Protein AF-0000000080760001 (afdb_homodimer)

Radius of gyration: 27.18 Å; Cα contacts (8 Å, |Δi|>4): 1891; chains: 2; bounding box: 76×76×57 Å

Nearest PDB structures (foldseek):
  3eh0-assembly1_C  TM=2.344E-01  e=1.707E+00  Escherichia coli K-12
  3pmo-assembly1_A  TM=2.048E-01  e=6.801E-01  Pseudomonas aeruginosa
  4ihh-assembly2_E  TM=1.866E-01  e=3.205E+00  Escherichia coli K-12
  4mzu-assembly1_D  TM=2.008E-01  e=8.045E+00  Shewanella denitrificans OS217
  3eh0-assembly1_C  TM=2.355E-01  e=2.434E+00  Escherichia coli K-12

Organism: Bordetella avium (strain 197N) (NCBI:txid360910)

InterPro domains:
  IPR060463 YdhT, N-terminal domain [PF27195] (1-53)

Structure (mmCIF, N/CA/C/O backbone):
data_AF-0000000080760001-model_v1
#
loop_
_entity.id
_entity.type
_entity.pdbx_description
1 polymer 'DUF342 domain-containing protein'
#
loop_
_atom_site.group_PDB
_atom_site.id
_atom_site.type_symbol
_atom_site.label_atom_id
_atom_site.label_alt_id
_atom_site.label_comp_id
_atom_site.label_asym_id
_atom_site.label_entity_id
_atom_site.label_seq_id
_atom_site.pdbx_PDB_ins_code
_atom_site.Cartn_x
_atom_site.Cartn_y
_atom_site.Cartn_z
_atom_site.occupancy
_atom_site.B_iso_or_equiv
_atom_site.auth_seq_id
_atom_site.auth_comp_id
_atom_site.auth_asym_id
_atom_site.auth_atom_id
_atom_site.pdbx_PDB_model_num
ATOM 1 N N . MET A 1 1 ? 6.418 -32.094 -18.828 1 66.5 1 MET A N 1
ATOM 2 C CA . MET A 1 1 ? 5.727 -30.828 -18.891 1 66.5 1 MET A CA 1
ATOM 3 C C . MET A 1 1 ? 5.531 -30.234 -17.5 1 66.5 1 MET A C 1
ATOM 5 O O . MET A 1 1 ? 4.977 -30.891 -16.609 1 66.5 1 MET A O 1
ATOM 9 N N . ASP A 1 2 ? 6.184 -29.047 -17.359 1 79.06 2 ASP A N 1
ATOM 10 C CA . ASP A 1 2 ? 6.117 -28.453 -16.031 1 79.06 2 ASP A CA 1
ATOM 11 C C . ASP A 1 2 ? 4.691 -28.016 -15.711 1 79.06 2 ASP A C 1
ATOM 13 O O . ASP A 1 2 ? 4.285 -28.016 -14.547 1 79.06 2 ASP A O 1
ATOM 17 N N . ILE A 1 3 ? 3.949 -27.688 -16.828 1 84.94 3 ILE A N 1
ATOM 18 C CA . ILE A 1 3 ? 2.584 -27.203 -16.672 1 84.94 3 ILE A CA 1
ATOM 19 C C . ILE A 1 3 ? 1.638 -28.016 -17.547 1 84.94 3 ILE A C 1
ATOM 21 O O . ILE A 1 3 ? 1.771 -28.016 -18.781 1 84.94 3 ILE A O 1
ATOM 25 N N . THR A 1 4 ? 0.712 -28.672 -17 1 87.19 4 THR A N 1
ATOM 26 C CA . THR A 1 4 ? -0.209 -29.5 -17.766 1 87.19 4 THR A CA 1
ATOM 27 C C . THR A 1 4 ? -1.313 -28.641 -18.391 1 87.19 4 THR A C 1
ATOM 29 O O . THR A 1 4 ? -1.572 -27.531 -17.922 1 87.19 4 THR A O 1
ATOM 32 N N . LYS A 1 5 ? -1.88 -29.172 -19.375 1 86.81 5 LYS A N 1
ATOM 33 C CA . LYS A 1 5 ? -3.021 -28.516 -20.016 1 86.81 5 LYS A CA 1
ATOM 34 C C . LYS A 1 5 ? -4.141 -28.266 -19 1 86.81 5 LYS A C 1
ATOM 36 O O . LYS A 1 5 ? -4.766 -27.203 -19.031 1 86.81 5 LYS A O 1
ATOM 41 N N . ALA A 1 6 ? -4.316 -29.219 -18.188 1 87.56 6 ALA A N 1
ATOM 42 C CA . ALA A 1 6 ? -5.375 -29.109 -17.188 1 87.56 6 ALA A CA 1
ATOM 43 C C . ALA A 1 6 ? -5.094 -27.969 -16.219 1 87.56 6 ALA A C 1
ATOM 45 O O . ALA A 1 6 ? -6.004 -27.219 -15.836 1 87.56 6 ALA A O 1
ATOM 46 N N . PHE A 1 7 ? -3.879 -27.891 -15.898 1 90.44 7 PHE A N 1
ATOM 47 C CA . PHE A 1 7 ? -3.506 -26.875 -14.914 1 90.44 7 PHE A CA 1
ATOM 48 C C . PHE A 1 7 ? -3.629 -25.469 -15.5 1 90.44 7 PHE A C 1
ATOM 50 O O . PHE A 1 7 ? -4.125 -24.562 -14.836 1 90.44 7 PHE A O 1
ATOM 57 N N . ILE A 1 8 ? -3.219 -25.266 -16.719 1 91 8 ILE A N 1
ATOM 58 C CA . ILE A 1 8 ? -3.336 -23.953 -17.359 1 91 8 ILE A CA 1
ATOM 59 C C . ILE A 1 8 ? -4.809 -23.594 -17.547 1 91 8 ILE A C 1
ATOM 61 O O . ILE A 1 8 ? -5.199 -22.438 -17.375 1 91 8 ILE A O 1
ATOM 65 N N . LYS A 1 9 ? -5.594 -24.594 -17.922 1 91.56 9 LYS A N 1
ATOM 66 C CA . LYS A 1 9 ? -7.023 -24.359 -18.094 1 91.56 9 LYS A CA 1
ATOM 67 C C . LYS A 1 9 ? -7.672 -23.906 -16.781 1 91.56 9 LYS A C 1
ATOM 69 O O . LYS A 1 9 ? -8.57 -23.062 -16.797 1 91.56 9 LYS A O 1
ATOM 74 N N . ALA A 1 10 ? -7.129 -24.453 -15.727 1 92.94 10 ALA A N 1
ATOM 75 C CA . ALA A 1 10 ? -7.664 -24.125 -14.398 1 92.94 10 ALA A CA 1
ATOM 76 C C . ALA A 1 10 ? -7.391 -22.672 -14.031 1 92.94 10 ALA A C 1
ATOM 78 O O . ALA A 1 10 ? -7.996 -22.141 -13.102 1 92.94 10 ALA A O 1
ATOM 79 N N . LYS A 1 11 ? -6.449 -22.047 -14.797 1 94.5 11 LYS A N 1
ATOM 80 C CA . LYS A 1 11 ? -6.105 -20.641 -14.547 1 94.5 11 LYS A CA 1
ATOM 81 C C . LYS A 1 11 ? -7.004 -19.703 -15.352 1 94.5 11 LYS A C 1
ATOM 83 O O . LYS A 1 11 ? -6.883 -18.484 -15.25 1 94.5 11 LYS A O 1
ATOM 88 N N . GLN A 1 12 ? -7.84 -20.234 -16.188 1 92.56 12 GLN A N 1
ATOM 89 C CA . GLN A 1 12 ? -8.836 -19.531 -16.984 1 92.56 12 GLN A CA 1
ATOM 90 C C . GLN A 1 12 ? -8.172 -18.531 -17.938 1 92.56 12 GLN A C 1
ATOM 92 O O . GLN A 1 12 ? -8.484 -17.344 -17.906 1 92.56 12 GLN A O 1
ATOM 97 N N . PRO A 1 13 ? -7.359 -19.047 -18.812 1 93.94 13 PRO A N 1
ATOM 98 C CA . PRO A 1 13 ? -6.812 -18.172 -19.859 1 93.94 13 PRO A CA 1
ATOM 99 C C . PRO A 1 13 ? -7.871 -17.719 -20.859 1 93.94 13 PRO A C 1
ATOM 101 O O . PRO A 1 13 ? -8.945 -18.328 -20.953 1 93.94 13 PRO A O 1
ATOM 104 N N . CYS A 1 14 ? -7.629 -16.672 -21.562 1 94.88 14 CYS A N 1
ATOM 105 C CA . CYS A 1 14 ? -8.508 -16.328 -22.672 1 94.88 14 CYS A CA 1
ATOM 106 C C . CYS A 1 14 ? -8.477 -17.406 -23.75 1 94.88 14 CYS A C 1
ATOM 108 O O . CYS A 1 14 ? -7.527 -18.188 -23.812 1 94.88 14 CYS A O 1
ATOM 110 N N . ALA A 1 15 ? -9.469 -17.406 -24.547 1 94.81 15 ALA A N 1
ATOM 111 C CA . ALA A 1 15 ? -9.633 -18.469 -25.531 1 94.81 15 ALA A CA 1
ATOM 112 C C . ALA A 1 15 ? -8.438 -18.531 -26.484 1 94.81 15 ALA A C 1
ATOM 114 O O . ALA A 1 15 ? -7.926 -19.625 -26.766 1 94.81 15 ALA A O 1
ATOM 115 N N . ASP A 1 16 ? -7.988 -17.453 -26.922 1 96.19 16 ASP A N 1
ATOM 116 C CA . ASP A 1 16 ? -6.883 -17.391 -27.875 1 96.19 16 ASP A CA 1
ATOM 117 C C . ASP A 1 16 ? -5.574 -17.844 -27.234 1 96.19 16 ASP A C 1
ATOM 119 O O . ASP A 1 16 ? -4.789 -18.562 -27.859 1 96.19 16 ASP A O 1
ATOM 123 N N . GLY A 1 17 ? -5.379 -17.438 -26.016 1 95.12 17 GLY A N 1
ATOM 124 C CA . GLY A 1 17 ? -4.195 -17.859 -25.297 1 95.12 17 GLY A CA 1
ATOM 125 C C . GLY A 1 17 ? -4.16 -19.359 -25.047 1 95.12 17 GLY A C 1
ATOM 126 O O . GLY A 1 17 ? -3.117 -20 -25.219 1 95.12 17 GLY A O 1
ATOM 127 N N . PHE A 1 18 ? -5.297 -19.891 -24.75 1 94.75 18 PHE A N 1
ATOM 128 C CA . PHE A 1 18 ? -5.367 -21.328 -24.484 1 94.75 18 PHE A CA 1
ATOM 129 C C . PHE A 1 18 ? -5.145 -22.125 -25.766 1 94.75 18 PHE A C 1
ATOM 131 O O . PHE A 1 18 ? -4.426 -23.125 -25.75 1 94.75 18 PHE A O 1
ATOM 138 N N . ARG A 1 19 ? -5.754 -21.688 -26.781 1 95.31 19 ARG A N 1
ATOM 139 C CA . ARG A 1 19 ? -5.559 -22.344 -28.062 1 95.31 19 ARG A CA 1
ATOM 140 C C . ARG A 1 19 ? -4.086 -22.359 -28.453 1 95.31 19 ARG A C 1
ATOM 142 O O . ARG A 1 19 ? -3.576 -23.375 -28.938 1 95.31 19 ARG A O 1
ATOM 149 N N . TRP A 1 20 ? -3.426 -21.266 -28.312 1 95.88 20 TRP A N 1
ATOM 150 C CA . TRP A 1 20 ? -1.997 -21.188 -28.594 1 95.88 20 TRP A CA 1
ATOM 151 C C . TRP A 1 20 ? -1.222 -22.203 -27.766 1 95.88 20 TRP A C 1
ATOM 153 O O . TRP A 1 20 ? -0.351 -22.906 -28.297 1 95.88 20 TRP A O 1
ATOM 163 N N . TYR A 1 21 ? -1.571 -22.281 -26.531 1 92.69 21 TYR A N 1
ATOM 164 C CA . TYR A 1 21 ? -0.883 -23.188 -25.625 1 92.69 21 TYR A CA 1
ATOM 165 C C . TYR A 1 21 ? -1.03 -24.625 -26.094 1 92.69 21 TYR A C 1
ATOM 167 O O . TYR A 1 21 ? -0.047 -25.375 -26.156 1 92.69 21 TYR A O 1
ATOM 175 N N . VAL A 1 22 ? -2.201 -24.969 -26.406 1 91.31 22 VAL A N 1
ATOM 176 C CA . VAL A 1 22 ? -2.488 -26.328 -26.812 1 91.31 22 VAL A CA 1
ATOM 177 C C . VAL A 1 22 ? -1.702 -26.672 -28.078 1 91.31 22 VAL A C 1
ATOM 179 O O . VAL A 1 22 ? -1.178 -27.781 -28.219 1 91.31 22 VAL A O 1
ATOM 182 N N . ARG A 1 23 ? -1.558 -25.766 -28.828 1 92.38 23 ARG A N 1
ATOM 183 C CA . ARG A 1 23 ? -0.905 -25.969 -30.125 1 92.38 23 ARG A CA 1
ATOM 184 C C . ARG A 1 23 ? 0.613 -25.984 -29.969 1 92.38 23 ARG A C 1
ATOM 186 O O . ARG A 1 23 ? 1.309 -26.703 -30.703 1 92.38 23 ARG A O 1
ATOM 193 N N . ASN A 1 24 ? 1.119 -25.25 -29.031 1 90.19 24 ASN A N 1
ATOM 194 C CA . ASN A 1 24 ? 2.553 -24.984 -29.031 1 90.19 24 ASN A CA 1
ATOM 195 C C . ASN A 1 24 ? 3.254 -25.641 -27.859 1 90.19 24 ASN A C 1
ATOM 197 O O . ASN A 1 24 ? 4.473 -25.812 -27.875 1 90.19 24 ASN A O 1
ATOM 201 N N . ALA A 1 25 ? 2.459 -25.906 -26.844 1 80.5 25 ALA A N 1
ATOM 202 C CA . ALA A 1 25 ? 3.096 -26.5 -25.672 1 80.5 25 ALA A CA 1
ATOM 203 C C . ALA A 1 25 ? 3.312 -28 -25.859 1 80.5 25 ALA A C 1
ATOM 205 O O . ALA A 1 25 ? 2.35 -28.766 -25.938 1 80.5 25 ALA A O 1
ATOM 206 N N . ARG A 1 26 ? 4.57 -28.406 -26.078 1 78.69 26 ARG A N 1
ATOM 207 C CA . ARG A 1 26 ? 4.926 -29.812 -26.234 1 78.69 26 ARG A CA 1
ATOM 208 C C . ARG A 1 26 ? 4.957 -30.516 -24.891 1 78.69 26 ARG A C 1
ATOM 210 O O . ARG A 1 26 ? 5.156 -29.891 -23.844 1 78.69 26 ARG A O 1
ATOM 217 N N . GLN A 1 27 ? 4.742 -31.703 -24.828 1 72.19 27 GLN A N 1
ATOM 218 C CA . GLN A 1 27 ? 4.676 -32.531 -23.625 1 72.19 27 GLN A CA 1
ATOM 219 C C . GLN A 1 27 ? 5.918 -32.344 -22.766 1 72.19 27 GLN A C 1
ATOM 221 O O . GLN A 1 27 ? 5.84 -32.438 -21.531 1 72.19 27 GLN A O 1
ATOM 226 N N . GLU A 1 28 ? 6.938 -31.953 -23.422 1 77.5 28 GLU A N 1
ATOM 227 C CA . GLU A 1 28 ? 8.164 -31.906 -22.641 1 77.5 28 GLU A CA 1
ATOM 228 C C . GLU A 1 28 ? 8.594 -30.453 -22.391 1 77.5 28 GLU A C 1
ATOM 230 O O . GLU A 1 28 ? 9.672 -30.203 -21.859 1 77.5 28 GLU A O 1
ATOM 235 N N . SER A 1 29 ? 7.734 -29.625 -22.625 1 86.44 29 SER A N 1
ATOM 236 C CA . SER A 1 29 ? 8.125 -28.219 -22.5 1 86.44 29 SER A CA 1
ATOM 237 C C . SER A 1 29 ? 8.234 -27.812 -21.031 1 86.44 29 SER A C 1
ATOM 239 O O . SER A 1 29 ? 7.367 -28.141 -20.219 1 86.44 29 SER A O 1
ATOM 241 N N . SER A 1 30 ? 9.375 -27.188 -20.75 1 90.62 30 SER A N 1
ATOM 242 C CA . SER A 1 30 ? 9.523 -26.578 -19.422 1 90.62 30 SER A CA 1
ATOM 243 C C . SER A 1 30 ? 8.766 -25.25 -19.344 1 90.62 30 SER A C 1
ATOM 245 O O . SER A 1 30 ? 8.367 -24.688 -20.359 1 90.62 30 SER A O 1
ATOM 247 N N . TYR A 1 31 ? 8.594 -24.891 -18.141 1 93.62 31 TYR A N 1
ATOM 248 C CA . TYR A 1 31 ? 7.934 -23.609 -17.859 1 93.62 31 TYR A CA 1
ATOM 249 C C . TYR A 1 31 ? 8.586 -22.469 -18.625 1 93.62 31 TYR A C 1
ATOM 251 O O . TYR A 1 31 ? 7.906 -21.719 -19.312 1 93.62 31 TYR A O 1
ATOM 259 N N . GLN A 1 32 ? 9.914 -22.344 -18.609 1 95.31 32 GLN A N 1
ATOM 260 C CA . GLN A 1 32 ? 10.633 -21.266 -19.281 1 95.31 32 GLN A CA 1
ATOM 261 C C . GLN A 1 32 ? 10.539 -21.391 -20.797 1 95.31 32 GLN A C 1
ATOM 263 O O . GLN A 1 32 ? 10.484 -20.391 -21.5 1 95.31 32 GLN A O 1
ATOM 268 N N . GLU A 1 33 ? 10.5 -22.594 -21.328 1 95.06 33 GLU A N 1
ATOM 269 C CA . GLU A 1 33 ? 10.383 -22.812 -22.766 1 95.06 33 GLU A CA 1
ATOM 270 C C . GLU A 1 33 ? 9.055 -22.281 -23.297 1 95.06 33 GLU A C 1
ATOM 272 O O . GLU A 1 33 ? 8.977 -21.781 -24.422 1 95.06 33 GLU A O 1
ATOM 277 N N . ILE A 1 34 ? 8.031 -22.438 -22.469 1 94.56 34 ILE A N 1
ATOM 278 C CA . ILE A 1 34 ? 6.723 -21.922 -22.844 1 94.56 34 ILE A CA 1
ATOM 279 C C . ILE A 1 34 ? 6.762 -20.391 -22.875 1 94.56 34 ILE A C 1
ATOM 281 O O . ILE A 1 34 ? 6.27 -19.766 -23.812 1 94.56 34 ILE A O 1
ATOM 285 N N . LEU A 1 35 ? 7.367 -19.797 -21.906 1 96.5 35 LEU A N 1
ATOM 286 C CA . LEU A 1 35 ? 7.527 -18.344 -21.859 1 96.5 35 LEU A CA 1
ATOM 287 C C . LEU A 1 35 ? 8.297 -17.844 -23.078 1 96.5 35 LEU A C 1
ATOM 289 O O . LEU A 1 35 ? 7.879 -16.891 -23.719 1 96.5 35 LEU A O 1
ATOM 293 N N . ASP A 1 36 ? 9.344 -18.547 -23.359 1 96.75 36 ASP A N 1
ATOM 294 C CA . ASP A 1 36 ? 10.18 -18.156 -24.484 1 96.75 36 ASP A CA 1
ATOM 295 C C . ASP A 1 36 ? 9.406 -18.25 -25.797 1 96.75 36 ASP A C 1
ATOM 297 O O . ASP A 1 36 ? 9.555 -17.375 -26.672 1 96.75 36 ASP A O 1
ATOM 301 N N . ALA A 1 37 ? 8.656 -19.297 -25.938 1 96.25 37 ALA A N 1
ATOM 302 C CA . ALA A 1 37 ? 7.879 -19.5 -27.172 1 96.25 37 ALA A CA 1
ATOM 303 C C . ALA A 1 37 ? 6.84 -18.391 -27.344 1 96.25 37 ALA A C 1
ATOM 305 O O . ALA A 1 37 ? 6.613 -17.906 -28.453 1 96.25 37 ALA A O 1
ATOM 306 N N . LEU A 1 38 ? 6.172 -17.984 -26.234 1 97.06 38 LEU A N 1
ATOM 307 C CA . LEU A 1 38 ? 5.203 -16.906 -26.266 1 97.06 38 LEU A CA 1
ATOM 308 C C . LEU A 1 38 ? 5.867 -15.602 -26.703 1 97.06 38 LEU A C 1
ATOM 310 O O . LEU A 1 38 ? 5.332 -14.883 -27.562 1 97.06 38 LEU A O 1
ATOM 314 N N . VAL A 1 39 ? 7.023 -15.273 -26.172 1 97.69 39 VAL A N 1
ATOM 315 C CA . VAL A 1 39 ? 7.75 -14.055 -26.516 1 97.69 39 VAL A CA 1
ATOM 316 C C . VAL A 1 39 ? 8.172 -14.094 -27.984 1 97.69 39 VAL A C 1
ATOM 318 O O . VAL A 1 39 ? 8.047 -13.094 -28.688 1 97.69 39 VAL A O 1
ATOM 321 N N . ALA A 1 40 ? 8.641 -15.273 -28.422 1 97 40 ALA A N 1
ATOM 322 C CA . ALA A 1 40 ? 9.07 -15.438 -29.812 1 97 40 ALA A CA 1
ATOM 323 C C . ALA A 1 40 ? 7.914 -15.18 -30.781 1 97 40 ALA A C 1
ATOM 325 O O . ALA A 1 40 ? 8.125 -14.664 -31.875 1 97 40 ALA A O 1
ATOM 326 N N . ASP A 1 41 ? 6.754 -15.477 -30.344 1 97.25 41 ASP A N 1
ATOM 327 C CA . ASP A 1 41 ? 5.574 -15.312 -31.188 1 97.25 41 ASP A CA 1
ATOM 328 C C . ASP A 1 41 ? 4.953 -13.93 -31 1 97.25 41 ASP A C 1
ATOM 330 O O . ASP A 1 41 ? 3.863 -13.656 -31.516 1 97.25 41 ASP A O 1
ATOM 334 N N . GLY A 1 42 ? 5.578 -13.094 -30.156 1 97 42 GLY A N 1
ATOM 335 C CA . GLY A 1 42 ? 5.117 -11.734 -29.938 1 97 42 GLY A CA 1
ATOM 336 C C . GLY A 1 42 ? 3.961 -11.633 -28.969 1 97 42 GLY A C 1
ATOM 337 O O . GLY A 1 42 ? 3.271 -10.617 -28.906 1 97 42 GLY A O 1
ATOM 338 N N . ARG A 1 43 ? 3.686 -12.719 -28.312 1 97.44 43 ARG A N 1
ATOM 339 C CA . ARG A 1 43 ? 2.582 -12.742 -27.359 1 97.44 43 ARG A CA 1
ATOM 340 C C . ARG A 1 43 ? 3.053 -12.359 -25.969 1 97.44 43 ARG A C 1
ATOM 342 O O . ARG A 1 43 ? 2.953 -13.148 -25.031 1 97.44 43 ARG A O 1
ATOM 349 N N . ILE A 1 44 ? 3.422 -11.125 -25.797 1 98 44 ILE A N 1
ATOM 350 C CA . ILE A 1 44 ? 4.074 -10.609 -24.609 1 98 44 ILE A CA 1
ATOM 351 C C . ILE A 1 44 ? 3.082 -10.586 -23.438 1 98 44 ILE A C 1
ATOM 353 O O . ILE A 1 44 ? 3.412 -10.992 -22.328 1 98 44 ILE A O 1
ATOM 357 N N . ASN A 1 45 ? 1.854 -10.266 -23.703 1 97.19 45 ASN A N 1
ATOM 358 C CA . ASN A 1 45 ? 0.84 -10.195 -22.656 1 97.19 45 ASN A CA 1
ATOM 359 C C . ASN A 1 45 ? 0.51 -11.578 -22.094 1 97.19 45 ASN A C 1
ATOM 361 O O . ASN A 1 45 ? 0.306 -11.734 -20.891 1 97.19 45 ASN A O 1
ATOM 365 N N . ASP A 1 46 ? 0.518 -12.523 -22.984 1 97.56 46 ASP A N 1
ATOM 366 C CA . ASP A 1 46 ? 0.267 -13.898 -22.547 1 97.56 46 ASP A CA 1
ATOM 367 C C . ASP A 1 46 ? 1.415 -14.414 -21.688 1 97.56 46 ASP A C 1
ATOM 369 O O . ASP A 1 46 ? 1.192 -15.156 -20.719 1 97.56 46 ASP A O 1
ATOM 373 N N . ALA A 1 47 ? 2.617 -14.047 -22.094 1 98 47 ALA A N 1
ATOM 374 C CA . ALA A 1 47 ? 3.787 -14.445 -21.312 1 98 47 ALA A CA 1
ATOM 375 C C . ALA A 1 47 ? 3.738 -13.836 -19.906 1 98 47 ALA A C 1
ATOM 377 O O . ALA A 1 47 ? 4 -14.523 -18.922 1 98 47 ALA A O 1
ATOM 378 N N . CYS A 1 48 ? 3.381 -12.578 -19.906 1 98.12 48 CYS A N 1
ATOM 379 C CA . CYS A 1 48 ? 3.264 -11.906 -18.609 1 98.12 48 CYS A CA 1
ATOM 380 C C . CYS A 1 48 ? 2.152 -12.531 -17.781 1 98.12 48 CYS A C 1
ATOM 382 O O . CYS A 1 48 ? 2.309 -12.711 -16.562 1 98.12 48 CYS A O 1
ATOM 384 N N . TRP A 1 49 ? 1.077 -12.891 -18.391 1 97.62 49 TRP A N 1
ATOM 385 C CA . TRP A 1 49 ? -0.023 -13.562 -17.703 1 97.62 49 TRP A CA 1
ATOM 386 C C . TRP A 1 49 ? 0.436 -14.891 -17.109 1 97.62 49 TRP A C 1
ATOM 388 O O . TRP A 1 49 ? 0.133 -15.188 -15.953 1 97.62 49 TRP A O 1
ATOM 398 N N . LEU A 1 50 ? 1.126 -15.641 -17.922 1 96.94 50 LEU A N 1
ATOM 399 C CA . LEU A 1 50 ? 1.604 -16.938 -17.469 1 96.94 50 LEU A CA 1
ATOM 400 C C . LEU A 1 50 ? 2.5 -16.797 -16.234 1 96.94 50 LEU A C 1
ATOM 402 O O . LEU A 1 50 ? 2.365 -17.562 -15.273 1 96.94 50 LEU A O 1
ATOM 406 N N . LEU A 1 51 ? 3.359 -15.844 -16.312 1 97.69 51 LEU A N 1
ATOM 407 C CA . LEU A 1 51 ? 4.258 -15.602 -15.188 1 97.69 51 LEU A CA 1
ATOM 408 C C . LEU A 1 51 ? 3.477 -15.156 -13.953 1 97.69 51 LEU A C 1
ATOM 410 O O . LEU A 1 51 ? 3.814 -15.531 -12.828 1 97.69 51 LEU A O 1
ATOM 414 N N . ASP A 1 52 ? 2.467 -14.398 -14.141 1 97.31 52 ASP A N 1
ATOM 415 C CA . ASP A 1 52 ? 1.614 -13.984 -13.031 1 97.31 52 ASP A CA 1
ATOM 416 C C . ASP A 1 52 ? 0.917 -15.188 -12.398 1 97.31 52 ASP A C 1
ATOM 418 O O . ASP A 1 52 ? 0.727 -15.227 -11.18 1 97.31 52 ASP A O 1
ATOM 422 N N . GLN A 1 53 ? 0.617 -16.156 -13.18 1 96.25 53 GLN A N 1
ATOM 423 C CA . GLN A 1 53 ? -0.199 -17.266 -12.719 1 96.25 53 GLN A CA 1
ATOM 424 C C . GLN A 1 53 ? 0.654 -18.328 -12.016 1 96.25 53 GLN A C 1
ATOM 426 O O . GLN A 1 53 ? 0.204 -18.953 -11.062 1 96.25 53 GLN A O 1
ATOM 431 N N . PHE A 1 54 ? 1.911 -18.516 -12.508 1 95.75 54 PHE A N 1
ATOM 432 C CA . PHE A 1 54 ? 2.678 -19.656 -12.008 1 95.75 54 PHE A CA 1
ATOM 433 C C . PHE A 1 54 ? 3.877 -19.172 -11.188 1 95.75 54 PHE A C 1
ATOM 435 O O . PHE A 1 54 ? 4.531 -19.984 -10.516 1 95.75 54 PHE A O 1
ATOM 442 N N . GLY A 1 55 ? 4.152 -17.891 -11.25 1 96.19 55 GLY A N 1
ATOM 443 C CA . GLY A 1 55 ? 5.105 -17.281 -10.336 1 96.19 55 GLY A CA 1
ATOM 444 C C . GLY A 1 55 ? 6.551 -17.531 -10.719 1 96.19 55 GLY A C 1
ATOM 445 O O . GLY A 1 55 ? 6.824 -18.094 -11.789 1 96.19 55 GLY A O 1
ATOM 446 N N . PRO A 1 56 ? 7.441 -17.172 -9.93 1 98 56 PRO A N 1
ATOM 447 C CA . PRO A 1 56 ? 8.875 -17.188 -10.242 1 98 56 PRO A CA 1
ATOM 448 C C . PRO A 1 56 ? 9.516 -18.547 -9.977 1 98 56 PRO A C 1
ATOM 450 O O . PRO A 1 56 ? 8.914 -19.406 -9.312 1 98 56 PRO A O 1
ATOM 453 N N . THR A 1 57 ? 10.648 -18.734 -10.539 1 97.25 57 THR A N 1
ATOM 454 C CA . THR A 1 57 ? 11.523 -19.875 -10.258 1 97.25 57 THR A CA 1
ATOM 455 C C . THR A 1 57 ? 12.883 -19.406 -9.758 1 97.25 57 THR A C 1
ATOM 457 O O . THR A 1 57 ? 13.133 -18.203 -9.656 1 97.25 57 THR A O 1
ATOM 460 N N . ASP A 1 58 ? 13.727 -20.359 -9.461 1 95.81 58 ASP A N 1
ATOM 461 C CA . ASP A 1 58 ? 15.039 -20 -8.93 1 95.81 58 ASP A CA 1
ATOM 462 C C . ASP A 1 58 ? 16.094 -20.031 -10.031 1 95.81 58 ASP A C 1
ATOM 464 O O . ASP A 1 58 ? 17.297 -19.906 -9.75 1 95.81 58 ASP A O 1
ATOM 468 N N . ALA A 1 59 ? 15.664 -20.109 -11.297 1 96.81 59 ALA A N 1
ATOM 469 C CA . ALA A 1 59 ? 16.609 -20.156 -12.406 1 96.81 59 ALA A CA 1
ATOM 470 C C . ALA A 1 59 ? 17.344 -18.828 -12.57 1 96.81 59 ALA A C 1
ATOM 472 O O . ALA A 1 59 ? 16.812 -17.781 -12.188 1 96.81 59 ALA A O 1
ATOM 473 N N . VAL A 1 60 ? 18.609 -18.891 -13.102 1 98.25 60 VAL A N 1
ATOM 474 C CA . VAL A 1 60 ? 19.391 -17.688 -13.367 1 98.25 60 VAL A CA 1
ATOM 475 C C . VAL A 1 60 ? 19.797 -17.656 -14.844 1 98.25 60 VAL A C 1
ATOM 477 O O . VAL A 1 60 ? 20.359 -18.609 -15.359 1 98.25 60 VAL A O 1
ATOM 480 N N . LEU A 1 61 ? 19.422 -16.656 -15.5 1 98.56 61 LEU A N 1
ATOM 481 C CA . LEU A 1 61 ? 19.828 -16.406 -16.875 1 98.56 61 LEU A CA 1
ATOM 482 C C . LEU A 1 61 ? 21.016 -15.438 -16.922 1 98.56 61 LEU A C 1
ATOM 484 O O . LEU A 1 61 ? 20.891 -14.281 -16.5 1 98.56 61 LEU A O 1
ATOM 488 N N . THR A 1 62 ? 22.125 -15.867 -17.297 1 98.69 62 THR A N 1
ATOM 489 C CA . THR A 1 62 ? 23.328 -15.031 -17.391 1 98.69 62 THR A CA 1
ATOM 490 C C . THR A 1 62 ? 23.656 -14.719 -18.844 1 98.69 62 THR A C 1
ATOM 492 O O . THR A 1 62 ? 23.781 -15.625 -19.672 1 98.69 62 THR A O 1
ATOM 495 N N . LEU A 1 63 ? 23.734 -13.445 -19.188 1 98.62 63 LEU A N 1
ATOM 496 C CA . LEU A 1 63 ? 24.031 -12.992 -20.531 1 98.62 63 LEU A CA 1
ATOM 497 C C . LEU A 1 63 ? 25.094 -11.914 -20.531 1 98.62 63 LEU A C 1
ATOM 499 O O . LEU A 1 63 ? 25.344 -11.281 -19.5 1 98.62 63 LEU A O 1
ATOM 503 N N . ASP A 1 64 ? 25.734 -11.727 -21.672 1 98.44 64 ASP A N 1
ATOM 504 C CA . ASP A 1 64 ? 26.719 -10.656 -21.781 1 98.44 64 ASP A CA 1
ATOM 505 C C . ASP A 1 64 ? 26.031 -9.32 -22.078 1 98.44 64 ASP A C 1
ATOM 507 O O . ASP A 1 64 ? 26.391 -8.297 -21.5 1 98.44 64 ASP A O 1
ATOM 511 N N . HIS A 1 65 ? 25.125 -9.328 -23.016 1 98.19 65 HIS A N 1
ATOM 512 C CA . HIS A 1 65 ? 24.312 -8.172 -23.406 1 98.19 65 HIS A CA 1
ATOM 513 C C . HIS A 1 65 ? 22.922 -8.602 -23.875 1 98.19 65 HIS A C 1
ATOM 515 O O . HIS A 1 65 ? 22.719 -9.758 -24.25 1 98.19 65 HIS A O 1
ATOM 521 N N . VAL A 1 66 ? 21.969 -7.727 -23.781 1 98.69 66 VAL A N 1
ATOM 522 C CA . VAL A 1 66 ? 20.625 -7.996 -24.266 1 98.69 66 VAL A CA 1
ATOM 523 C C . VAL A 1 66 ? 20.203 -6.91 -25.25 1 98.69 66 VAL A C 1
ATOM 525 O O . VAL A 1 66 ? 20.328 -5.715 -24.953 1 98.69 66 VAL A O 1
ATOM 528 N N . ASP A 1 67 ? 19.922 -7.215 -26.359 1 98.31 67 ASP A N 1
ATOM 529 C CA . ASP A 1 67 ? 19.234 -6.418 -27.375 1 98.31 67 ASP A CA 1
ATOM 530 C C . ASP A 1 67 ? 18.078 -7.199 -28 1 98.31 67 ASP A C 1
ATOM 532 O O . ASP A 1 67 ? 18.297 -8.086 -28.828 1 98.31 67 ASP A O 1
ATOM 536 N N . ALA A 1 68 ? 16.859 -6.977 -27.547 1 98.19 68 ALA A N 1
ATOM 537 C CA . ALA A 1 68 ? 15.727 -7.793 -27.953 1 98.19 68 ALA A CA 1
ATOM 538 C C . ALA A 1 68 ? 14.438 -6.98 -27.953 1 98.19 68 ALA A C 1
ATOM 540 O O . ALA A 1 68 ? 14.422 -5.832 -27.484 1 98.19 68 ALA A O 1
ATOM 541 N N . ASP A 1 69 ? 13.43 -7.457 -28.562 1 97.81 69 ASP A N 1
ATOM 542 C CA . ASP A 1 69 ? 12.117 -6.82 -28.484 1 97.81 69 ASP A CA 1
ATOM 543 C C . ASP A 1 69 ? 11.555 -6.895 -27.062 1 97.81 69 ASP A C 1
ATOM 545 O O . ASP A 1 69 ? 11.109 -5.887 -26.516 1 97.81 69 ASP A O 1
ATOM 549 N N . ALA A 1 70 ? 11.617 -8.078 -26.5 1 98.62 70 ALA A N 1
ATOM 550 C CA . ALA A 1 70 ? 11.18 -8.32 -25.125 1 98.62 70 ALA A CA 1
ATOM 551 C C . ALA A 1 70 ? 12.008 -9.422 -24.469 1 98.62 70 ALA A C 1
ATOM 553 O O . ALA A 1 70 ? 12.602 -10.258 -25.156 1 98.62 70 ALA A O 1
ATOM 554 N N . LEU A 1 71 ? 12.109 -9.406 -23.188 1 98.75 71 LEU A N 1
ATOM 555 C CA . LEU A 1 71 ? 12.75 -10.461 -22.406 1 98.75 71 LEU A CA 1
ATOM 556 C C . LEU A 1 71 ? 11.953 -10.758 -21.141 1 98.75 71 LEU A C 1
ATOM 558 O O . LEU A 1 71 ? 11.797 -9.891 -20.281 1 98.75 71 LEU A O 1
ATOM 562 N N . ILE A 1 72 ? 11.305 -11.922 -21.047 1 98.81 72 ILE A N 1
ATOM 563 C CA . ILE A 1 72 ? 10.539 -12.391 -19.906 1 98.81 72 ILE A CA 1
ATOM 564 C C . ILE A 1 72 ? 11.164 -13.672 -19.359 1 98.81 72 ILE A C 1
ATOM 566 O O . ILE A 1 72 ? 11.258 -14.68 -20.062 1 98.81 72 ILE A O 1
ATOM 570 N N . PHE A 1 73 ? 11.742 -13.641 -18.203 1 98.75 73 PHE A N 1
ATOM 571 C CA . PHE A 1 73 ? 12.414 -14.773 -17.562 1 98.75 73 PHE A CA 1
ATOM 572 C C . PHE A 1 73 ? 11.852 -15.039 -16.188 1 98.75 73 PHE A C 1
ATOM 574 O O . PHE A 1 73 ? 11.727 -14.117 -15.367 1 98.75 73 PHE A O 1
ATOM 581 N N . ALA A 1 74 ? 11.477 -16.234 -15.844 1 98.19 74 ALA A N 1
ATOM 582 C CA . ALA A 1 74 ? 10.758 -16.594 -14.625 1 98.19 74 ALA A CA 1
ATOM 583 C C . ALA A 1 74 ? 11.648 -16.438 -13.391 1 98.19 74 ALA A C 1
ATOM 585 O O . ALA A 1 74 ? 11.148 -16.328 -12.266 1 98.19 74 ALA A O 1
ATOM 586 N N . GLY A 1 75 ? 12.961 -16.406 -13.594 1 98.44 75 GLY A N 1
ATOM 587 C CA . GLY A 1 75 ? 13.898 -16.312 -12.492 1 98.44 75 GLY A CA 1
ATOM 588 C C . GLY A 1 75 ? 14.609 -14.977 -12.43 1 98.44 75 GLY A C 1
ATOM 589 O O . GLY A 1 75 ? 13.984 -13.922 -12.531 1 98.44 75 GLY A O 1
ATOM 590 N N . THR A 1 76 ? 16 -15.062 -12.25 1 98.81 76 THR A N 1
ATOM 591 C CA . THR A 1 76 ? 16.859 -13.891 -12.141 1 98.81 76 THR A CA 1
ATOM 592 C C . THR A 1 76 ? 17.625 -13.664 -13.445 1 98.81 76 THR A C 1
ATOM 594 O O . THR A 1 76 ? 18.141 -14.602 -14.039 1 98.81 76 THR A O 1
ATOM 597 N N . ILE A 1 77 ? 17.625 -12.469 -13.883 1 98.94 77 ILE A N 1
ATOM 598 C CA . ILE A 1 77 ? 18.375 -12.086 -15.062 1 98.94 77 ILE A CA 1
ATOM 599 C C . ILE A 1 77 ? 19.672 -11.383 -14.641 1 98.94 77 ILE A C 1
ATOM 601 O O . ILE A 1 77 ? 19.625 -10.375 -13.93 1 98.94 77 ILE A O 1
ATOM 605 N N . HIS A 1 78 ? 20.781 -11.906 -15.016 1 98.88 78 HIS A N 1
ATOM 606 C CA . HIS A 1 78 ? 22.094 -11.32 -14.773 1 98.88 78 HIS A CA 1
ATOM 607 C C . HIS A 1 78 ? 22.812 -11.016 -16.094 1 98.88 78 HIS A C 1
ATOM 609 O O . HIS A 1 78 ? 23.188 -11.938 -16.812 1 98.88 78 HIS A O 1
ATOM 615 N N . VAL A 1 79 ? 22.984 -9.75 -16.359 1 98.94 79 VAL A N 1
ATOM 616 C CA . VAL A 1 79 ? 23.625 -9.336 -17.594 1 98.94 79 VAL A CA 1
ATOM 617 C C . VAL A 1 79 ? 24.922 -8.602 -17.281 1 98.94 79 VAL A C 1
ATOM 619 O O . VAL A 1 79 ? 24.938 -7.652 -16.5 1 98.94 79 VAL A O 1
ATOM 622 N N . ARG A 1 80 ? 26.031 -8.969 -17.844 1 98.5 80 ARG A N 1
ATOM 623 C CA . ARG A 1 80 ? 27.328 -8.359 -17.594 1 98.5 80 ARG A CA 1
ATOM 624 C C . ARG A 1 80 ? 27.375 -6.93 -18.125 1 98.5 80 ARG A C 1
ATOM 626 O O . ARG A 1 80 ? 27.922 -6.035 -17.484 1 98.5 80 ARG A O 1
ATOM 633 N N . GLY A 1 81 ? 26.781 -6.73 -19.281 1 98.5 81 GLY A N 1
ATOM 634 C CA . GLY A 1 81 ? 26.766 -5.422 -19.922 1 98.5 81 GLY A CA 1
ATOM 635 C C . GLY A 1 81 ? 25.406 -4.727 -19.812 1 98.5 81 GLY A C 1
ATOM 636 O O . GLY A 1 81 ? 24.844 -4.617 -18.719 1 98.5 81 GLY A O 1
ATOM 637 N N . THR A 1 82 ? 24.938 -4.273 -21.016 1 98.75 82 THR A N 1
ATOM 638 C CA . THR A 1 82 ? 23.734 -3.459 -21.031 1 98.75 82 THR A CA 1
ATOM 639 C C . THR A 1 82 ? 22.516 -4.305 -21.406 1 98.75 82 THR A C 1
ATOM 641 O O . THR A 1 82 ? 22.656 -5.363 -22.016 1 98.75 82 THR A O 1
ATOM 644 N N . ILE A 1 83 ? 21.328 -3.928 -20.969 1 98.94 83 ILE A N 1
ATOM 645 C CA . ILE A 1 83 ? 20.047 -4.488 -21.375 1 98.94 83 ILE A CA 1
ATOM 646 C C . ILE A 1 83 ? 19.266 -3.443 -22.172 1 98.94 83 ILE A C 1
ATOM 648 O O . ILE A 1 83 ? 18.953 -2.365 -21.641 1 98.94 83 ILE A O 1
ATOM 652 N N . GLU A 1 84 ? 18.984 -3.672 -23.328 1 98.88 84 GLU A N 1
ATOM 653 C CA . GLU A 1 84 ? 18.109 -2.846 -24.156 1 98.88 84 GLU A CA 1
ATOM 654 C C . GLU A 1 84 ? 16.969 -3.668 -24.734 1 98.88 84 GLU A C 1
ATOM 656 O O . GLU A 1 84 ? 17.188 -4.598 -25.516 1 98.88 84 GLU A O 1
ATOM 661 N N . VAL A 1 85 ? 15.719 -3.359 -24.375 1 98.81 85 VAL A N 1
ATOM 662 C CA . VAL A 1 85 ? 14.555 -4.051 -24.922 1 98.81 85 VAL A CA 1
ATOM 663 C C . VAL A 1 85 ? 13.578 -3.037 -25.516 1 98.81 85 VAL A C 1
ATOM 665 O O . VAL A 1 85 ? 13.453 -1.921 -25 1 98.81 85 VAL A O 1
ATOM 668 N N . ALA A 1 86 ? 12.828 -3.422 -26.5 1 98.31 86 ALA A N 1
ATOM 669 C CA . ALA A 1 86 ? 11.938 -2.5 -27.203 1 98.31 86 ALA A CA 1
ATOM 670 C C . ALA A 1 86 ? 10.625 -2.328 -26.438 1 98.31 86 ALA A C 1
ATOM 672 O O . ALA A 1 86 ? 10.031 -1.244 -26.453 1 98.31 86 ALA A O 1
ATOM 673 N N . THR A 1 87 ? 10.141 -3.404 -25.766 1 97.94 87 THR A N 1
ATOM 674 C CA . THR A 1 87 ? 8.773 -3.311 -25.266 1 97.94 87 THR A CA 1
ATOM 675 C C . THR A 1 87 ? 8.711 -3.709 -23.797 1 97.94 87 THR A C 1
ATOM 677 O O . THR A 1 87 ? 8.094 -3.012 -22.984 1 97.94 87 THR A O 1
ATOM 680 N N . MET A 1 88 ? 9.352 -4.938 -23.422 1 98.62 88 MET A N 1
ATOM 681 C CA . MET A 1 88 ? 9.109 -5.445 -22.078 1 98.62 88 MET A CA 1
ATOM 682 C C . MET A 1 88 ? 10.352 -6.152 -21.531 1 98.62 88 MET A C 1
ATOM 684 O O . MET A 1 88 ? 10.93 -7.004 -22.219 1 98.62 88 MET A O 1
ATOM 688 N N . LEU A 1 89 ? 10.742 -5.793 -20.359 1 98.94 89 LEU A N 1
ATOM 689 C CA . LEU A 1 89 ? 11.711 -6.523 -19.531 1 98.94 89 LEU A CA 1
ATOM 690 C C . LEU A 1 89 ? 11.07 -6.996 -18.234 1 98.94 89 LEU A C 1
ATOM 692 O O . LEU A 1 89 ? 10.695 -6.18 -17.391 1 98.94 89 LEU A O 1
ATOM 696 N N . ARG A 1 90 ? 10.922 -8.375 -18.047 1 98.88 90 ARG A N 1
ATOM 697 C CA . ARG A 1 90 ? 10.242 -8.883 -16.859 1 98.88 90 ARG A CA 1
ATOM 698 C C . ARG A 1 90 ? 10.969 -10.094 -16.297 1 98.88 90 ARG A C 1
ATOM 700 O O . ARG A 1 90 ? 11.32 -11.023 -17.031 1 98.88 90 ARG A O 1
ATOM 707 N N . ALA A 1 91 ? 11.242 -10 -15.047 1 98.88 91 ALA A N 1
ATOM 708 C CA . ALA A 1 91 ? 11.836 -11.125 -14.336 1 98.88 91 ALA A CA 1
ATOM 709 C C . ALA A 1 91 ? 10.969 -11.562 -13.156 1 98.88 91 ALA A C 1
ATOM 711 O O . ALA A 1 91 ? 10.391 -10.719 -12.461 1 98.88 91 ALA A O 1
ATOM 712 N N . GLY A 1 92 ? 10.875 -12.812 -12.953 1 98.62 92 GLY A N 1
ATOM 713 C CA . GLY A 1 92 ? 10.172 -13.312 -11.781 1 98.62 92 GLY A CA 1
ATOM 714 C C . GLY A 1 92 ? 10.859 -12.961 -10.477 1 98.62 92 GLY A C 1
ATOM 715 O O . GLY A 1 92 ? 10.211 -12.836 -9.438 1 98.62 92 GLY A O 1
ATOM 716 N N . ARG A 1 93 ? 12.156 -12.828 -10.531 1 98.56 93 ARG A N 1
ATOM 717 C CA . ARG A 1 93 ? 12.945 -12.445 -9.367 1 98.56 93 ARG A CA 1
ATOM 718 C C . ARG A 1 93 ? 13.727 -11.156 -9.633 1 98.56 93 ARG A C 1
ATOM 720 O O . ARG A 1 93 ? 13.133 -10.109 -9.875 1 98.56 93 ARG A O 1
ATOM 727 N N . ASP A 1 94 ? 15.094 -11.219 -9.688 1 98.88 94 ASP A N 1
ATOM 728 C CA . ASP A 1 94 ? 15.891 -10 -9.758 1 98.88 94 ASP A CA 1
ATOM 729 C C . ASP A 1 94 ? 16.344 -9.727 -11.188 1 98.88 94 ASP A C 1
ATOM 731 O O . ASP A 1 94 ? 16.406 -10.641 -12.016 1 98.88 94 ASP A O 1
ATOM 735 N N . ILE A 1 95 ? 16.578 -8.508 -11.477 1 98.94 95 ILE A N 1
ATOM 736 C CA . ILE A 1 95 ? 17.266 -8.062 -12.688 1 98.94 95 ILE A CA 1
ATOM 737 C C . ILE A 1 95 ? 18.547 -7.324 -12.32 1 98.94 95 ILE A C 1
ATOM 739 O O . ILE A 1 95 ? 18.516 -6.332 -11.586 1 98.94 95 ILE A O 1
ATOM 743 N N . ARG A 1 96 ? 19.656 -7.805 -12.852 1 98.94 96 ARG A N 1
ATOM 744 C CA . ARG A 1 96 ? 20.953 -7.184 -12.586 1 98.94 96 ARG A CA 1
ATOM 745 C C . ARG A 1 96 ? 21.719 -6.953 -13.883 1 98.94 96 ARG A C 1
ATOM 747 O O . ARG A 1 96 ? 21.906 -7.883 -14.672 1 98.94 96 ARG A O 1
ATOM 754 N N . ALA A 1 97 ? 22.156 -5.793 -14.07 1 98.94 97 ALA A N 1
ATOM 755 C CA . ALA A 1 97 ? 22.969 -5.465 -15.234 1 98.94 97 ALA A CA 1
ATOM 756 C C . ALA A 1 97 ? 24.219 -4.676 -14.828 1 98.94 97 ALA A C 1
ATOM 758 O O . ALA A 1 97 ? 24.125 -3.752 -14.016 1 98.94 97 ALA A O 1
ATOM 759 N N . GLY A 1 98 ? 25.359 -5.035 -15.352 1 98.69 98 GLY A N 1
ATOM 760 C CA . GLY A 1 98 ? 26.578 -4.273 -15.117 1 98.69 98 GLY A CA 1
ATOM 761 C C . GLY A 1 98 ? 26.562 -2.906 -15.773 1 98.69 98 GLY A C 1
ATOM 762 O O . GLY A 1 98 ? 27.266 -1.992 -15.336 1 98.69 98 GLY A O 1
ATOM 763 N N . GLY A 1 99 ? 25.828 -2.779 -16.859 1 98.69 99 GLY A N 1
ATOM 764 C CA . GLY A 1 99 ? 25.625 -1.517 -17.547 1 98.69 99 GLY A CA 1
ATOM 765 C C . GLY A 1 99 ? 24.234 -0.954 -17.375 1 98.69 99 GLY A C 1
ATOM 766 O O . GLY A 1 99 ? 23.594 -1.176 -16.344 1 98.69 99 GLY A O 1
ATOM 767 N N . GLY A 1 100 ? 23.812 -0.163 -18.344 1 98.81 100 GLY A N 1
ATOM 768 C CA . GLY A 1 100 ? 22.5 0.461 -18.266 1 98.81 100 GLY A CA 1
ATOM 769 C C . GLY A 1 100 ? 21.375 -0.479 -18.641 1 98.81 100 GLY A C 1
ATOM 770 O O . GLY A 1 100 ? 21.594 -1.476 -19.328 1 98.81 100 GLY A O 1
ATOM 771 N N . ILE A 1 101 ? 20.188 -0.222 -18.156 1 98.94 101 ILE A N 1
ATOM 772 C CA . ILE A 1 101 ? 18.953 -0.922 -18.5 1 98.94 101 ILE A CA 1
ATOM 773 C C . ILE A 1 101 ? 17.984 0.048 -19.156 1 98.94 101 ILE A C 1
ATOM 775 O O . ILE A 1 101 ? 17.672 1.109 -18.609 1 98.94 101 ILE A O 1
ATOM 779 N N . ALA A 1 102 ? 17.562 -0.26 -20.328 1 98.88 102 ALA A N 1
ATOM 780 C CA . ALA A 1 102 ? 16.609 0.588 -21.031 1 98.88 102 ALA A CA 1
ATOM 781 C C . ALA A 1 102 ? 15.5 -0.246 -21.656 1 98.88 102 ALA A C 1
ATOM 783 O O . ALA A 1 102 ? 15.766 -1.26 -22.312 1 98.88 102 ALA A O 1
ATOM 784 N N . SER A 1 103 ? 14.273 0.141 -21.469 1 98.88 103 SER A N 1
ATOM 785 C CA . SER A 1 103 ? 13.109 -0.488 -22.094 1 98.88 103 SER A CA 1
ATOM 786 C C . SER A 1 103 ? 12.219 0.545 -22.766 1 98.88 103 SER A C 1
ATOM 788 O O . SER A 1 103 ? 11.906 1.584 -22.188 1 98.88 103 SER A O 1
ATOM 790 N N . GLY A 1 104 ? 11.906 0.219 -24.031 1 98.69 104 GLY A N 1
ATOM 791 C CA . GLY A 1 104 ? 10.922 1.056 -24.688 1 98.69 104 GLY A CA 1
ATOM 792 C C . GLY A 1 104 ? 9.531 0.915 -24.109 1 98.69 104 GLY A C 1
ATOM 793 O O . GLY A 1 104 ? 8.609 1.64 -24.5 1 98.69 104 GLY A O 1
ATOM 794 N N . GLY A 1 105 ? 9.328 0.021 -23.203 1 98.62 105 GLY A N 1
ATOM 795 C CA . GLY A 1 105 ? 8.102 -0.192 -22.453 1 98.62 105 GLY A CA 1
ATOM 796 C C . GLY A 1 105 ? 8.336 -0.275 -20.953 1 98.62 105 GLY A C 1
ATOM 797 O O . GLY A 1 105 ? 8.938 0.625 -20.359 1 98.62 105 GLY A O 1
ATOM 798 N N . SER A 1 106 ? 7.898 -1.417 -20.344 1 98.88 106 SER A N 1
ATOM 799 C CA . SER A 1 106 ? 7.945 -1.537 -18.891 1 98.88 106 SER A CA 1
ATOM 800 C C . SER A 1 106 ? 9.141 -2.369 -18.453 1 98.88 106 SER A C 1
ATOM 802 O O . SER A 1 106 ? 9.648 -3.195 -19.203 1 98.88 106 SER A O 1
ATOM 804 N N . VAL A 1 107 ? 9.617 -2.158 -17.25 1 98.94 107 VAL A N 1
ATOM 805 C CA . VAL A 1 107 ? 10.578 -2.977 -16.516 1 98.94 107 VAL A CA 1
ATOM 806 C C . VAL A 1 107 ? 9.961 -3.434 -15.195 1 98.94 107 VAL A C 1
ATOM 808 O O . VAL A 1 107 ? 9.609 -2.607 -14.352 1 98.94 107 VAL A O 1
ATOM 811 N N . ILE A 1 108 ? 9.789 -4.758 -15.031 1 98.94 108 ILE A N 1
ATOM 812 C CA . ILE A 1 108 ? 9.102 -5.289 -13.859 1 98.94 108 ILE A CA 1
ATOM 813 C C . ILE A 1 108 ? 9.906 -6.441 -13.273 1 98.94 108 ILE A C 1
ATOM 815 O O . ILE A 1 108 ? 10.266 -7.383 -13.977 1 98.94 108 ILE A O 1
ATOM 819 N N . ALA A 1 109 ? 10.203 -6.375 -12.023 1 98.94 109 ALA A N 1
ATOM 820 C CA . ALA A 1 109 ? 10.922 -7.449 -11.352 1 98.94 109 ALA A CA 1
ATOM 821 C C . ALA A 1 109 ? 10.188 -7.898 -10.086 1 98.94 109 ALA A C 1
ATOM 823 O O . ALA A 1 109 ? 9.656 -7.07 -9.344 1 98.94 109 ALA A O 1
ATOM 824 N N . GLY A 1 110 ? 10.156 -9.164 -9.883 1 98.69 110 GLY A N 1
ATOM 825 C CA . GLY A 1 110 ? 9.594 -9.688 -8.648 1 98.69 110 GLY A CA 1
ATOM 826 C C . GLY A 1 110 ? 10.5 -9.508 -7.453 1 98.69 110 GLY A C 1
ATOM 827 O O . GLY A 1 110 ? 10.109 -9.789 -6.316 1 98.69 110 GLY A O 1
ATOM 828 N N . GLY A 1 111 ? 11.727 -9.094 -7.648 1 98.62 111 GLY A N 1
ATOM 829 C CA . GLY A 1 111 ? 12.711 -8.766 -6.637 1 98.62 111 GLY A CA 1
ATOM 830 C C . GLY A 1 111 ? 13.344 -7.398 -6.84 1 98.62 111 GLY A C 1
ATOM 831 O O . GLY A 1 111 ? 12.641 -6.398 -6.98 1 98.62 111 GLY A O 1
ATOM 832 N N . ASP A 1 112 ? 14.664 -7.395 -6.875 1 98.88 112 ASP A N 1
ATOM 833 C CA . ASP A 1 112 ? 15.398 -6.141 -7.004 1 98.88 112 ASP A CA 1
ATOM 834 C C . ASP A 1 1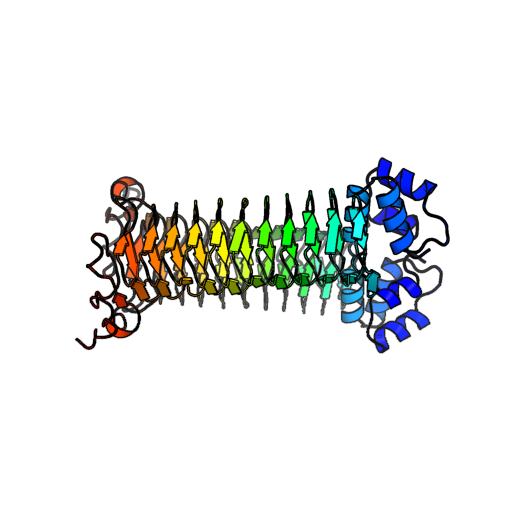12 ? 15.734 -5.852 -8.469 1 98.88 112 ASP A C 1
ATOM 836 O O . ASP A 1 112 ? 15.812 -6.77 -9.281 1 98.88 112 ASP A O 1
ATOM 840 N N . ILE A 1 113 ? 15.898 -4.645 -8.773 1 99 113 ILE A N 1
ATOM 841 C CA . ILE A 1 113 ? 16.469 -4.191 -10.039 1 99 113 ILE A CA 1
ATOM 842 C C . ILE A 1 113 ? 17.75 -3.395 -9.766 1 99 113 ILE A C 1
ATOM 844 O O . ILE A 1 113 ? 17.703 -2.377 -9.07 1 99 113 ILE A O 1
ATOM 848 N N . LYS A 1 114 ? 18.844 -3.826 -10.305 1 98.94 114 LYS A N 1
ATOM 849 C CA . LYS A 1 114 ? 20.109 -3.145 -10.109 1 98.94 114 LYS A CA 1
ATOM 850 C C . LYS A 1 114 ? 20.797 -2.857 -11.445 1 98.94 114 LYS A C 1
ATOM 852 O O . LYS A 1 114 ? 21.047 -3.775 -12.227 1 98.94 114 LYS A O 1
ATOM 857 N N . SER A 1 115 ? 21.078 -1.654 -11.688 1 98.94 115 SER A N 1
ATOM 858 C CA . SER A 1 115 ? 21.75 -1.213 -12.914 1 98.94 115 SER A CA 1
ATOM 859 C C . SER A 1 115 ? 23.094 -0.565 -12.602 1 98.94 115 SER A C 1
ATOM 861 O O . SER A 1 115 ? 23.172 0.324 -11.75 1 98.94 115 SER A O 1
ATOM 863 N N . GLY A 1 116 ? 24.125 -0.938 -13.297 1 98.81 116 GLY A N 1
ATOM 864 C CA . GLY A 1 116 ? 25.438 -0.345 -13.125 1 98.81 116 GLY A CA 1
ATOM 865 C C . GLY A 1 116 ? 25.578 1.018 -13.773 1 98.81 116 GLY A C 1
ATOM 866 O O . GLY A 1 116 ? 26.641 1.625 -13.75 1 98.81 116 GLY A O 1
ATOM 867 N N . ALA A 1 117 ? 24.547 1.478 -14.391 1 98.75 117 ALA A N 1
ATOM 868 C CA . ALA A 1 117 ? 24.469 2.799 -15.008 1 98.75 117 ALA A CA 1
ATOM 869 C C . ALA A 1 117 ? 23.062 3.389 -14.875 1 98.75 117 ALA A C 1
ATOM 871 O O . ALA A 1 117 ? 22.516 3.465 -13.773 1 98.75 117 ALA A O 1
ATOM 872 N N . ALA A 1 118 ? 22.516 3.852 -15.992 1 98.88 118 ALA A N 1
ATOM 873 C CA . ALA A 1 118 ? 21.172 4.438 -15.945 1 98.88 118 ALA A CA 1
ATOM 874 C C . ALA A 1 118 ? 20.109 3.361 -16.094 1 98.88 118 ALA A C 1
ATOM 876 O O . ALA A 1 118 ? 20.344 2.303 -16.672 1 98.88 118 ALA A O 1
ATOM 877 N N . LEU A 1 119 ? 19 3.559 -15.508 1 98.94 119 LEU A N 1
ATOM 878 C CA . LEU A 1 119 ? 17.812 2.725 -15.641 1 98.94 119 LEU A CA 1
ATOM 879 C C . LEU A 1 119 ? 16.641 3.523 -16.219 1 98.94 119 LEU A C 1
ATOM 881 O O . LEU A 1 119 ? 16.203 4.508 -15.625 1 98.94 119 LEU A O 1
ATOM 885 N N . ARG A 1 120 ? 16.203 3.125 -17.391 1 98.88 120 ARG A N 1
ATOM 886 C CA . ARG A 1 120 ? 15.141 3.867 -18.062 1 98.88 120 ARG A CA 1
ATOM 887 C C . ARG A 1 120 ? 14.023 2.936 -18.516 1 98.88 120 ARG A C 1
ATOM 889 O O . ARG A 1 120 ? 14.258 1.981 -19.25 1 98.88 120 ARG A O 1
ATOM 896 N N . ALA A 1 121 ? 12.797 3.176 -18.094 1 98.94 121 ALA A N 1
ATOM 897 C CA . ALA A 1 121 ? 11.578 2.533 -18.578 1 98.94 121 ALA A CA 1
ATOM 898 C C . ALA A 1 121 ? 10.633 3.553 -19.203 1 98.94 121 ALA A C 1
ATOM 900 O O . ALA A 1 121 ? 10.188 4.492 -18.547 1 98.94 121 ALA A O 1
ATOM 901 N N . ALA A 1 122 ? 10.312 3.363 -20.438 1 98.81 122 ALA A N 1
ATOM 902 C CA . ALA A 1 122 ? 9.438 4.32 -21.109 1 98.81 122 ALA A CA 1
ATOM 903 C C . ALA A 1 122 ? 8.023 4.258 -20.547 1 98.81 122 ALA A C 1
ATOM 905 O O . ALA A 1 122 ? 7.25 5.211 -20.688 1 98.81 122 ALA A O 1
ATOM 906 N N . GLU A 1 123 ? 7.648 3.197 -19.953 1 98.56 123 GLU A N 1
ATOM 907 C CA . GLU A 1 123 ? 6.352 3.033 -19.312 1 98.56 123 GLU A CA 1
ATOM 908 C C . GLU A 1 123 ? 6.508 2.754 -17.812 1 98.56 123 GLU A C 1
ATOM 910 O O . GLU A 1 123 ? 7.07 3.57 -17.078 1 98.56 123 GLU A O 1
ATOM 915 N N . LYS A 1 124 ? 6.004 1.596 -17.297 1 98.75 124 LYS A N 1
ATOM 916 C CA . LYS A 1 124 ? 6.008 1.298 -15.867 1 98.75 124 LYS A CA 1
ATOM 917 C C . LYS A 1 124 ? 7.383 0.819 -15.414 1 98.75 124 LYS A C 1
ATOM 919 O O . LYS A 1 124 ? 8.055 0.073 -16.125 1 98.75 124 LYS A O 1
ATOM 924 N N . LEU A 1 125 ? 7.781 1.223 -14.297 1 98.94 125 LEU A N 1
ATOM 925 C CA . LEU A 1 125 ? 8.938 0.708 -13.57 1 98.94 125 LEU A CA 1
ATOM 926 C C . LEU A 1 125 ? 8.523 0.169 -12.211 1 98.94 125 LEU A C 1
ATOM 928 O O . LEU A 1 125 ? 8.125 0.935 -11.328 1 98.94 125 LEU A O 1
ATOM 932 N N . ARG A 1 126 ? 8.594 -1.16 -12.047 1 98.94 126 ARG A N 1
ATOM 933 C CA . ARG A 1 126 ? 8.078 -1.77 -10.828 1 98.94 126 ARG A CA 1
ATOM 934 C C . ARG A 1 126 ? 9.031 -2.838 -10.305 1 98.94 126 ARG A C 1
ATOM 936 O O . ARG A 1 126 ? 9.492 -3.691 -11.062 1 98.94 126 ARG A O 1
ATOM 943 N N . ALA A 1 127 ? 9.352 -2.801 -9.062 1 98.94 127 ALA A N 1
ATOM 944 C CA . ALA A 1 127 ? 10.117 -3.834 -8.367 1 98.94 127 ALA A CA 1
ATOM 945 C C . ALA A 1 127 ? 9.492 -4.16 -7.016 1 98.94 127 ALA A C 1
ATOM 947 O O . ALA A 1 127 ? 9.055 -3.26 -6.293 1 98.94 127 ALA A O 1
ATOM 948 N N . ALA A 1 128 ? 9.414 -5.434 -6.688 1 98.56 128 ALA A N 1
ATOM 949 C CA . ALA A 1 128 ? 8.922 -5.793 -5.363 1 98.56 128 ALA A CA 1
ATOM 950 C C . ALA A 1 128 ? 9.93 -5.418 -4.281 1 98.56 128 ALA A C 1
ATOM 952 O O . ALA A 1 128 ? 9.57 -5.273 -3.109 1 98.56 128 ALA A O 1
ATOM 953 N N . GLY A 1 129 ? 11.172 -5.281 -4.699 1 98.75 129 GLY A N 1
ATOM 954 C CA . GLY A 1 129 ? 12.234 -4.93 -3.773 1 98.75 129 GLY A CA 1
ATOM 955 C C . GLY A 1 129 ? 12.875 -3.588 -4.082 1 98.75 129 GLY A C 1
ATOM 956 O O . GLY A 1 129 ? 12.172 -2.602 -4.32 1 98.75 129 GLY A O 1
ATOM 957 N N . LEU A 1 130 ? 14.172 -3.57 -4.086 1 98.88 130 LEU A N 1
ATOM 958 C CA . LEU A 1 130 ? 15.008 -2.389 -4.281 1 98.88 130 LEU A CA 1
ATOM 959 C C . LEU A 1 130 ? 15.172 -2.08 -5.766 1 98.88 130 LEU A C 1
ATOM 961 O O . LEU A 1 130 ? 15.383 -2.988 -6.574 1 98.88 130 LEU A O 1
ATOM 965 N N . ILE A 1 131 ? 15.016 -0.826 -6.109 1 98.94 131 ILE A N 1
ATOM 966 C CA . ILE A 1 131 ? 15.523 -0.309 -7.375 1 98.94 131 ILE A CA 1
ATOM 967 C C . ILE A 1 131 ? 16.797 0.498 -7.133 1 98.94 131 ILE A C 1
ATOM 969 O O . ILE A 1 131 ? 16.781 1.478 -6.383 1 98.94 131 ILE A O 1
ATOM 973 N N . GLN A 1 132 ? 17.859 0.098 -7.746 1 98.94 132 GLN A N 1
ATOM 974 C CA . GLN A 1 132 ? 19.141 0.769 -7.578 1 98.94 132 GLN A CA 1
ATOM 975 C C . GLN A 1 132 ? 19.812 1.039 -8.922 1 98.94 132 GLN A C 1
ATOM 977 O O . GLN A 1 132 ? 19.922 0.136 -9.758 1 98.94 132 GLN A O 1
ATOM 982 N N . ALA A 1 133 ? 20.203 2.199 -9.18 1 98.94 133 ALA A N 1
ATOM 983 C CA . ALA A 1 133 ? 20.969 2.572 -10.367 1 98.94 133 ALA A CA 1
ATOM 984 C C . ALA A 1 133 ? 22.172 3.434 -10 1 98.94 133 ALA A C 1
ATOM 986 O O . ALA A 1 133 ? 22.078 4.301 -9.125 1 98.94 133 ALA A O 1
ATOM 987 N N . GLU A 1 134 ? 23.312 3.275 -10.609 1 98.75 134 GLU A N 1
ATOM 988 C CA . GLU A 1 134 ? 24.5 4.078 -10.32 1 98.75 134 GLU A CA 1
ATOM 989 C C . GLU A 1 134 ? 24.344 5.492 -10.883 1 98.75 134 GLU A C 1
ATOM 991 O O . GLU A 1 134 ? 25 6.422 -10.406 1 98.75 134 GLU A O 1
ATOM 996 N N . TRP A 1 135 ? 23.484 5.617 -11.875 1 98.62 135 TRP A N 1
ATOM 997 C CA . TRP A 1 135 ? 23.25 6.922 -12.492 1 98.62 135 TRP A CA 1
ATOM 998 C C . TRP A 1 135 ? 21.797 7.355 -12.328 1 98.62 135 TRP A C 1
ATOM 1000 O O . TRP A 1 135 ? 21.297 7.457 -11.203 1 98.62 135 TRP A O 1
ATOM 1010 N N . ASN A 1 136 ? 21.188 7.719 -13.453 1 98.81 136 ASN A N 1
ATOM 1011 C CA . ASN A 1 136 ? 19.812 8.242 -13.414 1 98.81 136 ASN A CA 1
ATOM 1012 C C . ASN A 1 136 ? 18.781 7.121 -13.492 1 98.81 136 ASN A C 1
ATOM 1014 O O . ASN A 1 136 ? 19.047 6.062 -14.062 1 98.81 136 ASN A O 1
ATOM 1018 N N . VAL A 1 137 ? 17.625 7.363 -12.898 1 98.94 137 VAL A N 1
ATOM 1019 C CA . VAL A 1 137 ? 16.453 6.512 -13.047 1 98.94 137 VAL A CA 1
ATOM 1020 C C . VAL A 1 137 ? 15.312 7.297 -13.703 1 98.94 137 VAL A C 1
ATOM 1022 O O . VAL A 1 137 ? 15.039 8.438 -13.32 1 98.94 137 VAL A O 1
ATOM 1025 N N . HIS A 1 138 ? 14.727 6.734 -14.711 1 98.88 138 HIS A N 1
ATOM 1026 C CA . HIS A 1 138 ? 13.625 7.371 -15.43 1 98.88 138 HIS A CA 1
ATOM 1027 C C . HIS A 1 138 ? 12.445 6.418 -15.586 1 98.88 138 HIS A C 1
ATOM 1029 O O . HIS A 1 138 ? 12.594 5.324 -16.125 1 98.88 138 HIS A O 1
ATOM 1035 N N . SER A 1 139 ? 11.273 6.824 -15.125 1 98.88 139 SER A N 1
ATOM 1036 C CA . SER A 1 139 ? 10.031 6.094 -15.367 1 98.88 139 SER A CA 1
ATOM 1037 C C . SER A 1 139 ? 9.047 6.93 -16.172 1 98.88 139 SER A C 1
ATOM 1039 O O . SER A 1 139 ? 8.719 8.055 -15.797 1 98.88 139 SER A O 1
ATOM 1041 N N . GLY A 1 140 ? 8.57 6.309 -17.234 1 98.81 140 GLY A N 1
ATOM 1042 C CA . GLY A 1 140 ? 7.68 7.031 -18.125 1 98.81 140 GLY A CA 1
ATOM 1043 C C . GLY A 1 140 ? 6.234 7.035 -17.656 1 98.81 140 GLY A C 1
ATOM 1044 O O . GLY A 1 140 ? 5.422 7.82 -18.156 1 98.81 140 GLY A O 1
ATOM 1045 N N . SER A 1 141 ? 5.883 6.215 -16.812 1 98.31 141 SER A N 1
ATOM 1046 C CA . SER A 1 141 ? 4.559 6.188 -16.188 1 98.31 141 SER A CA 1
ATOM 1047 C C . SER A 1 141 ? 4.641 5.844 -14.711 1 98.31 141 SER A C 1
ATOM 1049 O O . SER A 1 141 ? 5.348 6.516 -13.953 1 98.31 141 SER A O 1
ATOM 1051 N N . GLU A 1 142 ? 4.012 4.812 -14.227 1 98.62 142 GLU A N 1
ATOM 1052 C CA . GLU A 1 142 ? 3.957 4.512 -12.797 1 98.62 142 GLU A CA 1
ATOM 1053 C C . GLU A 1 142 ? 5.293 3.969 -12.297 1 98.62 142 GLU A C 1
ATOM 1055 O O . GLU A 1 142 ? 5.934 3.16 -12.977 1 98.62 142 GLU A O 1
ATOM 1060 N N . LEU A 1 143 ? 5.695 4.383 -11.133 1 98.94 143 LEU A N 1
ATOM 1061 C CA . LEU A 1 143 ? 6.871 3.893 -10.422 1 98.94 143 LEU A CA 1
ATOM 1062 C C . LEU A 1 143 ? 6.48 3.293 -9.078 1 98.94 143 LEU A C 1
ATOM 1064 O O . LEU A 1 143 ? 5.848 3.961 -8.258 1 98.94 143 LEU A O 1
ATOM 1068 N N . GLU A 1 144 ? 6.75 2.062 -8.859 1 98.94 144 GLU A N 1
ATOM 1069 C CA . GLU A 1 144 ? 6.426 1.399 -7.598 1 98.94 144 GLU A CA 1
ATOM 1070 C C . GLU A 1 144 ? 7.559 0.484 -7.145 1 98.94 144 GLU A C 1
ATOM 1072 O O . GLU A 1 144 ? 8.016 -0.372 -7.906 1 98.94 144 GLU A O 1
ATOM 1077 N N . CYS A 1 145 ? 8.047 0.603 -5.941 1 98.88 145 CYS A N 1
ATOM 1078 C CA . CYS A 1 145 ? 9.086 -0.28 -5.422 1 98.88 145 CYS A CA 1
ATOM 1079 C C . CYS A 1 145 ? 9.141 -0.222 -3.9 1 98.88 145 CYS A C 1
ATOM 1081 O O . CYS A 1 145 ? 8.383 0.527 -3.277 1 98.88 145 CYS A O 1
ATOM 1083 N N . GLU A 1 146 ? 9.891 -1.05 -3.293 1 98.69 146 GLU A N 1
ATOM 1084 C CA . GLU A 1 146 ? 10.07 -1.049 -1.845 1 98.69 146 GLU A CA 1
ATOM 1085 C C . GLU A 1 146 ? 10.977 0.094 -1.402 1 98.69 146 GLU A C 1
ATOM 1087 O O . GLU A 1 146 ? 10.672 0.802 -0.441 1 98.69 146 GLU A O 1
ATOM 1092 N N . SER A 1 147 ? 12.062 0.207 -2.066 1 98.88 147 SER A N 1
ATOM 1093 C CA . SER A 1 147 ? 13.016 1.289 -1.826 1 98.88 147 SER A CA 1
ATOM 1094 C C . SER A 1 147 ? 13.734 1.687 -3.109 1 98.88 147 SER A C 1
ATOM 1096 O O . SER A 1 147 ? 13.758 0.923 -4.078 1 98.88 147 SER A O 1
ATOM 1098 N N . LEU A 1 148 ? 14.289 2.871 -3.182 1 98.94 148 LEU A N 1
ATOM 1099 C CA . LEU A 1 148 ? 14.93 3.35 -4.402 1 98.94 148 LEU A CA 1
ATOM 1100 C C . LEU A 1 148 ? 16.219 4.105 -4.09 1 98.94 148 LEU A C 1
ATOM 1102 O O . LEU A 1 148 ? 16.234 4.941 -3.182 1 98.94 148 LEU A O 1
ATOM 1106 N N . ARG A 1 149 ? 17.25 3.773 -4.738 1 98.94 149 ARG A N 1
ATOM 1107 C CA . ARG A 1 149 ? 18.547 4.445 -4.637 1 98.94 149 ARG A CA 1
ATOM 1108 C C . ARG A 1 149 ? 19.109 4.762 -6.016 1 98.94 149 ARG A C 1
ATOM 1110 O O . ARG A 1 149 ? 19.344 3.855 -6.82 1 98.94 149 ARG A O 1
ATOM 1117 N N . ALA A 1 150 ? 19.328 5.945 -6.293 1 98.88 150 ALA A N 1
ATOM 1118 C CA . ALA A 1 150 ? 19.938 6.359 -7.555 1 98.88 150 ALA A CA 1
ATOM 1119 C C . ALA A 1 150 ? 21.188 7.215 -7.312 1 98.88 150 ALA A C 1
ATOM 1121 O O . ALA A 1 150 ? 21.203 8.055 -6.406 1 98.88 150 ALA A O 1
ATOM 1122 N N . GLY A 1 151 ? 22.219 7.043 -8.07 1 98.81 151 GLY A N 1
ATOM 1123 C CA . GLY A 1 151 ? 23.438 7.832 -7.941 1 98.81 151 GLY A CA 1
ATOM 1124 C C . GLY A 1 151 ? 23.25 9.281 -8.359 1 98.81 151 GLY A C 1
ATOM 1125 O O . GLY A 1 151 ? 23.969 10.164 -7.898 1 98.81 151 GLY A O 1
ATOM 1126 N N . TRP A 1 152 ? 22.297 9.516 -9.234 1 98.5 152 TRP A N 1
ATOM 1127 C CA . TRP A 1 152 ? 22.047 10.859 -9.742 1 98.5 152 TRP A CA 1
ATOM 1128 C C . TRP A 1 152 ? 20.578 11.227 -9.617 1 98.5 152 TRP A C 1
ATOM 1130 O O . TRP A 1 152 ? 20.031 11.25 -8.508 1 98.5 152 TRP A O 1
ATOM 1140 N N . ASP A 1 153 ? 19.891 11.461 -10.812 1 98.75 153 ASP A N 1
ATOM 1141 C CA . ASP A 1 153 ? 18.547 12.016 -10.773 1 98.75 153 ASP A CA 1
ATOM 1142 C C . ASP A 1 153 ? 17.484 10.922 -10.922 1 98.75 153 ASP A C 1
ATOM 1144 O O . ASP A 1 153 ? 17.766 9.867 -11.5 1 98.75 153 ASP A O 1
ATOM 1148 N N . LEU A 1 154 ? 16.359 11.172 -10.352 1 98.94 154 LEU A N 1
ATOM 1149 C CA . LEU A 1 154 ? 15.141 10.414 -10.625 1 98.94 154 LEU A CA 1
ATOM 1150 C C . LEU A 1 154 ? 14.125 11.273 -11.367 1 98.94 154 LEU A C 1
ATOM 1152 O O . LEU A 1 154 ? 13.789 12.375 -10.922 1 98.94 154 LEU A O 1
ATOM 1156 N N . LEU A 1 155 ? 13.75 10.82 -12.508 1 98.94 155 LEU A N 1
ATOM 1157 C CA . LEU A 1 155 ? 12.641 11.414 -13.242 1 98.94 155 LEU A CA 1
ATOM 1158 C C . LEU A 1 155 ? 11.438 10.477 -13.266 1 98.94 155 LEU A C 1
ATOM 1160 O O . LEU A 1 155 ? 11.5 9.406 -13.867 1 98.94 155 LEU A O 1
ATOM 1164 N N . SER A 1 156 ? 10.375 10.852 -12.625 1 98.81 156 SER A N 1
ATOM 1165 C CA . SER A 1 156 ? 9.133 10.086 -12.625 1 98.81 156 SER A CA 1
ATOM 1166 C C . SER A 1 156 ? 8.016 10.836 -13.344 1 98.81 156 SER A C 1
ATOM 1168 O O . SER A 1 156 ? 7.555 11.875 -12.859 1 98.81 156 SER A O 1
ATOM 1170 N N . GLN A 1 157 ? 7.535 10.297 -14.438 1 98.75 157 GLN A N 1
ATOM 1171 C CA . GLN A 1 157 ? 6.527 11 -15.219 1 98.75 157 GLN A CA 1
ATOM 1172 C C . GLN A 1 157 ? 5.121 10.68 -14.727 1 98.75 157 GLN A C 1
ATOM 1174 O O . GLN A 1 157 ? 4.191 11.469 -14.922 1 98.75 157 GLN A O 1
ATOM 1179 N N . GLY A 1 158 ? 4.965 9.477 -14.188 1 98.62 158 GLY A N 1
ATOM 1180 C CA . GLY A 1 158 ? 3.701 9.102 -13.578 1 98.62 158 GLY A CA 1
ATOM 1181 C C . GLY A 1 158 ? 3.744 9.109 -12.062 1 98.62 158 GLY A C 1
ATOM 1182 O O . GLY A 1 158 ? 4.73 9.547 -11.461 1 98.62 158 GLY A O 1
ATOM 1183 N N . PRO A 1 159 ? 2.629 8.68 -11.406 1 98.75 159 PRO A N 1
ATOM 1184 C CA . PRO A 1 159 ? 2.639 8.594 -9.945 1 98.75 159 PRO A CA 1
ATOM 1185 C C . PRO A 1 159 ? 3.719 7.648 -9.414 1 98.75 159 PRO A C 1
ATOM 1187 O O . PRO A 1 159 ? 4.004 6.621 -10.039 1 98.75 159 PRO A O 1
ATOM 1190 N N . ALA A 1 160 ? 4.324 7.996 -8.336 1 98.88 160 ALA A N 1
ATOM 1191 C CA . ALA A 1 160 ? 5.375 7.184 -7.727 1 98.88 160 ALA A CA 1
ATOM 1192 C C . ALA A 1 160 ? 5.008 6.785 -6.301 1 98.88 160 ALA A C 1
ATOM 1194 O O . ALA A 1 160 ? 4.539 7.617 -5.52 1 98.88 160 ALA A O 1
ATOM 1195 N N . ARG A 1 161 ? 5.102 5.602 -6 1 98.62 161 ARG A N 1
ATOM 1196 C CA . ARG A 1 161 ? 4.879 5.078 -4.656 1 98.62 161 ARG A CA 1
ATOM 1197 C C . ARG A 1 161 ? 6.059 4.223 -4.199 1 98.62 161 ARG A C 1
ATOM 1199 O O . ARG A 1 161 ? 6.289 3.139 -4.734 1 98.62 161 ARG A O 1
ATOM 1206 N N . ILE A 1 162 ? 6.762 4.652 -3.223 1 98.88 162 ILE A N 1
ATOM 1207 C CA . ILE A 1 162 ? 7.898 3.943 -2.646 1 98.88 162 ILE A CA 1
ATOM 1208 C C . ILE A 1 162 ? 7.574 3.531 -1.211 1 98.88 162 ILE A C 1
ATOM 1210 O O . ILE A 1 162 ? 7.332 4.383 -0.354 1 98.88 162 ILE A O 1
ATOM 1214 N N . ALA A 1 163 ? 7.586 2.258 -0.883 1 98.06 163 ALA A N 1
ATOM 1215 C CA . ALA A 1 163 ? 7.117 1.726 0.393 1 98.06 163 ALA A CA 1
ATOM 1216 C C . ALA A 1 163 ? 8.148 1.953 1.496 1 98.06 163 ALA A C 1
ATOM 1218 O O . ALA A 1 163 ? 7.824 1.854 2.684 1 98.06 163 ALA A O 1
ATOM 1219 N N . GLY A 1 164 ? 9.336 2.191 1.127 1 98.19 164 GLY A N 1
ATOM 1220 C CA . GLY A 1 164 ? 10.414 2.455 2.062 1 98.19 164 GLY A CA 1
ATOM 1221 C C . GLY A 1 164 ? 11.078 3.803 1.846 1 98.19 164 GLY A C 1
ATOM 1222 O O . GLY A 1 164 ? 10.398 4.82 1.71 1 98.19 164 GLY A O 1
ATOM 1223 N N . ASP A 1 165 ? 12.453 3.82 1.829 1 98.75 165 ASP A N 1
ATOM 1224 C CA . ASP A 1 165 ? 13.242 5.043 1.688 1 98.75 165 ASP A CA 1
ATOM 1225 C C . ASP A 1 165 ? 13.586 5.309 0.224 1 98.75 165 ASP A C 1
ATOM 1227 O O . ASP A 1 165 ? 13.664 4.375 -0.579 1 98.75 165 ASP A O 1
ATOM 1231 N N . CYS A 1 166 ? 13.781 6.492 -0.108 1 98.88 166 CYS A N 1
ATOM 1232 C CA . CYS A 1 166 ? 14.281 6.934 -1.404 1 98.88 166 CYS A CA 1
ATOM 1233 C C . CYS A 1 166 ? 15.5 7.84 -1.239 1 98.88 166 CYS A C 1
ATOM 1235 O O . CYS A 1 166 ? 15.43 8.859 -0.55 1 98.88 166 CYS A O 1
ATOM 1237 N N . SER A 1 167 ? 16.594 7.465 -1.831 1 98.94 167 SER A N 1
ATOM 1238 C CA . SER A 1 167 ? 17.844 8.211 -1.731 1 98.94 167 SER A CA 1
ATOM 1239 C C . SER A 1 167 ? 18.406 8.516 -3.111 1 98.94 167 SER A C 1
ATOM 1241 O O . SER A 1 167 ? 18.703 7.602 -3.887 1 98.94 167 SER A O 1
ATOM 1243 N N . LEU A 1 168 ? 18.625 9.758 -3.4 1 98.88 168 LEU A N 1
ATOM 1244 C CA . LEU A 1 168 ? 19.109 10.211 -4.703 1 98.88 168 LEU A CA 1
ATOM 1245 C C . LEU A 1 168 ? 20.375 11.055 -4.555 1 98.88 168 LEU A C 1
ATOM 1247 O O . LEU A 1 168 ? 20.422 11.961 -3.725 1 98.88 168 LEU A O 1
ATOM 1251 N N . GLY A 1 169 ? 21.375 10.789 -5.332 1 98.81 169 GLY A N 1
ATOM 1252 C CA . GLY A 1 169 ? 22.609 11.555 -5.281 1 98.81 169 GLY A CA 1
ATOM 1253 C C . GLY A 1 169 ? 22.453 12.984 -5.758 1 98.81 169 GLY A C 1
ATOM 1254 O O . GLY A 1 169 ? 23.172 13.883 -5.312 1 98.81 169 GLY A O 1
ATOM 1255 N N . GLU A 1 170 ? 21.516 13.227 -6.648 1 98.12 170 GLU A N 1
ATOM 1256 C CA . GLU A 1 170 ? 21.234 14.562 -7.164 1 98.12 170 GLU A CA 1
ATOM 1257 C C . GLU A 1 170 ? 19.766 14.93 -6.941 1 98.12 170 GLU A C 1
ATOM 1259 O O . GLU A 1 170 ? 19.297 14.984 -5.801 1 98.12 170 GLU A O 1
ATOM 1264 N N . GLY A 1 171 ? 19.016 15.102 -8 1 98.44 171 GLY A N 1
ATOM 1265 C CA . GLY A 1 171 ? 17.703 15.695 -7.754 1 98.44 171 GLY A CA 1
ATOM 1266 C C . GLY A 1 171 ? 16.547 14.789 -8.141 1 98.44 171 GLY A C 1
ATOM 1267 O O . GLY A 1 171 ? 16.766 13.703 -8.68 1 98.44 171 GLY A O 1
ATOM 1268 N N . LEU A 1 172 ? 15.32 15.148 -7.773 1 98.88 172 LEU A N 1
ATOM 1269 C CA . LEU A 1 172 ? 14.062 14.484 -8.078 1 98.88 172 LEU A CA 1
ATOM 1270 C C . LEU A 1 172 ? 13.164 15.375 -8.93 1 98.88 172 LEU A C 1
ATOM 1272 O O . LEU A 1 172 ? 12.938 16.531 -8.586 1 98.88 172 LEU A O 1
ATOM 1276 N N . THR A 1 173 ? 12.789 14.891 -10.016 1 98.94 173 THR A N 1
ATOM 1277 C CA . THR A 1 173 ? 11.719 15.5 -10.797 1 98.94 173 THR A CA 1
ATOM 1278 C C . THR A 1 173 ? 10.516 14.562 -10.891 1 98.94 173 THR A C 1
ATOM 1280 O O . THR A 1 173 ? 10.602 13.492 -11.5 1 98.94 173 THR A O 1
ATOM 1283 N N . ALA A 1 174 ? 9.422 14.898 -10.266 1 98.88 174 ALA A N 1
ATOM 1284 C CA . ALA A 1 174 ? 8.18 14.125 -10.305 1 98.88 174 ALA A CA 1
ATOM 1285 C C . ALA A 1 174 ? 7.059 14.914 -10.969 1 98.88 174 ALA A C 1
ATOM 1287 O O . ALA A 1 174 ? 6.703 16 -10.516 1 98.88 174 ALA A O 1
ATOM 1288 N N . LEU A 1 175 ? 6.488 14.383 -11.984 1 98.81 175 LEU A N 1
ATOM 1289 C CA . LEU A 1 175 ? 5.48 15.117 -12.742 1 98.81 175 LEU A CA 1
ATOM 1290 C C . LEU A 1 175 ? 4.082 14.852 -12.195 1 98.81 175 LEU A C 1
ATOM 1292 O O . LEU A 1 175 ? 3.135 15.562 -12.531 1 98.81 175 LEU A O 1
ATOM 1296 N N . GLN A 1 176 ? 3.92 13.836 -11.43 1 98.62 176 GLN A N 1
ATOM 1297 C CA . GLN A 1 176 ? 2.682 13.5 -10.734 1 98.62 176 GLN A CA 1
ATOM 1298 C C . GLN A 1 176 ? 2.922 13.32 -9.234 1 98.62 176 GLN A C 1
ATOM 1300 O O . GLN A 1 176 ? 3.99 13.664 -8.727 1 98.62 176 GLN A O 1
ATOM 1305 N N . ASP A 1 177 ? 1.912 12.867 -8.516 1 98.62 177 ASP A N 1
ATOM 1306 C CA . ASP A 1 177 ? 2.033 12.68 -7.074 1 98.62 177 ASP A CA 1
ATOM 1307 C C . ASP A 1 177 ? 3.195 11.75 -6.734 1 98.62 177 ASP A C 1
ATOM 1309 O O . ASP A 1 177 ? 3.418 10.75 -7.422 1 98.62 177 ASP A O 1
ATOM 1313 N N . PHE A 1 178 ? 3.924 12.07 -5.789 1 98.88 178 PHE A N 1
ATOM 1314 C CA . PHE A 1 178 ? 5.07 11.312 -5.32 1 98.88 178 PHE A CA 1
ATOM 1315 C C . PHE A 1 178 ? 4.93 10.977 -3.838 1 98.88 178 PHE A C 1
ATOM 1317 O O . PHE A 1 178 ? 4.867 11.875 -2.996 1 98.88 178 PHE A O 1
ATOM 1324 N N . TYR A 1 179 ? 4.848 9.695 -3.545 1 98.31 179 TYR A N 1
ATOM 1325 C CA . TYR A 1 179 ? 4.676 9.234 -2.172 1 98.31 179 TYR A CA 1
ATOM 1326 C C . TYR A 1 179 ? 5.82 8.32 -1.754 1 98.31 179 TYR A C 1
ATOM 1328 O O . TYR A 1 179 ? 6.133 7.344 -2.445 1 98.31 179 TYR A O 1
ATOM 1336 N N . CYS A 1 180 ? 6.41 8.609 -0.681 1 98.12 180 CYS A N 1
ATOM 1337 C CA . CYS A 1 180 ? 7.434 7.797 -0.03 1 98.12 180 CYS A CA 1
ATOM 1338 C C . CYS A 1 180 ? 7.043 7.48 1.409 1 98.12 180 CYS A C 1
ATOM 1340 O O . CYS A 1 180 ? 6.863 8.391 2.221 1 98.12 180 CYS A O 1
ATOM 1342 N N . ALA A 1 181 ? 6.938 6.203 1.827 1 97.12 181 ALA A N 1
ATOM 1343 C CA . ALA A 1 181 ? 6.398 5.824 3.131 1 97.12 181 ALA A CA 1
ATOM 1344 C C . ALA A 1 181 ? 7.387 6.145 4.25 1 97.12 181 ALA A C 1
ATOM 1346 O O . ALA A 1 181 ? 6.988 6.324 5.402 1 97.12 181 ALA A O 1
ATOM 1347 N N . LYS A 1 182 ? 8.609 6.176 3.895 1 98.19 182 LYS A N 1
ATOM 1348 C CA . LYS A 1 182 ? 9.625 6.527 4.887 1 98.19 182 LYS A CA 1
ATOM 1349 C C . LYS A 1 182 ? 10.312 7.84 4.527 1 98.19 182 LYS A C 1
ATOM 1351 O O . LYS A 1 182 ? 9.648 8.859 4.309 1 98.19 182 LYS A O 1
ATOM 1356 N N . GLY A 1 183 ? 11.625 7.883 4.422 1 98.62 183 GLY A N 1
ATOM 1357 C CA . GLY A 1 183 ? 12.312 9.148 4.227 1 98.62 183 GLY A CA 1
ATOM 1358 C C . GLY A 1 183 ? 12.742 9.375 2.791 1 98.62 183 GLY A C 1
ATOM 1359 O O . GLY A 1 183 ? 12.953 8.422 2.039 1 98.62 183 GLY A O 1
ATOM 1360 N N . LEU A 1 184 ? 12.82 10.594 2.35 1 98.88 184 LEU A N 1
ATOM 1361 C CA . LEU A 1 184 ? 13.32 11.031 1.048 1 98.88 184 LEU A CA 1
ATOM 1362 C C . LEU A 1 184 ? 14.547 11.914 1.205 1 98.88 184 LEU A C 1
ATOM 1364 O O . LEU A 1 184 ? 14.5 12.945 1.881 1 98.88 184 LEU A O 1
ATOM 1368 N N . ARG A 1 185 ? 15.664 11.492 0.632 1 98.88 185 ARG A N 1
ATOM 1369 C CA . ARG A 1 185 ? 16.906 12.25 0.703 1 98.88 185 ARG A CA 1
ATOM 1370 C C . ARG A 1 185 ? 17.469 12.508 -0.691 1 98.88 185 ARG A C 1
ATOM 1372 O O . ARG A 1 185 ? 17.672 11.578 -1.467 1 98.88 185 ARG A O 1
ATOM 1379 N N . THR A 1 186 ? 17.703 13.719 -0.998 1 98.81 186 THR A N 1
ATOM 1380 C CA . THR A 1 186 ? 18.281 14.094 -2.285 1 98.81 186 THR A CA 1
ATOM 1381 C C . THR A 1 186 ? 19.484 15.008 -2.092 1 98.81 186 THR A C 1
ATOM 1383 O O . THR A 1 186 ? 19.484 15.867 -1.205 1 98.81 186 THR A O 1
ATOM 1386 N N . GLY A 1 187 ? 20.531 14.828 -2.881 1 98.69 187 GLY A N 1
ATOM 1387 C CA . GLY A 1 187 ? 21.688 15.719 -2.852 1 98.69 187 GLY A CA 1
ATOM 1388 C C . GLY A 1 187 ? 21.438 17.047 -3.547 1 98.69 187 GLY A C 1
ATOM 1389 O O . GLY A 1 187 ? 22.125 18.031 -3.275 1 98.69 187 GLY A O 1
ATOM 1390 N N . GLY A 1 188 ? 20.5 17.047 -4.469 1 98.44 188 GLY A N 1
ATOM 1391 C CA . GLY A 1 188 ? 20.141 18.234 -5.23 1 98.44 188 GLY A CA 1
ATOM 1392 C C . GLY A 1 188 ? 18.719 18.688 -5.012 1 98.44 188 GLY A C 1
ATOM 1393 O O . GLY A 1 188 ? 18.172 18.531 -3.914 1 98.44 188 GLY A O 1
ATOM 1394 N N . ALA A 1 189 ? 18.125 19.328 -5.996 1 98.88 189 ALA A N 1
ATOM 1395 C CA . ALA A 1 189 ? 16.812 19.953 -5.875 1 98.88 189 ALA A CA 1
ATOM 1396 C C . ALA A 1 189 ? 15.695 18.922 -6.023 1 98.88 189 ALA A C 1
ATOM 1398 O O . ALA A 1 189 ? 15.898 17.859 -6.625 1 98.88 189 ALA A O 1
ATOM 1399 N N . ILE A 1 190 ? 14.594 19.141 -5.41 1 98.94 190 ILE A N 1
ATOM 1400 C CA . ILE A 1 190 ? 13.359 18.391 -5.605 1 98.94 190 ILE A CA 1
ATOM 1401 C C . ILE A 1 190 ? 12.328 19.25 -6.32 1 98.94 190 ILE A C 1
ATOM 1403 O O . ILE A 1 190 ? 12.008 20.359 -5.859 1 98.94 190 ILE A O 1
ATOM 1407 N N . ASP A 1 191 ? 11.906 18.797 -7.391 1 98.94 191 ASP A N 1
ATOM 1408 C CA . ASP A 1 191 ? 10.844 19.453 -8.141 1 98.94 191 ASP A CA 1
ATOM 1409 C C . ASP A 1 191 ? 9.664 18.516 -8.359 1 98.94 191 ASP A C 1
ATOM 1411 O O . ASP A 1 191 ? 9.664 17.719 -9.297 1 98.94 191 ASP A O 1
ATOM 1415 N N . ALA A 1 192 ? 8.633 18.609 -7.543 1 98.88 192 ALA A N 1
ATOM 1416 C CA . ALA A 1 192 ? 7.41 17.828 -7.664 1 98.88 192 ALA A CA 1
ATOM 1417 C C . ALA A 1 192 ? 6.27 18.672 -8.219 1 98.88 192 ALA A C 1
ATOM 1419 O O . ALA A 1 192 ? 5.906 19.703 -7.637 1 98.88 192 ALA A O 1
ATOM 1420 N N . ALA A 1 193 ? 5.723 18.266 -9.312 1 98.75 193 ALA A N 1
ATOM 1421 C CA . ALA A 1 193 ? 4.715 19.078 -9.992 1 98.75 193 ALA A CA 1
ATOM 1422 C C . ALA A 1 193 ? 3.391 19.047 -9.234 1 98.75 193 ALA A C 1
ATOM 1424 O O . ALA A 1 193 ? 2.557 19.938 -9.398 1 98.75 193 ALA A O 1
ATOM 1425 N N . GLN A 1 194 ? 3.227 18.047 -8.461 1 98.38 194 GLN A N 1
ATOM 1426 C CA . GLN A 1 194 ? 1.983 17.875 -7.715 1 98.38 194 GLN A CA 1
ATOM 1427 C C . GLN A 1 194 ? 2.258 17.672 -6.227 1 98.38 194 GLN A C 1
ATOM 1429 O O . GLN A 1 194 ? 2.951 18.484 -5.602 1 98.38 194 GLN A O 1
ATOM 1434 N N . ARG A 1 195 ? 1.598 16.734 -5.602 1 98.31 195 ARG A N 1
ATOM 1435 C CA . ARG A 1 195 ? 1.75 16.469 -4.172 1 98.31 195 ARG A CA 1
ATOM 1436 C C . ARG A 1 195 ? 3.025 15.688 -3.895 1 98.31 195 ARG A C 1
ATOM 1438 O O . ARG A 1 195 ? 3.354 14.75 -4.625 1 98.31 195 ARG A O 1
ATOM 1445 N N . LEU A 1 196 ? 3.756 16.094 -2.926 1 98.81 196 LEU A N 1
ATOM 1446 C CA . LEU A 1 196 ? 4.891 15.359 -2.381 1 98.81 196 LEU A CA 1
ATOM 1447 C C . LEU A 1 196 ? 4.652 14.984 -0.922 1 98.81 196 LEU A C 1
ATOM 1449 O O . LEU A 1 196 ? 4.477 15.859 -0.074 1 98.81 196 LEU A O 1
ATOM 1453 N N . GLN A 1 197 ? 4.594 13.75 -0.635 1 98.5 197 GLN A N 1
ATOM 1454 C CA . GLN A 1 197 ? 4.277 13.289 0.714 1 98.5 197 GLN A CA 1
ATOM 1455 C C . GLN A 1 197 ? 5.254 12.211 1.171 1 98.5 197 GLN A C 1
ATOM 1457 O O . GLN A 1 197 ? 5.523 11.258 0.436 1 98.5 197 GLN A O 1
ATOM 1462 N N . THR A 1 198 ? 5.777 12.336 2.377 1 98.62 198 THR A N 1
ATOM 1463 C CA . THR A 1 198 ? 6.633 11.312 2.973 1 98.62 198 THR A CA 1
ATOM 1464 C C . THR A 1 198 ? 6.133 10.93 4.363 1 98.62 198 THR A C 1
ATOM 1466 O O . THR A 1 198 ? 5.578 11.766 5.082 1 98.62 198 THR A O 1
ATOM 1469 N N . GLY A 1 199 ? 6.301 9.695 4.781 1 97.44 199 GLY A N 1
ATOM 1470 C CA . GLY A 1 199 ? 5.926 9.242 6.113 1 97.44 199 GLY A CA 1
ATOM 1471 C C . GLY A 1 199 ? 6.898 9.695 7.188 1 97.44 199 GLY A C 1
ATOM 1472 O O . GLY A 1 199 ? 6.508 9.883 8.344 1 97.44 199 GLY A O 1
ATOM 1473 N N . HIS A 1 200 ? 8.109 9.781 6.809 1 98 200 HIS A N 1
ATOM 1474 C CA . HIS A 1 200 ? 9.141 10.281 7.711 1 98 200 HIS A CA 1
ATOM 1475 C C . HIS A 1 200 ? 9.602 11.68 7.297 1 98 200 HIS A C 1
ATOM 1477 O O . HIS A 1 200 ? 8.781 12.586 7.156 1 98 200 HIS A O 1
ATOM 1483 N N . GLY A 1 201 ? 10.859 11.906 7.086 1 98.44 201 GLY A N 1
ATOM 1484 C CA . GLY A 1 201 ? 11.367 13.242 6.809 1 98.44 201 GLY A CA 1
ATOM 1485 C C . GLY A 1 201 ? 11.82 13.422 5.371 1 98.44 201 GLY A C 1
ATOM 1486 O O . GLY A 1 201 ? 11.914 12.445 4.621 1 98.44 201 GLY A O 1
ATOM 1487 N N . ILE A 1 202 ? 12.039 14.625 4.949 1 98.88 202 ILE A N 1
ATOM 1488 C CA . ILE A 1 202 ? 12.602 15 3.66 1 98.88 202 ILE A CA 1
ATOM 1489 C C . ILE A 1 202 ? 13.891 15.797 3.875 1 98.88 202 ILE A C 1
ATOM 1491 O O . ILE A 1 202 ? 13.906 16.766 4.645 1 98.88 202 ILE A O 1
ATOM 1495 N N . GLU A 1 203 ? 14.961 15.391 3.291 1 98.69 203 GLU A N 1
ATOM 1496 C CA . GLU A 1 203 ? 16.219 16.125 3.256 1 98.69 203 GLU A CA 1
ATOM 1497 C C . GLU A 1 203 ? 16.625 16.453 1.822 1 98.69 203 GLU A C 1
ATOM 1499 O O . GLU A 1 203 ? 16.828 15.547 1.014 1 98.69 203 GLU A O 1
ATOM 1504 N N . CYS A 1 204 ? 16.734 17.703 1.562 1 97.81 204 CYS A N 1
ATOM 1505 C CA . CYS A 1 204 ? 17.016 18.203 0.219 1 97.81 204 CYS A CA 1
ATOM 1506 C C . CYS A 1 204 ? 18.25 19.094 0.211 1 97.81 204 CYS A C 1
ATOM 1508 O O . CYS A 1 204 ? 18.344 20.047 0.994 1 97.81 204 CYS A O 1
ATOM 1510 N N . GLY A 1 205 ? 19.203 18.828 -0.717 1 98.19 205 GLY A N 1
ATOM 1511 C CA . GLY A 1 205 ? 20.469 19.531 -0.743 1 98.19 205 GLY A CA 1
ATOM 1512 C C . GLY A 1 205 ? 20.391 20.859 -1.471 1 98.19 205 GLY A C 1
ATOM 1513 O O . GLY A 1 205 ? 21.406 21.531 -1.648 1 98.19 205 GLY A O 1
ATOM 1514 N N . ALA A 1 206 ? 19.25 21.25 -1.921 1 98.38 206 ALA A N 1
ATOM 1515 C CA . ALA A 1 206 ? 19.016 22.5 -2.641 1 98.38 206 ALA A CA 1
ATOM 1516 C C . ALA A 1 206 ? 17.609 23.016 -2.406 1 98.38 206 ALA A C 1
ATOM 1518 O O . ALA A 1 206 ? 17.141 23.094 -1.262 1 98.38 206 ALA A O 1
ATOM 1519 N N . ASP A 1 207 ? 16.969 23.5 -3.461 1 98.75 207 ASP A N 1
ATOM 1520 C CA . ASP A 1 207 ? 15.602 23.969 -3.33 1 98.75 207 ASP A CA 1
ATOM 1521 C C . ASP A 1 207 ? 14.609 22.812 -3.398 1 98.75 207 ASP A C 1
ATOM 1523 O O . ASP A 1 207 ? 14.852 21.828 -4.094 1 98.75 207 ASP A O 1
ATOM 1527 N N . LEU A 1 208 ? 13.602 22.906 -2.645 1 98.88 208 LEU A N 1
ATOM 1528 C CA . LEU A 1 208 ? 12.469 21.984 -2.676 1 98.88 208 LEU A CA 1
ATOM 1529 C C . LEU A 1 208 ? 11.203 22.703 -3.145 1 98.88 208 LEU A C 1
ATOM 1531 O O . LEU A 1 208 ? 10.75 23.656 -2.512 1 98.88 208 LEU A O 1
ATOM 1535 N N . ARG A 1 209 ? 10.711 22.234 -4.258 1 98.88 209 ARG A N 1
ATOM 1536 C CA . ARG A 1 209 ? 9.5 22.828 -4.816 1 98.88 209 ARG A CA 1
ATOM 1537 C C . ARG A 1 209 ? 8.422 21.766 -5.02 1 98.88 209 ARG A C 1
ATOM 1539 O O . ARG A 1 209 ? 8.68 20.703 -5.594 1 98.88 209 ARG A O 1
ATOM 1546 N N . ALA A 1 210 ? 7.203 22.047 -4.508 1 98.75 210 ALA A N 1
ATOM 1547 C CA . ALA A 1 210 ? 6.031 21.203 -4.738 1 98.75 210 ALA A CA 1
ATOM 1548 C C . ALA A 1 210 ? 4.898 22 -5.375 1 98.75 210 ALA A C 1
ATOM 1550 O O . ALA A 1 210 ? 4.5 23.047 -4.855 1 98.75 210 ALA A O 1
ATOM 1551 N N . GLY A 1 211 ? 4.41 21.469 -6.512 1 98.56 211 GLY A N 1
ATOM 1552 C CA . GLY A 1 211 ? 3.309 22.125 -7.188 1 98.56 211 GLY A CA 1
ATOM 1553 C C . GLY A 1 211 ? 1.979 21.953 -6.48 1 98.56 211 GLY A C 1
ATOM 1554 O O . GLY A 1 211 ? 0.992 22.609 -6.832 1 98.56 211 GLY A O 1
ATOM 1555 N N . GLY A 1 212 ? 1.849 21.094 -5.605 1 98.06 212 GLY A N 1
ATOM 1556 C CA . GLY A 1 212 ? 0.714 20.859 -4.723 1 98.06 212 GLY A CA 1
ATOM 1557 C C . GLY A 1 212 ? 1.066 20.984 -3.254 1 98.06 212 GLY A C 1
ATOM 1558 O O . GLY A 1 212 ? 1.813 21.891 -2.863 1 98.06 212 GLY A O 1
ATOM 1559 N N . HIS A 1 213 ? 0.455 20.188 -2.42 1 98.5 213 HIS A N 1
ATOM 1560 C CA . HIS A 1 213 ? 0.758 20.172 -0.993 1 98.5 213 HIS A CA 1
ATOM 1561 C C . HIS A 1 213 ? 2.066 19.438 -0.716 1 98.5 213 HIS A C 1
ATOM 1563 O O . HIS A 1 213 ? 2.424 18.5 -1.438 1 98.5 213 HIS A O 1
ATOM 1569 N N . LEU A 1 214 ? 2.766 19.875 0.226 1 98.81 214 LEU A N 1
ATOM 1570 C CA . LEU A 1 214 ? 4.004 19.266 0.712 1 98.81 214 LEU A CA 1
ATOM 1571 C C . LEU A 1 214 ? 3.844 18.781 2.145 1 98.81 214 LEU A C 1
ATOM 1573 O O . LEU A 1 214 ? 3.508 19.547 3.041 1 98.81 214 LEU A O 1
ATOM 1577 N N . GLU A 1 215 ? 4.047 17.484 2.33 1 98.44 215 GLU A N 1
ATOM 1578 C CA . GLU A 1 215 ? 3.801 16.922 3.654 1 98.44 215 GLU A CA 1
ATOM 1579 C C . GLU A 1 215 ? 4.895 15.93 4.043 1 98.44 215 GLU A C 1
ATOM 1581 O O . GLU A 1 215 ? 5.293 15.086 3.232 1 98.44 215 GLU A O 1
ATOM 1586 N N . ALA A 1 216 ? 5.379 16.016 5.254 1 98.62 216 ALA A N 1
ATOM 1587 C CA . ALA A 1 216 ? 6.297 15.047 5.84 1 98.62 216 ALA A CA 1
ATOM 1588 C C . ALA A 1 216 ? 5.867 14.672 7.258 1 98.62 216 ALA A C 1
ATOM 1590 O O . ALA A 1 216 ? 5.441 15.531 8.031 1 98.62 216 ALA A O 1
ATOM 1591 N N . GLY A 1 217 ? 5.949 13.422 7.645 1 97.56 217 GLY A N 1
ATOM 1592 C CA . GLY A 1 217 ? 5.578 12.969 8.977 1 97.56 217 GLY A CA 1
ATOM 1593 C C . GLY A 1 217 ? 6.508 13.469 10.062 1 97.56 217 GLY A C 1
ATOM 1594 O O . GLY A 1 217 ? 6.098 13.641 11.211 1 97.56 217 GLY A O 1
ATOM 1595 N N . TRP A 1 218 ? 7.707 13.656 9.727 1 97.31 218 TRP A N 1
ATOM 1596 C CA . TRP A 1 218 ? 8.703 14.195 10.641 1 97.31 218 TRP A CA 1
ATOM 1597 C C . TRP A 1 218 ? 9.117 15.602 10.227 1 97.31 218 TRP A C 1
ATOM 1599 O O . TRP A 1 218 ? 8.289 16.516 10.188 1 97.31 218 TRP A O 1
ATOM 1609 N N . GLY A 1 219 ? 10.305 15.836 9.859 1 98.19 219 GLY A N 1
ATOM 1610 C CA . GLY A 1 219 ? 10.773 17.172 9.508 1 98.19 219 GLY A CA 1
ATOM 1611 C C . GLY A 1 219 ? 11.133 17.297 8.039 1 98.19 219 GLY A C 1
ATOM 1612 O O . GLY A 1 219 ? 11.289 16.297 7.34 1 98.19 219 GLY A O 1
ATOM 1613 N N . ILE A 1 220 ? 11.156 18.5 7.512 1 98.81 220 ILE A N 1
ATOM 1614 C CA . ILE A 1 220 ? 11.617 18.859 6.172 1 98.81 220 ILE A CA 1
ATOM 1615 C C . ILE A 1 220 ? 12.805 19.812 6.266 1 98.81 220 ILE A C 1
ATOM 1617 O O . ILE A 1 220 ? 12.719 20.859 6.91 1 98.81 220 ILE A O 1
ATOM 1621 N N . LYS A 1 221 ? 13.875 19.391 5.656 1 98.62 221 LYS A N 1
ATOM 1622 C CA . LYS A 1 221 ? 15.094 20.203 5.648 1 98.62 221 LYS A CA 1
ATOM 1623 C C . LYS A 1 221 ? 15.586 20.438 4.223 1 98.62 221 LYS A C 1
ATOM 1625 O O . LYS A 1 221 ? 15.711 19.5 3.438 1 98.62 221 LYS A O 1
ATOM 1630 N N . ALA A 1 222 ? 15.844 21.703 3.904 1 98.5 222 ALA A N 1
ATOM 1631 C CA . ALA A 1 222 ? 16.375 22.062 2.588 1 98.5 222 ALA A CA 1
ATOM 1632 C C . ALA A 1 222 ? 17.516 23.062 2.705 1 98.5 222 ALA A C 1
ATOM 1634 O O . ALA A 1 222 ? 17.469 23.984 3.516 1 98.5 222 ALA A O 1
ATOM 1635 N N . ARG A 1 223 ? 18.547 22.875 1.955 1 97.69 223 ARG A N 1
ATOM 1636 C CA . ARG A 1 223 ? 19.656 23.828 1.931 1 97.69 223 ARG A CA 1
ATOM 1637 C C . ARG A 1 223 ? 19.297 25.062 1.106 1 97.69 223 ARG A C 1
ATOM 1639 O O . ARG A 1 223 ? 20.062 26.031 1.082 1 97.69 223 ARG A O 1
ATOM 1646 N N . GLY A 1 224 ? 18.234 25.078 0.41 1 97.94 224 GLY A N 1
ATOM 1647 C CA . GLY A 1 224 ? 17.672 26.203 -0.322 1 97.94 224 GLY A CA 1
ATOM 1648 C C . GLY A 1 224 ? 16.312 26.625 0.198 1 97.94 224 GLY A C 1
ATOM 1649 O O . GLY A 1 224 ? 16.109 26.719 1.41 1 97.94 224 GLY A O 1
ATOM 1650 N N . ASP A 1 225 ? 15.453 26.938 -0.72 1 98.56 225 ASP A N 1
ATOM 1651 C CA . ASP A 1 225 ? 14.094 27.328 -0.369 1 98.56 225 ASP A CA 1
ATOM 1652 C C . ASP A 1 225 ? 13.188 26.109 -0.252 1 98.56 225 ASP A C 1
ATOM 1654 O O . ASP A 1 225 ? 13.477 25.062 -0.821 1 98.56 225 ASP A O 1
ATOM 1658 N N . ILE A 1 226 ? 12.172 26.188 0.511 1 98.69 226 ILE A N 1
ATOM 1659 C CA . ILE A 1 226 ? 11.039 25.266 0.523 1 98.69 226 ILE A CA 1
ATOM 1660 C C . ILE A 1 226 ? 9.781 25.984 0.034 1 98.69 226 ILE A C 1
ATOM 1662 O O . ILE A 1 226 ? 9.273 26.875 0.707 1 98.69 226 ILE A O 1
ATOM 1666 N N . HIS A 1 227 ? 9.398 25.625 -1.122 1 98.69 227 HIS A N 1
ATOM 1667 C CA . HIS A 1 227 ? 8.25 26.266 -1.732 1 98.69 227 HIS A CA 1
ATOM 1668 C C . HIS A 1 227 ? 7.176 25.25 -2.111 1 98.69 227 HIS A C 1
ATOM 1670 O O . HIS A 1 227 ? 7.477 24.219 -2.717 1 98.69 227 HIS A O 1
ATOM 1676 N N . ALA A 1 228 ? 5.906 25.516 -1.75 1 98.56 228 ALA A N 1
ATOM 1677 C CA . ALA A 1 228 ? 4.758 24.719 -2.189 1 98.56 228 ALA A CA 1
ATOM 1678 C C . ALA A 1 228 ? 3.646 25.625 -2.725 1 98.56 228 ALA A C 1
ATOM 1680 O O . ALA A 1 228 ? 3.492 26.766 -2.279 1 98.56 228 ALA A O 1
ATOM 1681 N N . GLU A 1 229 ? 2.906 25.125 -3.695 1 98.25 229 GLU A N 1
ATOM 1682 C CA . GLU A 1 229 ? 1.751 25.875 -4.18 1 98.25 229 GLU A CA 1
ATOM 1683 C C . GLU A 1 229 ? 0.517 25.594 -3.324 1 98.25 229 GLU A C 1
ATOM 1685 O O . GLU A 1 229 ? -0.5 26.281 -3.455 1 98.25 229 GLU A O 1
ATOM 1690 N N . GLY A 1 230 ? 0.579 24.594 -2.535 1 97.94 230 GLY A N 1
ATOM 1691 C CA . GLY A 1 230 ? -0.4 24.297 -1.5 1 97.94 230 GLY A CA 1
ATOM 1692 C C . GLY A 1 230 ? 0.118 24.547 -0.098 1 97.94 230 GLY A C 1
ATOM 1693 O O . GLY A 1 230 ? 0.869 25.5 0.126 1 97.94 230 GLY A O 1
ATOM 1694 N N . SER A 1 231 ? -0.327 23.812 0.879 1 98.19 231 SER A N 1
ATOM 1695 C CA . SER A 1 231 ? 0.149 23.938 2.252 1 98.19 231 SER A CA 1
ATOM 1696 C C . SER A 1 231 ? 1.461 23.188 2.455 1 98.19 231 SER A C 1
ATOM 1698 O O . SER A 1 231 ? 1.811 22.312 1.66 1 98.19 231 SER A O 1
ATOM 1700 N N . ILE A 1 232 ? 2.217 23.547 3.389 1 98.62 232 ILE A N 1
ATOM 1701 C CA . ILE A 1 232 ? 3.41 22.859 3.854 1 98.62 232 ILE A CA 1
ATOM 1702 C C . ILE A 1 232 ? 3.182 22.328 5.27 1 98.62 232 ILE A C 1
ATOM 1704 O O . ILE A 1 232 ? 2.871 23.094 6.18 1 98.62 232 ILE A O 1
ATOM 1708 N N . ARG A 1 233 ? 3.311 21.078 5.379 1 98.31 233 ARG A N 1
ATOM 1709 C CA . ARG A 1 233 ? 3.01 20.469 6.672 1 98.31 233 ARG A CA 1
ATOM 1710 C C . ARG A 1 233 ? 4.117 19.516 7.098 1 98.31 233 ARG A C 1
ATOM 1712 O O . ARG A 1 233 ? 4.523 18.641 6.328 1 98.31 233 ARG A O 1
ATOM 1719 N N . ALA A 1 234 ? 4.598 19.641 8.312 1 98.38 234 ALA A N 1
ATOM 1720 C CA . ALA A 1 234 ? 5.574 18.75 8.914 1 98.38 234 ALA A CA 1
ATOM 1721 C C . ALA A 1 234 ? 5.117 18.297 10.305 1 98.38 234 ALA A C 1
ATOM 1723 O O . ALA A 1 234 ? 4.621 19.094 11.094 1 98.38 234 ALA A O 1
ATOM 1724 N N . GLY A 1 235 ? 5.238 17.062 10.625 1 97.75 235 GLY A N 1
ATOM 1725 C CA . GLY A 1 235 ? 4.914 16.562 11.953 1 97.75 235 GLY A CA 1
ATOM 1726 C C . GLY A 1 235 ? 5.777 17.172 13.047 1 97.75 235 GLY A C 1
ATOM 1727 O O . GLY A 1 235 ? 5.336 17.297 14.188 1 97.75 235 GLY A O 1
ATOM 1728 N N . GLU A 1 236 ? 7.023 17.562 12.602 1 97.38 236 GLU A N 1
ATOM 1729 C CA . GLU A 1 236 ? 7.969 18.125 13.562 1 97.38 236 GLU A C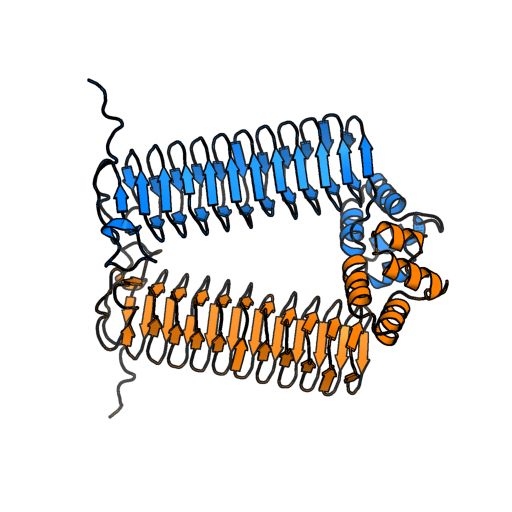A 1
ATOM 1730 C C . GLU A 1 236 ? 8.5 19.469 13.094 1 97.38 236 GLU A C 1
ATOM 1732 O O . GLU A 1 236 ? 7.781 20.469 13.133 1 97.38 236 GLU A O 1
ATOM 1737 N N . SER A 1 237 ? 9.727 19.516 12.516 1 97.88 237 SER A N 1
ATOM 1738 C CA . SER A 1 237 ? 10.375 20.797 12.266 1 97.88 237 SER A CA 1
ATOM 1739 C C . SER A 1 237 ? 10.461 21.109 10.773 1 97.88 237 SER A C 1
ATOM 1741 O O . SER A 1 237 ? 10.32 20.203 9.945 1 97.88 237 SER A O 1
ATOM 1743 N N . LEU A 1 238 ? 10.547 22.375 10.438 1 98.38 238 LEU A N 1
ATOM 1744 C CA . LEU A 1 238 ? 10.812 22.875 9.102 1 98.38 238 LEU A CA 1
ATOM 1745 C C . LEU A 1 238 ? 12.078 23.734 9.078 1 98.38 238 LEU A C 1
ATOM 1747 O O . LEU A 1 238 ? 12.188 24.688 9.844 1 98.38 238 LEU A O 1
ATOM 1751 N N . SER A 1 239 ? 13.047 23.297 8.188 1 98.25 239 SER A N 1
ATOM 1752 C CA . SER A 1 239 ? 14.297 24.047 8.148 1 98.25 239 SER A CA 1
ATOM 1753 C C . SER A 1 239 ? 14.734 24.328 6.711 1 98.25 239 SER A C 1
ATOM 1755 O O . SER A 1 239 ? 14.961 23.406 5.934 1 98.25 239 SER A O 1
ATOM 1757 N N . ALA A 1 240 ? 14.844 25.594 6.391 1 98.19 240 ALA A N 1
ATOM 1758 C CA . ALA A 1 240 ? 15.367 26.047 5.102 1 98.19 240 ALA A CA 1
ATOM 1759 C C . ALA A 1 240 ? 16.453 27.109 5.289 1 98.19 240 ALA A C 1
ATOM 1761 O O . ALA A 1 240 ? 16.344 27.969 6.164 1 98.19 240 ALA A O 1
ATOM 1762 N N . GLU A 1 241 ? 17.516 27 4.586 1 97.25 241 GLU A N 1
ATOM 1763 C CA . GLU A 1 241 ? 18.484 28.094 4.598 1 97.25 241 GLU A CA 1
ATOM 1764 C C . GLU A 1 241 ? 17.922 29.344 3.91 1 97.25 241 GLU A C 1
ATOM 1766 O O . GLU A 1 241 ? 18.297 30.469 4.25 1 97.25 241 GLU A O 1
ATOM 1771 N N . GLY A 1 242 ? 17.031 29.078 2.939 1 97.5 242 GLY A N 1
ATOM 1772 C CA . GLY A 1 242 ? 16.344 30.156 2.254 1 97.5 242 GLY A CA 1
ATOM 1773 C C . GLY A 1 242 ? 14.969 30.453 2.838 1 97.5 242 GLY A C 1
ATOM 1774 O O . GLY A 1 242 ? 14.82 30.609 4.051 1 97.5 242 GLY A O 1
ATOM 1775 N N . GLN A 1 243 ? 13.984 30.594 1.955 1 97.94 243 GLN A N 1
ATOM 1776 C CA . GLN A 1 243 ? 12.625 30.938 2.363 1 97.94 243 GLN A CA 1
ATOM 1777 C C . GLN A 1 243 ? 11.758 29.688 2.484 1 97.94 243 GLN A C 1
ATOM 1779 O O . GLN A 1 243 ? 12.047 28.656 1.861 1 97.94 243 GLN A O 1
ATOM 1784 N N . ILE A 1 244 ? 10.828 29.75 3.32 1 98.44 244 ILE A N 1
ATOM 1785 C CA . ILE A 1 244 ? 9.711 28.812 3.355 1 98.44 244 ILE A CA 1
ATOM 1786 C C . ILE A 1 244 ? 8.422 29.531 2.953 1 98.44 244 ILE A C 1
ATOM 1788 O O . ILE A 1 244 ? 8 30.484 3.613 1 98.44 244 ILE A O 1
ATOM 1792 N N . LYS A 1 245 ? 7.898 29.094 1.871 1 98.19 245 LYS A N 1
ATOM 1793 C CA . LYS A 1 245 ? 6.73 29.797 1.336 1 98.19 245 LYS A CA 1
ATOM 1794 C C . LYS A 1 245 ? 5.664 28.797 0.882 1 98.19 245 LYS A C 1
ATOM 1796 O O . LYS A 1 245 ? 5.898 27.984 -0.018 1 98.19 245 LYS A O 1
ATOM 1801 N N . ALA A 1 246 ? 4.445 28.859 1.479 1 98.12 246 ALA A N 1
ATOM 1802 C CA . ALA A 1 246 ? 3.295 28.078 1.027 1 98.12 246 ALA A CA 1
ATOM 1803 C C . ALA A 1 246 ? 2.539 28.812 -0.079 1 98.12 246 ALA A C 1
ATOM 1805 O O . ALA A 1 246 ? 2.857 29.953 -0.408 1 98.12 246 ALA A O 1
ATOM 1806 N N . GLY A 1 247 ? 1.604 28.141 -0.675 1 97.06 247 GLY A N 1
ATOM 1807 C CA . GLY A 1 247 ? 0.774 28.75 -1.696 1 97.06 247 GLY A CA 1
ATOM 1808 C C . GLY A 1 247 ? -0.082 29.891 -1.165 1 97.06 247 GLY A C 1
ATOM 1809 O O . GLY A 1 247 ? -0.327 29.969 0.04 1 97.06 247 GLY A O 1
ATOM 1810 N N . ASP A 1 248 ? -0.457 30.719 -2.039 1 95.5 248 ASP A N 1
ATOM 1811 C CA . ASP A 1 248 ? -1.302 31.844 -1.632 1 95.5 248 ASP A CA 1
ATOM 1812 C C . ASP A 1 248 ? -2.539 31.344 -0.882 1 95.5 248 ASP A C 1
ATOM 1814 O O . ASP A 1 248 ? -3.299 30.531 -1.399 1 95.5 248 ASP A O 1
ATOM 1818 N N . GLY A 1 249 ? -2.66 31.828 0.34 1 94.44 249 GLY A N 1
ATOM 1819 C CA . GLY A 1 249 ? -3.811 31.469 1.16 1 94.44 249 GLY A CA 1
ATOM 1820 C C . GLY A 1 249 ? -3.621 30.188 1.941 1 94.44 249 GLY A C 1
ATOM 1821 O O . GLY A 1 249 ? -4.461 29.828 2.771 1 94.44 249 GLY A O 1
ATOM 1822 N N . TYR A 1 250 ? -2.555 29.5 1.66 1 96.62 250 TYR A N 1
ATOM 1823 C CA . TYR A 1 250 ? -2.312 28.25 2.371 1 96.62 250 TYR A CA 1
ATOM 1824 C C . TYR A 1 250 ? -1.347 28.453 3.531 1 96.62 250 TYR A C 1
ATOM 1826 O O . TYR A 1 250 ? -0.606 29.438 3.559 1 96.62 250 TYR A O 1
ATOM 1834 N N . GLY A 1 251 ? -1.37 27.594 4.484 1 95.38 251 GLY A N 1
ATOM 1835 C CA . GLY A 1 251 ? -0.584 27.766 5.695 1 95.38 251 GLY A CA 1
ATOM 1836 C C . GLY A 1 251 ? 0.676 26.922 5.715 1 95.38 251 GLY A C 1
ATOM 1837 O O . GLY A 1 251 ? 0.843 26.031 4.887 1 95.38 251 GLY A O 1
ATOM 1838 N N . VAL A 1 252 ? 1.573 27.281 6.551 1 98 252 VAL A N 1
ATOM 1839 C CA . VAL A 1 252 ? 2.752 26.516 6.934 1 98 252 VAL A CA 1
ATOM 1840 C C . VAL A 1 252 ? 2.564 25.953 8.336 1 98 252 VAL A C 1
ATOM 1842 O O . VAL A 1 252 ? 2.354 26.688 9.297 1 98 252 VAL A O 1
ATOM 1845 N N . TYR A 1 253 ? 2.541 24.656 8.414 1 97.88 253 TYR A N 1
ATOM 1846 C CA . TYR A 1 253 ? 2.268 23.969 9.672 1 97.88 253 TYR A CA 1
ATOM 1847 C C . TYR A 1 253 ? 3.461 23.125 10.102 1 97.88 253 TYR A C 1
ATOM 1849 O O . TYR A 1 253 ? 3.836 22.172 9.422 1 97.88 253 TYR A O 1
ATOM 1857 N N . ALA A 1 254 ? 4.082 23.406 11.203 1 97.88 254 ALA A N 1
ATOM 1858 C CA . ALA A 1 254 ? 5.121 22.609 11.836 1 97.88 254 ALA A CA 1
ATOM 1859 C C . ALA A 1 254 ? 4.664 22.094 13.203 1 97.88 254 ALA A C 1
ATOM 1861 O O . ALA A 1 254 ? 3.854 22.734 13.875 1 97.88 254 ALA A O 1
ATOM 1862 N N . GLY A 1 255 ? 5.086 20.938 13.562 1 97.5 255 GLY A N 1
ATOM 1863 C CA . GLY A 1 255 ? 4.797 20.391 14.875 1 97.5 255 GLY A CA 1
ATOM 1864 C C . GLY A 1 255 ? 3.371 19.891 15.023 1 97.5 255 GLY A C 1
ATOM 1865 O O . GLY A 1 255 ? 2.807 19.922 16.109 1 97.5 255 GLY A O 1
ATOM 1866 N N . VAL A 1 256 ? 2.779 19.5 13.898 1 95.62 256 VAL A N 1
ATOM 1867 C CA . VAL A 1 256 ? 1.375 19.109 13.961 1 95.62 256 VAL A CA 1
ATOM 1868 C C . VAL A 1 256 ? 1.228 17.828 14.781 1 95.62 256 VAL A C 1
ATOM 1870 O O . VAL A 1 256 ? 0.134 17.5 15.25 1 95.62 256 VAL A O 1
ATOM 1873 N N . GLU A 1 257 ? 2.334 17.094 15.008 1 95.5 257 GLU A N 1
ATOM 1874 C CA . GLU A 1 257 ? 2.285 15.859 15.781 1 95.5 257 GLU A CA 1
ATOM 1875 C C . GLU A 1 257 ? 3.117 15.969 17.047 1 95.5 257 GLU A C 1
ATOM 1877 O O . GLU A 1 257 ? 3.52 14.961 17.625 1 95.5 257 GLU A O 1
ATOM 1882 N N . VAL A 1 258 ? 3.408 17.156 17.422 1 95.62 258 VAL A N 1
ATOM 1883 C CA . VAL A 1 258 ? 4.211 17.422 18.609 1 95.62 258 VAL A CA 1
ATOM 1884 C C . VAL A 1 258 ? 3.41 18.281 19.594 1 95.62 258 VAL A C 1
ATOM 1886 O O . VAL A 1 258 ? 2.725 19.219 19.188 1 95.62 258 VAL A O 1
ATOM 1889 N N . SER A 1 259 ? 3.498 17.922 20.875 1 95.25 259 SER A N 1
ATOM 1890 C CA . SER A 1 259 ? 2.871 18.75 21.891 1 95.25 259 SER A CA 1
ATOM 1891 C C . SER A 1 259 ? 3.48 20.156 21.922 1 95.25 259 SER A C 1
ATOM 1893 O O . SER A 1 259 ? 4.699 20.297 21.812 1 95.25 259 SER A O 1
ATOM 1895 N N . GLU A 1 260 ? 2.672 21.156 22.062 1 93.69 260 GLU A N 1
ATOM 1896 C CA . GLU A 1 260 ? 3.113 22.547 22.047 1 93.69 260 GLU A CA 1
ATOM 1897 C C . GLU A 1 260 ? 4.18 22.797 23.109 1 93.69 260 GLU A C 1
ATOM 1899 O O . GLU A 1 260 ? 5.051 23.641 22.922 1 93.69 260 GLU A O 1
ATOM 1904 N N . HIS A 1 261 ? 4.094 22.047 24.141 1 93.75 261 HIS A N 1
ATOM 1905 C CA . HIS A 1 261 ? 5.07 22.188 25.219 1 93.75 261 HIS A CA 1
ATOM 1906 C C . HIS A 1 261 ? 6.477 21.844 24.734 1 93.75 261 HIS A C 1
ATOM 1908 O O . HIS A 1 261 ? 7.465 22.281 25.328 1 93.75 261 HIS A O 1
ATOM 1914 N N . ALA A 1 262 ? 6.492 21.109 23.609 1 95.62 262 ALA A N 1
ATOM 1915 C CA . ALA A 1 262 ? 7.785 20.656 23.109 1 95.62 262 ALA A CA 1
ATOM 1916 C C . ALA A 1 262 ? 8.133 21.359 21.797 1 95.62 262 ALA A C 1
ATOM 1918 O O . ALA A 1 262 ? 9.07 20.953 21.094 1 95.62 262 ALA A O 1
ATOM 1919 N N . TRP A 1 263 ? 7.441 22.359 21.375 1 94.06 263 TRP A N 1
ATOM 1920 C CA . TRP A 1 263 ? 7.625 23 20.094 1 94.06 263 TRP A CA 1
ATOM 1921 C C . TRP A 1 263 ? 9.016 23.625 19.984 1 94.06 263 TRP A C 1
ATOM 1923 O O . TRP A 1 263 ? 9.656 23.531 18.922 1 94.06 263 TRP A O 1
ATOM 1933 N N . GLU A 1 264 ? 9.523 24.172 21.078 1 94.81 264 GLU A N 1
ATOM 1934 C CA . GLU A 1 264 ? 10.812 24.859 21.047 1 94.81 264 GLU A CA 1
ATOM 1935 C C . GLU A 1 264 ? 11.945 23.891 20.719 1 94.81 264 GLU A C 1
ATOM 1937 O O . GLU A 1 264 ? 12.969 24.281 20.141 1 94.81 264 GLU A O 1
ATOM 1942 N N . SER A 1 265 ? 11.664 22.625 20.984 1 94.88 265 SER A N 1
ATOM 1943 C CA . SER A 1 265 ? 12.719 21.641 20.75 1 94.88 265 SER A CA 1
ATOM 1944 C C . SER A 1 265 ? 12.414 20.781 19.531 1 94.88 265 SER A C 1
ATOM 1946 O O . SER A 1 265 ? 13.336 20.359 18.812 1 94.88 265 SER A O 1
ATOM 1948 N N . SER A 1 266 ? 11.148 20.609 19.312 1 95.81 266 SER A N 1
ATOM 1949 C CA . SER A 1 266 ? 10.836 19.516 18.391 1 95.81 266 SER A CA 1
ATOM 1950 C C . SER A 1 266 ? 10.008 20.016 17.203 1 95.81 266 SER A C 1
ATOM 1952 O O . SER A 1 266 ? 9.75 19.266 16.266 1 95.81 266 SER A O 1
ATOM 1954 N N . ALA A 1 267 ? 9.586 21.266 17.172 1 97.69 267 ALA A N 1
ATOM 1955 C CA . ALA A 1 267 ? 8.773 21.828 16.094 1 97.69 267 ALA A CA 1
ATOM 1956 C C . ALA A 1 267 ? 9.32 23.172 15.641 1 97.69 267 ALA A C 1
ATOM 1958 O O . ALA A 1 267 ? 8.562 24.141 15.477 1 97.69 267 ALA A O 1
ATOM 1959 N N . ARG A 1 268 ? 10.656 23.203 15.492 1 97.62 268 ARG A N 1
ATOM 1960 C CA . ARG A 1 268 ? 11.32 24.469 15.141 1 97.62 268 ARG A CA 1
ATOM 1961 C C . ARG A 1 268 ? 11.164 24.766 13.656 1 97.62 268 ARG A C 1
ATOM 1963 O O . ARG A 1 268 ? 11.234 23.859 12.82 1 97.62 268 ARG A O 1
ATOM 1970 N N . VAL A 1 269 ? 10.945 26.109 13.383 1 98.31 269 VAL A N 1
ATOM 1971 C CA . VAL A 1 269 ? 10.898 26.594 12.008 1 98.31 269 VAL A CA 1
ATOM 1972 C C . VAL A 1 269 ? 12.047 27.562 11.75 1 98.31 269 VAL A C 1
ATOM 1974 O O . VAL A 1 269 ? 12.125 28.609 12.375 1 98.31 269 VAL A O 1
ATOM 1977 N N . HIS A 1 270 ? 12.977 27.094 10.922 1 98 270 HIS A N 1
ATOM 1978 C CA . HIS A 1 270 ? 14.109 27.922 10.523 1 98 270 HIS A CA 1
ATOM 1979 C C . HIS A 1 270 ? 13.992 28.375 9.07 1 98 270 HIS A C 1
ATOM 1981 O O . HIS A 1 270 ? 13.727 27.547 8.188 1 98 270 HIS A O 1
ATOM 1987 N N . ALA A 1 271 ? 14.086 29.641 8.797 1 97.69 271 ALA A N 1
ATOM 1988 C CA . ALA A 1 271 ? 14.156 30.234 7.469 1 97.69 271 ALA A CA 1
ATOM 1989 C C . ALA A 1 271 ? 14.867 31.578 7.516 1 97.69 271 ALA A C 1
ATOM 1991 O O . ALA A 1 271 ? 15.211 32.062 8.594 1 97.69 271 ALA A O 1
ATOM 1992 N N . ASN A 1 272 ? 15.188 32.156 6.379 1 96.62 272 ASN A N 1
ATOM 1993 C CA . ASN A 1 272 ? 15.875 33.438 6.379 1 96.62 272 ASN A CA 1
ATOM 1994 C C . ASN A 1 272 ? 14.961 34.562 6.887 1 96.62 272 ASN A C 1
ATOM 1996 O O . ASN A 1 272 ? 15.445 35.562 7.41 1 96.62 272 ASN A O 1
ATOM 2000 N N . ARG A 1 273 ? 13.641 34.344 6.727 1 96.31 273 ARG A N 1
ATOM 2001 C CA . ARG A 1 273 ? 12.602 35.188 7.309 1 96.31 273 ARG A CA 1
ATOM 2002 C C . ARG A 1 273 ? 11.414 34.375 7.766 1 96.31 273 ARG A C 1
ATOM 2004 O O . ARG A 1 273 ? 11.18 33.25 7.266 1 96.31 273 ARG A O 1
ATOM 2011 N N . PRO A 1 274 ? 10.703 34.875 8.719 1 95.75 274 PRO A N 1
ATOM 2012 C CA . PRO A 1 274 ? 9.516 34.125 9.164 1 95.75 274 PRO A CA 1
ATOM 2013 C C . PRO A 1 274 ? 8.492 33.938 8.047 1 95.75 274 PRO A C 1
ATOM 2015 O O . PRO A 1 274 ? 8.117 34.875 7.367 1 95.75 274 PRO A O 1
ATOM 2018 N N . PRO A 1 275 ? 8.086 32.719 7.848 1 95.44 275 PRO A N 1
ATOM 2019 C CA . PRO A 1 275 ? 7.027 32.5 6.852 1 95.44 275 PRO A CA 1
ATOM 2020 C C . PRO A 1 275 ? 5.754 33.281 7.176 1 95.44 275 PRO A C 1
ATOM 2022 O O . PRO A 1 275 ? 5.281 33.25 8.32 1 95.44 275 PRO A O 1
ATOM 2025 N N . ARG A 1 276 ? 5.203 33.969 6.281 1 90.69 276 ARG A N 1
ATOM 2026 C CA . ARG A 1 276 ? 4.027 34.812 6.488 1 90.69 276 ARG A CA 1
ATOM 2027 C C . ARG A 1 276 ? 2.824 33.969 6.914 1 90.69 276 ARG A C 1
ATOM 2029 O O . ARG A 1 276 ? 1.987 34.438 7.695 1 90.69 276 ARG A O 1
ATOM 2036 N N . GLU A 1 277 ? 2.791 32.812 6.438 1 91.5 277 GLU A N 1
ATOM 2037 C CA . GLU A 1 277 ? 1.608 31.984 6.645 1 91.5 277 GLU A CA 1
ATOM 2038 C C . GLU A 1 277 ? 1.875 30.906 7.684 1 91.5 277 GLU A C 1
ATOM 2040 O O . GLU A 1 277 ? 1.315 29.812 7.598 1 91.5 277 GLU A O 1
ATOM 2045 N N . LEU A 1 278 ? 2.801 31.141 8.617 1 95.31 278 LEU A N 1
ATOM 2046 C CA . LEU A 1 278 ? 3.096 30.156 9.656 1 95.31 278 LEU A CA 1
ATOM 2047 C C . LEU A 1 278 ? 1.933 30.031 10.633 1 95.31 278 LEU A C 1
ATOM 2049 O O . LEU A 1 278 ? 1.566 31.016 11.297 1 95.31 278 LEU A O 1
ATOM 2053 N N . ARG A 1 279 ? 1.352 28.922 10.742 1 93.44 279 ARG A N 1
ATOM 2054 C CA . ARG A 1 279 ? 0.168 28.719 11.57 1 93.44 279 ARG A CA 1
ATOM 2055 C C . ARG A 1 279 ? 0.507 27.922 12.828 1 93.44 279 ARG A C 1
ATOM 2057 O O . ARG A 1 279 ? -0.19 28.016 13.836 1 93.44 279 ARG A O 1
ATOM 2064 N N . SER A 1 280 ? 1.486 27.125 12.734 1 94.75 280 SER A N 1
ATOM 2065 C CA . SER A 1 280 ? 1.922 26.344 13.883 1 94.75 280 SER A CA 1
ATOM 2066 C C . SER A 1 280 ? 3.426 26.094 13.852 1 94.75 280 SER A C 1
ATOM 2068 O O . SER A 1 280 ? 4.039 26.125 12.781 1 94.75 280 SER A O 1
ATOM 2070 N N . GLY A 1 281 ? 4 25.844 15.047 1 95.75 281 GLY A N 1
ATOM 2071 C CA . GLY A 1 281 ? 5.434 25.656 15.195 1 95.75 281 GLY A CA 1
ATOM 2072 C C . GLY A 1 281 ? 6.125 26.812 15.898 1 95.75 281 GLY A C 1
ATOM 2073 O O . GLY A 1 281 ? 5.508 27.844 16.156 1 95.75 281 GLY A O 1
ATOM 2074 N N . TRP A 1 282 ? 7.352 26.609 16.25 1 96.94 282 TRP A N 1
ATOM 2075 C CA . TRP A 1 282 ? 8.141 27.594 16.969 1 96.94 282 TRP A CA 1
ATOM 2076 C C . TRP A 1 282 ? 9.125 28.281 16.031 1 96.94 282 TRP A C 1
ATOM 2078 O O . TRP A 1 282 ? 10.07 27.656 15.539 1 96.94 282 TRP A O 1
ATOM 2088 N N . TRP A 1 283 ? 8.867 29.609 15.75 1 97.38 283 TRP A N 1
ATOM 2089 C CA . TRP A 1 283 ? 9.828 30.359 14.945 1 97.38 283 TRP A CA 1
ATOM 2090 C C . TRP A 1 283 ? 11.164 30.484 15.672 1 97.38 283 TRP A C 1
ATOM 2092 O O . TRP A 1 283 ? 11.242 31.109 16.734 1 97.38 283 TRP A O 1
ATOM 2102 N N . ALA A 1 284 ? 12.172 29.859 15.047 1 96.5 284 ALA A N 1
ATOM 2103 C CA . ALA A 1 284 ? 13.461 29.781 15.734 1 96.5 284 ALA A CA 1
ATOM 2104 C C . ALA A 1 284 ? 14.5 30.656 15.039 1 96.5 284 ALA A C 1
ATOM 2106 O O . ALA A 1 284 ? 15.672 30.656 15.422 1 96.5 284 ALA A O 1
ATOM 2107 N N . GLY A 1 285 ? 14.117 31.375 14.078 1 95.69 285 GLY A N 1
ATOM 2108 C CA . GLY A 1 285 ? 15.031 32.25 13.375 1 95.69 285 GLY A CA 1
ATOM 2109 C C . GLY A 1 285 ? 15.852 31.531 12.32 1 95.69 285 GLY A C 1
ATOM 2110 O O . GLY A 1 285 ? 15.625 30.359 12.047 1 95.69 285 GLY A O 1
ATOM 2111 N N . PRO A 1 286 ? 16.719 32.281 11.617 1 94.19 286 PRO A N 1
ATOM 2112 C CA . PRO A 1 286 ? 17.562 31.688 10.586 1 94.19 286 PRO A CA 1
ATOM 2113 C C . PRO A 1 286 ? 18.531 30.641 11.148 1 94.19 286 PRO A C 1
ATOM 2115 O O . PRO A 1 286 ? 18.906 30.719 12.32 1 94.19 286 PRO A O 1
ATOM 2118 N N . LEU A 1 287 ? 18.75 29.641 10.367 1 90.19 287 LEU A N 1
ATOM 2119 C CA . LEU A 1 287 ? 19.734 28.641 10.773 1 90.19 287 LEU A CA 1
ATOM 2120 C C . LEU A 1 287 ? 21.094 29.297 11.07 1 90.19 287 LEU A C 1
ATOM 2122 O O . LEU A 1 287 ? 21.516 30.203 10.352 1 90.19 287 LEU A O 1
ATOM 2126 N N . PRO A 1 288 ? 21.641 29.109 12.242 1 74.25 288 PRO A N 1
ATOM 2127 C CA . PRO A 1 288 ? 22.938 29.734 12.531 1 74.25 288 PRO A CA 1
ATOM 2128 C C . PRO A 1 288 ? 23.953 29.531 11.406 1 74.25 288 PRO A C 1
ATOM 2130 O O . PRO A 1 288 ? 24.016 28.453 10.812 1 74.25 288 PRO A O 1
ATOM 2133 N N . GLY A 1 289 ? 23.984 30.516 10.445 1 53.41 289 GLY A N 1
ATOM 2134 C CA . GLY A 1 289 ? 24.969 30.5 9.383 1 53.41 289 GLY A CA 1
ATOM 2135 C C . GLY A 1 289 ? 26.234 29.734 9.75 1 53.41 289 GLY A C 1
ATOM 2136 O O . GLY A 1 289 ? 26.516 29.531 10.93 1 53.41 289 GLY A O 1
ATOM 2137 N N . LEU A 1 290 ? 26.734 28.812 8.906 1 41.47 290 LEU A N 1
ATOM 2138 C CA . LEU A 1 290 ? 28.188 28.703 9.031 1 41.47 290 LEU A CA 1
ATOM 2139 C C . LEU A 1 290 ? 28.812 30.094 9.211 1 41.47 290 LEU A C 1
ATOM 2141 O O . LEU A 1 290 ? 28.562 31 8.422 1 41.47 290 LEU A O 1
ATOM 2145 N N . GLY A 1 291 ? 28.906 30.781 10.344 1 34.09 291 GLY A N 1
ATOM 2146 C CA . GLY A 1 291 ? 29.781 31.922 10.508 1 34.09 291 GLY A CA 1
ATOM 2147 C C . GLY A 1 291 ? 30.797 32.062 9.383 1 34.09 291 GLY A C 1
ATOM 2148 O O . GLY A 1 291 ? 31.484 31.125 9.031 1 34.09 291 GLY A O 1
ATOM 2149 N N . LEU A 1 292 ? 30.516 32.844 8.328 1 27.64 292 LEU A N 1
ATOM 2150 C CA . LEU A 1 292 ? 31.641 33.469 7.629 1 27.64 292 LEU A CA 1
ATOM 2151 C C . LEU A 1 292 ? 32.688 33.969 8.617 1 27.64 292 LEU A C 1
ATOM 2153 O O . LEU A 1 292 ? 32.344 34.812 9.484 1 27.64 292 LEU A O 1
ATOM 2157 N N . ALA A 1 293 ? 33.625 33.156 9.062 1 26.83 293 ALA A N 1
ATOM 2158 C CA . ALA A 1 293 ? 34.969 33.688 9.297 1 26.83 293 ALA A CA 1
ATOM 2159 C C . ALA A 1 293 ? 35.25 34.875 8.367 1 26.83 293 ALA A C 1
ATOM 2161 O O . ALA A 1 293 ? 35.5 34.656 7.172 1 26.83 293 ALA A O 1
ATOM 2162 N N . PHE A 1 294 ? 34.219 35.844 8.531 1 21.33 294 PHE A N 1
ATOM 2163 C CA . PHE A 1 294 ? 35 37.062 8.328 1 21.33 294 PHE A CA 1
ATOM 2164 C C . PHE A 1 294 ? 35.906 37.344 9.531 1 21.33 294 PHE A C 1
ATOM 2166 O O . PHE A 1 294 ? 35.531 37.062 10.672 1 21.33 294 PHE A O 1
ATOM 2173 N N . MET B 1 1 ? 0.07 -35.25 -13.617 1 66.69 1 MET B N 1
ATOM 2174 C CA . MET B 1 1 ? 0.567 -34.438 -12.523 1 66.69 1 MET B CA 1
ATOM 2175 C C . MET B 1 1 ? 0.568 -32.938 -12.914 1 66.69 1 MET B C 1
ATOM 2177 O O . MET B 1 1 ? 1.146 -32.594 -13.938 1 66.69 1 MET B O 1
ATOM 2181 N N . ASP B 1 2 ? -0.249 -32.219 -12.117 1 79 2 ASP B N 1
ATOM 2182 C CA . ASP B 1 2 ? -0.368 -30.797 -12.461 1 79 2 ASP B CA 1
ATOM 2183 C C . ASP B 1 2 ? 0.946 -30.062 -12.227 1 79 2 ASP B C 1
ATOM 2185 O O . ASP B 1 2 ? 1.257 -29.094 -12.922 1 79 2 ASP B O 1
ATOM 2189 N N . ILE B 1 3 ? 1.711 -30.641 -11.219 1 85 3 ILE B N 1
ATOM 2190 C CA . ILE B 1 3 ? 2.973 -30.016 -10.852 1 85 3 ILE B CA 1
ATOM 2191 C C . ILE B 1 3 ? 4.094 -31.047 -10.875 1 85 3 ILE B C 1
ATOM 2193 O O . ILE B 1 3 ? 4.051 -32.031 -10.133 1 85 3 ILE B O 1
ATOM 2197 N N . THR B 1 4 ? 5.066 -30.875 -11.648 1 87.19 4 THR B N 1
ATOM 2198 C CA . THR B 1 4 ? 6.156 -31.828 -11.75 1 87.19 4 THR B CA 1
ATOM 2199 C C . THR B 1 4 ? 7.164 -31.641 -10.625 1 87.19 4 THR B C 1
ATOM 2201 O O . THR B 1 4 ? 7.219 -30.562 -10.008 1 87.19 4 THR B O 1
ATOM 2204 N N . LYS B 1 5 ? 7.879 -32.656 -10.375 1 86.94 5 LYS B N 1
ATOM 2205 C CA . LYS B 1 5 ? 8.953 -32.562 -9.391 1 86.94 5 LYS B CA 1
ATOM 2206 C C . LYS B 1 5 ? 9.945 -31.469 -9.734 1 86.94 5 LYS B C 1
ATOM 2208 O O . LYS B 1 5 ? 10.406 -30.75 -8.844 1 86.94 5 LYS B O 1
ATOM 2213 N N . ALA B 1 6 ? 10.195 -31.375 -10.977 1 87.69 6 ALA B N 1
ATOM 2214 C CA . ALA B 1 6 ? 11.148 -30.375 -11.438 1 87.69 6 ALA B CA 1
ATOM 2215 C C . ALA B 1 6 ? 10.633 -28.969 -11.164 1 87.69 6 ALA B C 1
ATOM 2217 O O . ALA B 1 6 ? 11.391 -28.078 -10.758 1 87.69 6 ALA B O 1
ATOM 2218 N N . PHE B 1 7 ? 9.398 -28.844 -11.391 1 90.56 7 PHE B N 1
ATOM 2219 C CA . PHE B 1 7 ? 8.812 -27.516 -11.234 1 90.56 7 PHE B CA 1
ATOM 2220 C C . PHE B 1 7 ? 8.766 -27.109 -9.773 1 90.56 7 PHE B C 1
ATOM 2222 O O . PHE B 1 7 ? 9.062 -25.969 -9.43 1 90.56 7 PHE B O 1
ATOM 2229 N N . ILE B 1 8 ? 8.422 -28.016 -8.875 1 91.25 8 ILE B N 1
ATOM 2230 C CA . ILE B 1 8 ? 8.391 -27.703 -7.453 1 91.25 8 ILE B CA 1
ATOM 2231 C C . ILE B 1 8 ? 9.805 -27.406 -6.957 1 91.25 8 ILE B C 1
ATOM 2233 O O . ILE B 1 8 ? 10.008 -26.516 -6.129 1 91.25 8 ILE B O 1
ATOM 2237 N N . LYS B 1 9 ? 10.758 -28.188 -7.43 1 91.69 9 LYS B N 1
ATOM 2238 C CA . LYS B 1 9 ? 12.148 -27.969 -7.051 1 91.69 9 LYS B CA 1
ATOM 2239 C C . LYS B 1 9 ? 12.625 -26.578 -7.457 1 91.69 9 LYS B C 1
ATOM 2241 O O . LYS B 1 9 ? 13.391 -25.938 -6.734 1 91.69 9 LYS B O 1
ATOM 2246 N N . ALA B 1 10 ? 12.078 -26.156 -8.586 1 93.06 10 ALA B N 1
ATOM 2247 C CA . ALA B 1 10 ? 12.461 -24.844 -9.117 1 93.06 10 ALA B CA 1
ATOM 2248 C C . ALA B 1 10 ? 11.953 -23.719 -8.227 1 93.06 10 ALA B C 1
ATOM 2250 O O . ALA B 1 10 ? 12.406 -22.578 -8.336 1 93.06 10 ALA B O 1
ATOM 2251 N N . LYS B 1 11 ? 10.984 -24.078 -7.328 1 94.56 11 LYS B N 1
ATOM 2252 C CA . LYS B 1 11 ? 10.422 -23.094 -6.41 1 94.56 11 LYS B CA 1
ATOM 2253 C C . LYS B 1 11 ? 11.234 -23.016 -5.117 1 94.56 11 LYS B C 1
ATOM 2255 O O . LYS B 1 11 ? 10.922 -22.219 -4.23 1 94.56 11 LYS B O 1
ATOM 2260 N N . GLN B 1 12 ? 12.195 -23.859 -4.957 1 92.69 12 GLN B N 1
ATOM 2261 C CA . GLN B 1 12 ? 13.133 -23.906 -3.84 1 92.69 12 GLN B CA 1
ATOM 2262 C C . GLN B 1 12 ? 12.406 -24.141 -2.52 1 92.69 12 GLN B C 1
ATOM 2264 O O . GLN B 1 12 ? 12.539 -23.344 -1.582 1 92.69 12 GLN B O 1
ATOM 2269 N N . PRO B 1 13 ? 11.742 -25.25 -2.428 1 94 13 PRO B N 1
ATOM 2270 C CA . PRO B 1 13 ? 11.148 -25.625 -1.141 1 94 13 PRO B CA 1
ATOM 2271 C C . PRO B 1 13 ? 12.195 -25.984 -0.088 1 94 13 PRO B C 1
ATOM 2273 O O . PRO B 1 13 ? 13.352 -26.25 -0.427 1 94 13 PRO B O 1
ATOM 2276 N N . CYS B 1 14 ? 11.844 -25.922 1.143 1 94.94 14 CYS B N 1
ATOM 2277 C CA . CYS B 1 14 ? 12.742 -26.453 2.166 1 94.94 14 CYS B CA 1
ATOM 2278 C C . CYS B 1 14 ? 12.945 -27.953 1.989 1 94.94 14 CYS B C 1
ATOM 2280 O O . CYS B 1 14 ? 12.133 -28.625 1.352 1 94.94 14 CYS B O 1
ATOM 2282 N N . ALA B 1 15 ? 13.984 -28.438 2.564 1 94.81 15 ALA B N 1
ATOM 2283 C CA . ALA B 1 15 ? 14.375 -29.828 2.365 1 94.81 15 ALA B CA 1
ATOM 2284 C C . ALA B 1 15 ? 13.266 -30.781 2.814 1 94.81 15 ALA B C 1
ATOM 2286 O O . ALA B 1 15 ? 12.945 -31.734 2.113 1 94.81 15 ALA B O 1
ATOM 2287 N N . ASP B 1 16 ? 12.688 -30.531 3.895 1 96.12 16 ASP B N 1
ATOM 2288 C CA . ASP B 1 16 ? 11.664 -31.391 4.461 1 96.12 16 ASP B CA 1
ATOM 2289 C C . ASP B 1 16 ? 10.391 -31.375 3.609 1 96.12 16 ASP B C 1
ATOM 2291 O O . ASP B 1 16 ? 9.773 -32.406 3.379 1 96.12 16 ASP B O 1
ATOM 2295 N N . GLY B 1 17 ? 10.055 -30.188 3.168 1 95.19 17 GLY B N 1
ATOM 2296 C CA . GLY B 1 17 ? 8.898 -30.062 2.295 1 95.19 17 GLY B CA 1
ATOM 2297 C C . GLY B 1 17 ? 9.07 -30.797 0.975 1 95.19 17 GLY B C 1
ATOM 2298 O O . GLY B 1 17 ? 8.148 -31.469 0.505 1 95.19 17 GLY B O 1
ATOM 2299 N N . PHE B 1 18 ? 10.242 -30.703 0.461 1 94.75 18 PHE B N 1
ATOM 2300 C CA . PHE B 1 18 ? 10.5 -31.359 -0.819 1 94.75 18 PHE B CA 1
ATOM 2301 C C . PHE B 1 18 ? 10.492 -32.875 -0.669 1 94.75 18 PHE B C 1
ATOM 2303 O O . PHE B 1 18 ? 9.93 -33.594 -1.507 1 94.75 18 PHE B O 1
ATOM 2310 N N . ARG B 1 19 ? 11.109 -33.312 0.349 1 95.38 19 ARG B N 1
ATOM 2311 C CA . ARG B 1 19 ? 11.109 -34.75 0.611 1 95.38 19 ARG B CA 1
ATOM 2312 C C . ARG B 1 19 ? 9.688 -35.281 0.737 1 95.38 19 ARG B C 1
ATOM 2314 O O . ARG B 1 19 ? 9.375 -36.344 0.206 1 95.38 19 ARG B O 1
ATOM 2321 N N . TRP B 1 20 ? 8.859 -34.594 1.445 1 95.88 20 TRP B N 1
ATOM 2322 C CA . TRP B 1 20 ? 7.461 -35 1.58 1 95.88 20 TRP B CA 1
ATOM 2323 C C . TRP B 1 20 ? 6.789 -35.094 0.215 1 95.88 20 TRP B C 1
ATOM 2325 O O . TRP B 1 20 ? 6.074 -36.062 -0.068 1 95.88 20 TRP B O 1
ATOM 2335 N N . TYR B 1 21 ? 7.062 -34.125 -0.558 1 92.81 21 TYR B N 1
ATOM 2336 C CA . TYR B 1 21 ? 6.453 -34.094 -1.882 1 92.81 21 TYR B CA 1
ATOM 2337 C C . TYR B 1 21 ? 6.852 -35.281 -2.717 1 92.81 21 TYR B C 1
ATOM 2339 O O . TYR B 1 21 ? 5.996 -35.938 -3.33 1 92.81 21 TYR B O 1
ATOM 2347 N N . VAL B 1 22 ? 8.086 -35.531 -2.699 1 91.31 22 VAL B N 1
ATOM 2348 C CA . VAL B 1 22 ? 8.609 -36.625 -3.496 1 91.31 22 VAL B CA 1
ATOM 2349 C C . VAL B 1 22 ? 7.973 -37.938 -3.035 1 91.31 22 VAL B C 1
ATOM 2351 O O . VAL B 1 22 ? 7.633 -38.812 -3.855 1 91.31 22 VAL B O 1
ATOM 2354 N N . ARG B 1 23 ? 7.73 -38 -1.878 1 92.38 23 ARG B N 1
ATOM 2355 C CA . ARG B 1 23 ? 7.215 -39.25 -1.292 1 92.38 23 ARG B CA 1
ATOM 2356 C C . ARG B 1 23 ? 5.707 -39.344 -1.501 1 92.38 23 ARG B C 1
ATOM 2358 O O . ARG B 1 23 ? 5.184 -40.469 -1.666 1 92.38 23 ARG B O 1
ATOM 2365 N N . ASN B 1 24 ? 5.031 -38.25 -1.554 1 90.12 24 ASN B N 1
ATOM 2366 C CA . ASN B 1 24 ? 3.58 -38.312 -1.434 1 90.12 24 ASN B CA 1
ATOM 2367 C C . ASN B 1 24 ? 2.893 -37.906 -2.73 1 90.12 24 ASN B C 1
ATOM 2369 O O . ASN B 1 24 ? 1.717 -38.188 -2.941 1 90.12 24 ASN B O 1
ATOM 2373 N N . ALA B 1 25 ? 3.631 -37.156 -3.5 1 80.5 25 ALA B N 1
ATOM 2374 C CA . ALA B 1 25 ? 3 -36.688 -4.734 1 80.5 25 ALA B CA 1
ATOM 2375 C C . ALA B 1 25 ? 3.031 -37.781 -5.805 1 80.5 25 ALA B C 1
ATOM 2377 O O . ALA B 1 25 ? 4.102 -38.156 -6.289 1 80.5 25 ALA B O 1
ATOM 2378 N N . ARG B 1 26 ? 1.868 -38.375 -6.082 1 78.75 26 ARG B N 1
ATOM 2379 C CA . ARG B 1 26 ? 1.747 -39.406 -7.109 1 78.75 26 ARG B CA 1
ATOM 2380 C C . ARG B 1 26 ? 1.729 -38.781 -8.508 1 78.75 26 ARG B C 1
ATOM 2382 O O . ARG B 1 26 ? 1.369 -37.625 -8.664 1 78.75 26 ARG B O 1
ATOM 2389 N N . GLN B 1 27 ? 2.109 -39.438 -9.453 1 72.94 27 GLN B N 1
ATOM 2390 C CA . GLN B 1 27 ? 2.219 -39 -10.836 1 72.94 27 GLN B CA 1
ATOM 2391 C C . GLN B 1 27 ? 0.905 -38.375 -11.328 1 72.94 27 GLN B C 1
ATOM 2393 O O . GLN B 1 27 ? 0.906 -37.469 -12.133 1 72.94 27 GLN B O 1
ATOM 2398 N N . GLU B 1 28 ? -0.115 -38.812 -10.688 1 78.19 28 GLU B N 1
ATOM 2399 C CA . GLU B 1 28 ? -1.393 -38.344 -11.211 1 78.19 28 GLU B CA 1
ATOM 2400 C C . GLU B 1 28 ? -2.045 -37.344 -10.273 1 78.19 28 GLU B C 1
ATOM 2402 O O . GLU B 1 28 ? -3.188 -36.938 -10.484 1 78.19 28 GLU B O 1
ATOM 2407 N N . SER B 1 29 ? -1.301 -36.906 -9.406 1 86.69 29 SER B N 1
ATOM 2408 C CA . SER B 1 29 ? -1.902 -36 -8.422 1 86.69 29 SER B CA 1
ATOM 2409 C C . SER B 1 29 ? -2.178 -34.625 -9.016 1 86.69 29 SER B C 1
ATOM 2411 O O . SER B 1 29 ? -1.336 -34.062 -9.727 1 86.69 29 SER B O 1
ATOM 2413 N N . SER B 1 30 ? -3.416 -34.188 -8.781 1 90.81 30 SER B N 1
ATOM 2414 C CA . SER B 1 30 ? -3.75 -32.812 -9.141 1 90.81 30 SER B CA 1
ATOM 2415 C C . SER B 1 30 ? -3.209 -31.828 -8.109 1 90.81 30 SER B C 1
ATOM 2417 O O . SER B 1 30 ? -2.824 -32.219 -7.004 1 90.81 30 SER B O 1
ATOM 2419 N N . TYR B 1 31 ? -3.178 -30.641 -8.539 1 93.69 31 TYR B N 1
ATOM 2420 C CA . TYR B 1 31 ? -2.742 -29.547 -7.684 1 93.69 31 TYR B CA 1
ATOM 2421 C C . TYR B 1 31 ? -3.502 -29.547 -6.363 1 93.69 31 TYR B C 1
ATOM 2423 O O . TYR B 1 31 ? -2.895 -29.531 -5.289 1 93.69 31 TYR B O 1
ATOM 2431 N N . GLN B 1 32 ? -4.824 -29.656 -6.371 1 95.38 32 GLN B N 1
ATOM 2432 C CA . GLN B 1 32 ? -5.648 -29.641 -5.164 1 95.38 32 GLN B CA 1
ATOM 2433 C C . GLN B 1 32 ? -5.422 -30.891 -4.32 1 95.38 32 GLN B C 1
ATOM 2435 O O . GLN B 1 32 ? -5.465 -30.828 -3.092 1 95.38 32 GLN B O 1
ATOM 2440 N N . GLU B 1 33 ? -5.176 -32.031 -4.926 1 95.12 33 GLU B N 1
ATOM 2441 C CA . GLU B 1 33 ? -4.922 -33.281 -4.188 1 95.12 33 GLU B CA 1
ATOM 2442 C C . GLU B 1 33 ? -3.648 -33.156 -3.355 1 95.12 33 GLU B C 1
ATOM 2444 O O . GLU B 1 33 ? -3.57 -33.719 -2.258 1 95.12 33 GLU B O 1
ATOM 2449 N N . ILE B 1 34 ? -2.68 -32.438 -3.924 1 94.62 34 ILE B N 1
ATOM 2450 C CA . ILE B 1 34 ? -1.44 -32.25 -3.184 1 94.62 34 ILE B CA 1
ATOM 2451 C C . ILE B 1 34 ? -1.704 -31.344 -1.979 1 94.62 34 ILE B C 1
ATOM 2453 O O . ILE B 1 34 ? -1.24 -31.625 -0.871 1 94.62 34 ILE B O 1
ATOM 2457 N N . LEU B 1 35 ? -2.463 -30.312 -2.162 1 96.56 35 LEU B N 1
ATOM 2458 C CA . LEU B 1 35 ? -2.84 -29.422 -1.069 1 96.56 35 LEU B CA 1
ATOM 2459 C C . LEU B 1 35 ? -3.582 -30.188 0.023 1 96.56 35 LEU B C 1
ATOM 2461 O O . LEU B 1 35 ? -3.262 -30.047 1.206 1 96.56 35 LEU B O 1
ATOM 2465 N N . ASP B 1 36 ? -4.484 -31 -0.426 1 96.81 36 ASP B N 1
ATOM 2466 C CA . ASP B 1 36 ? -5.285 -31.766 0.517 1 96.81 36 ASP B CA 1
ATOM 2467 C C . ASP B 1 36 ? -4.41 -32.719 1.32 1 96.81 36 ASP B C 1
ATOM 2469 O O . ASP B 1 36 ? -4.617 -32.906 2.523 1 96.81 36 ASP B O 1
ATOM 2473 N N . ALA B 1 37 ? -3.506 -33.375 0.637 1 96.25 37 ALA B N 1
ATOM 2474 C CA . ALA B 1 37 ? -2.621 -34.312 1.298 1 96.25 37 ALA B CA 1
ATOM 2475 C C . ALA B 1 37 ? -1.751 -33.625 2.344 1 96.25 37 ALA B C 1
ATOM 2477 O O . ALA B 1 37 ? -1.517 -34.188 3.424 1 96.25 37 ALA B O 1
ATOM 2478 N N . LEU B 1 38 ? -1.237 -32.438 2.029 1 97.06 38 LEU B N 1
ATOM 2479 C CA . LEU B 1 38 ? -0.444 -31.656 2.973 1 97.06 38 LEU B CA 1
ATOM 2480 C C . LEU B 1 38 ? -1.259 -31.312 4.215 1 97.06 38 LEU B C 1
ATOM 2482 O O . LEU B 1 38 ? -0.777 -31.469 5.34 1 97.06 38 LEU B O 1
ATOM 2486 N N . VAL B 1 39 ? -2.488 -30.875 4.055 1 97.75 39 VAL B N 1
ATOM 2487 C CA . VAL B 1 39 ? -3.361 -30.5 5.164 1 97.75 39 VAL B CA 1
ATOM 2488 C C . VAL B 1 39 ? -3.664 -31.734 6.016 1 97.75 39 VAL B C 1
ATOM 2490 O O . VAL B 1 39 ? -3.637 -31.672 7.246 1 97.75 39 VAL B O 1
ATOM 2493 N N . ALA B 1 40 ? -3.908 -32.875 5.336 1 97.06 40 ALA B N 1
ATOM 2494 C CA . ALA B 1 40 ? -4.207 -34.125 6.035 1 97.06 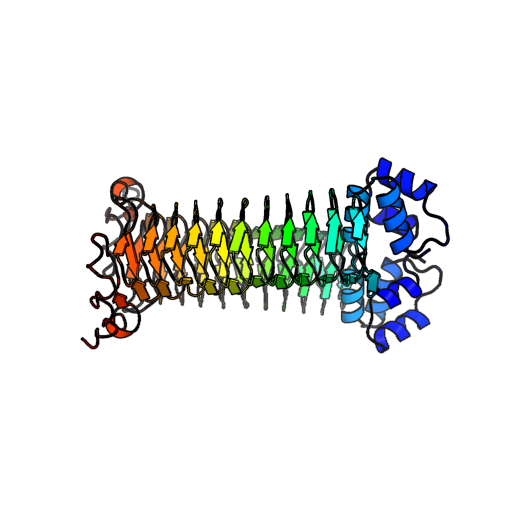40 ALA B CA 1
ATOM 2495 C C . ALA B 1 40 ? -3.039 -34.531 6.918 1 97.06 40 ALA B C 1
ATOM 2497 O O . ALA B 1 40 ? -3.24 -35.125 7.988 1 97.06 40 ALA B O 1
ATOM 2498 N N . ASP B 1 41 ? -1.883 -34.219 6.496 1 97.31 41 ASP B N 1
ATOM 2499 C CA . ASP B 1 41 ? -0.684 -34.594 7.234 1 97.31 41 ASP B CA 1
ATOM 2500 C C . ASP B 1 41 ? -0.291 -33.5 8.242 1 97.31 41 ASP B C 1
ATOM 2502 O O . ASP B 1 41 ? 0.779 -33.562 8.844 1 97.31 41 ASP B O 1
ATOM 2506 N N . GLY B 1 42 ? -1.101 -32.438 8.32 1 97 42 GLY B N 1
ATOM 2507 C CA . GLY B 1 42 ? -0.864 -31.375 9.289 1 97 42 GLY B CA 1
ATOM 2508 C C . GLY B 1 42 ? 0.188 -30.375 8.844 1 97 42 GLY B C 1
ATOM 2509 O O . GLY B 1 42 ? 0.71 -29.609 9.656 1 97 42 GLY B O 1
ATOM 2510 N N . ARG B 1 43 ? 0.574 -30.484 7.613 1 97.44 43 ARG B N 1
ATOM 2511 C CA . ARG B 1 43 ? 1.599 -29.578 7.078 1 97.44 43 ARG B CA 1
ATOM 2512 C C . ARG B 1 43 ? 0.973 -28.328 6.48 1 97.44 43 ARG B C 1
ATOM 2514 O O . ARG B 1 43 ? 1.119 -28.062 5.285 1 97.44 43 ARG B O 1
ATOM 2521 N N . ILE B 1 44 ? 0.425 -27.516 7.316 1 98 44 ILE B N 1
ATOM 2522 C CA . ILE B 1 44 ? -0.382 -26.359 6.93 1 98 44 ILE B CA 1
ATOM 2523 C C . ILE B 1 44 ? 0.51 -25.297 6.301 1 98 44 ILE B C 1
ATOM 2525 O O . ILE B 1 44 ? 0.164 -24.719 5.27 1 98 44 ILE B O 1
ATOM 2529 N N . ASN B 1 45 ? 1.684 -25.125 6.801 1 97.19 45 ASN B N 1
ATOM 2530 C CA . ASN B 1 45 ? 2.598 -24.109 6.285 1 97.19 45 ASN B CA 1
ATOM 2531 C C . ASN B 1 45 ? 3.09 -24.453 4.883 1 97.19 45 ASN B C 1
ATOM 2533 O O . ASN B 1 45 ? 3.229 -23.578 4.031 1 97.19 45 ASN B O 1
ATOM 2537 N N . ASP B 1 46 ? 3.293 -25.734 4.684 1 97.56 46 ASP B N 1
ATOM 2538 C CA . ASP B 1 46 ? 3.711 -26.188 3.359 1 97.56 46 ASP B CA 1
ATOM 2539 C C . ASP B 1 46 ? 2.594 -26 2.338 1 97.56 46 ASP B C 1
ATOM 2541 O O . ASP B 1 46 ? 2.854 -25.672 1.18 1 97.56 46 ASP B O 1
ATOM 2545 N N . ALA B 1 47 ? 1.383 -26.266 2.795 1 98.06 47 ALA B N 1
ATOM 2546 C CA . ALA B 1 47 ? 0.232 -26.078 1.918 1 98.06 47 ALA B CA 1
ATOM 2547 C C . ALA B 1 47 ? 0.089 -24.609 1.527 1 98.06 47 ALA B C 1
ATOM 2549 O O . ALA B 1 47 ? -0.14 -24.281 0.358 1 98.06 47 ALA B O 1
ATOM 2550 N N . CYS B 1 48 ? 0.255 -23.781 2.529 1 98.19 48 CYS B N 1
ATOM 2551 C CA . CYS B 1 48 ? 0.179 -22.359 2.26 1 98.19 48 CYS B CA 1
ATOM 2552 C C . CYS B 1 48 ? 1.305 -21.906 1.332 1 98.19 48 CYS B C 1
ATOM 2554 O O . CYS B 1 48 ? 1.09 -21.094 0.429 1 98.19 48 CYS B O 1
ATOM 2556 N N . TRP B 1 49 ? 2.463 -22.453 1.518 1 97.62 49 TRP B N 1
ATOM 2557 C CA . TRP B 1 49 ? 3.6 -22.156 0.647 1 97.62 49 TRP B CA 1
ATOM 2558 C C . TRP B 1 49 ? 3.299 -22.562 -0.792 1 97.62 49 TRP B C 1
ATOM 2560 O O . TRP B 1 49 ? 3.559 -21.797 -1.725 1 97.62 49 TRP B O 1
ATOM 2570 N N . LEU B 1 50 ? 2.787 -23.75 -0.931 1 97 50 LEU B N 1
ATOM 2571 C CA . LEU B 1 50 ? 2.477 -24.266 -2.262 1 97 50 LEU B CA 1
ATOM 2572 C C . LEU B 1 50 ? 1.481 -23.359 -2.975 1 97 50 LEU B C 1
ATOM 2574 O O . LEU B 1 50 ? 1.657 -23.031 -4.152 1 97 50 LEU B O 1
ATOM 2578 N N . LEU B 1 51 ? 0.501 -22.953 -2.248 1 97.75 51 LEU B N 1
ATOM 2579 C CA . LEU B 1 51 ? -0.502 -22.062 -2.818 1 97.75 51 LEU B CA 1
ATOM 2580 C C . LEU B 1 51 ? 0.111 -20.719 -3.18 1 97.75 51 LEU B C 1
ATOM 2582 O O . LEU B 1 51 ? -0.243 -20.125 -4.199 1 97.75 51 LEU B O 1
ATOM 2586 N N . ASP B 1 52 ? 1.012 -20.25 -2.396 1 97.31 52 ASP B N 1
ATOM 2587 C CA . ASP B 1 52 ? 1.711 -19 -2.699 1 97.31 52 ASP B CA 1
ATOM 2588 C C . ASP B 1 52 ? 2.531 -19.125 -3.98 1 97.31 52 ASP B C 1
ATOM 2590 O O . ASP B 1 52 ? 2.639 -18.172 -4.754 1 97.31 52 ASP B O 1
ATOM 2594 N N . GLN B 1 53 ? 3.025 -20.281 -4.23 1 96.25 53 GLN B N 1
ATOM 2595 C CA . GLN B 1 53 ? 3.963 -20.484 -5.328 1 96.25 53 GLN B CA 1
ATOM 2596 C C . GLN B 1 53 ? 3.227 -20.703 -6.648 1 96.25 53 GLN B C 1
ATOM 2598 O O . GLN B 1 53 ? 3.699 -20.281 -7.707 1 96.25 53 GLN B O 1
ATOM 2603 N N . PHE B 1 54 ? 2.045 -21.391 -6.59 1 95.81 54 PHE B N 1
ATOM 2604 C CA . PHE B 1 54 ? 1.422 -21.797 -7.844 1 95.81 54 PHE B CA 1
ATOM 2605 C C . PHE B 1 54 ? 0.108 -21.047 -8.062 1 95.81 54 PHE B C 1
ATOM 2607 O O . PHE B 1 54 ? -0.469 -21.109 -9.148 1 95.81 54 PHE B O 1
ATOM 2614 N N . GLY B 1 55 ? -0.353 -20.359 -7.043 1 96.25 55 GLY B N 1
ATOM 2615 C CA . GLY B 1 55 ? -1.45 -19.422 -7.211 1 96.25 55 GLY B CA 1
ATOM 2616 C C . GLY B 1 55 ? -2.809 -20.094 -7.266 1 96.25 55 GLY B C 1
ATOM 2617 O O . GLY B 1 55 ? -2.918 -21.297 -7.047 1 96.25 55 GLY B O 1
ATOM 2618 N N . PRO B 1 56 ? -3.801 -19.391 -7.547 1 98 56 PRO B N 1
ATOM 2619 C CA . PRO B 1 56 ? -5.184 -19.859 -7.469 1 98 56 PRO B CA 1
ATOM 2620 C C . PRO B 1 56 ? -5.637 -20.578 -8.742 1 98 56 PRO B C 1
ATOM 2622 O O . PRO B 1 56 ? -4.965 -20.484 -9.773 1 98 56 PRO B O 1
ATOM 2625 N N . THR B 1 57 ? -6.688 -21.297 -8.625 1 97.25 57 THR B N 1
ATOM 2626 C CA . THR B 1 57 ? -7.395 -21.906 -9.75 1 97.25 57 THR B CA 1
ATOM 2627 C C . THR B 1 57 ? -8.844 -21.422 -9.797 1 97.25 57 THR B C 1
ATOM 2629 O O . THR B 1 57 ? -9.281 -20.641 -8.938 1 97.25 57 THR B O 1
ATOM 2632 N N . ASP B 1 58 ? -9.555 -21.906 -10.781 1 95.88 58 ASP B N 1
ATOM 2633 C CA . ASP B 1 58 ? -10.938 -21.469 -10.93 1 95.88 58 ASP B CA 1
ATOM 2634 C C . ASP B 1 58 ? -11.906 -22.484 -10.344 1 95.88 58 ASP B C 1
ATOM 2636 O O . ASP B 1 58 ? -13.125 -22.375 -10.5 1 95.88 58 ASP B O 1
ATOM 2640 N N . ALA B 1 59 ? -11.375 -23.469 -9.586 1 96.81 59 ALA B N 1
ATOM 2641 C CA . ALA B 1 59 ? -12.219 -24.5 -9.008 1 96.81 59 ALA B CA 1
ATOM 2642 C C . ALA B 1 59 ? -13.117 -23.922 -7.914 1 96.81 59 ALA B C 1
ATOM 2644 O O . ALA B 1 59 ? -12.789 -22.906 -7.297 1 96.81 59 ALA B O 1
ATOM 2645 N N . VAL B 1 60 ? -14.32 -24.547 -7.727 1 98.25 60 VAL B N 1
ATOM 2646 C CA . VAL B 1 60 ? -15.25 -24.156 -6.68 1 98.25 60 VAL B CA 1
ATOM 2647 C C . VAL B 1 60 ? -15.547 -25.344 -5.766 1 98.25 60 VAL B C 1
ATOM 2649 O O . VAL B 1 60 ? -15.93 -26.422 -6.238 1 98.25 60 VAL B O 1
ATOM 2652 N N . LEU B 1 61 ? -15.281 -25.188 -4.547 1 98.56 61 LEU B N 1
ATOM 2653 C CA . LEU B 1 61 ? -15.633 -26.172 -3.527 1 98.56 61 LEU B CA 1
ATOM 2654 C C . LEU B 1 61 ? -16.938 -25.797 -2.832 1 98.56 61 LEU B C 1
ATOM 2656 O O . LEU B 1 61 ? -17.016 -24.75 -2.184 1 98.56 61 LEU B O 1
ATOM 2660 N N . THR B 1 62 ? -17.938 -26.531 -3.01 1 98.69 62 THR B N 1
ATOM 2661 C CA . THR B 1 62 ? -19.234 -26.281 -2.385 1 98.69 62 THR B CA 1
ATOM 2662 C C . THR B 1 62 ? -19.5 -27.281 -1.26 1 98.69 62 THR B C 1
ATOM 2664 O O . THR B 1 62 ? -19.422 -28.484 -1.467 1 98.69 62 THR B O 1
ATOM 2667 N N . LEU B 1 63 ? -19.75 -26.766 -0.061 1 98.62 63 LEU B N 1
ATOM 2668 C CA . LEU B 1 63 ? -20 -27.609 1.11 1 98.62 63 LEU B CA 1
ATOM 2669 C C . LEU B 1 63 ? -21.219 -27.109 1.876 1 98.62 63 LEU B C 1
ATOM 2671 O O . LEU B 1 63 ? -21.641 -25.953 1.717 1 98.62 63 LEU B O 1
ATOM 2675 N N . ASP B 1 64 ? -21.797 -27.984 2.68 1 98.44 64 ASP B N 1
ATOM 2676 C CA . ASP B 1 64 ? -22.906 -27.578 3.523 1 98.44 64 ASP B CA 1
ATOM 2677 C C . ASP B 1 64 ? -22.422 -26.891 4.797 1 98.44 64 ASP B C 1
ATOM 2679 O O . ASP B 1 64 ? -22.969 -25.859 5.211 1 98.44 64 ASP B O 1
ATOM 2683 N N . HIS B 1 65 ? -21.453 -27.484 5.441 1 98.19 65 HIS B N 1
ATOM 2684 C CA . HIS B 1 65 ? -20.797 -26.969 6.641 1 98.19 65 HIS B CA 1
ATOM 2685 C C . HIS B 1 65 ? -19.328 -27.391 6.695 1 98.19 65 HIS B C 1
ATOM 2687 O O . HIS B 1 65 ? -18.938 -28.359 6.051 1 98.19 65 HIS B O 1
ATOM 2693 N N . VAL B 1 66 ? -18.531 -26.641 7.387 1 98.62 66 VAL B N 1
ATOM 2694 C CA . VAL B 1 66 ? -17.125 -26.984 7.574 1 98.62 66 VAL B CA 1
ATOM 2695 C C . VAL B 1 66 ? -16.797 -27.031 9.062 1 98.62 66 VAL B C 1
ATOM 2697 O O . VAL B 1 66 ? -17.109 -26.109 9.805 1 98.62 66 VAL B O 1
ATOM 2700 N N . ASP B 1 67 ? -16.391 -28.047 9.539 1 98.31 67 ASP B N 1
ATOM 2701 C CA . ASP B 1 67 ? -15.758 -28.25 10.836 1 98.31 67 ASP B CA 1
ATOM 2702 C C . ASP B 1 67 ? -14.453 -29.047 10.695 1 98.31 67 ASP B C 1
ATOM 2704 O O . ASP B 1 67 ? -14.477 -30.25 10.5 1 98.31 67 ASP B O 1
ATOM 2708 N N . ALA B 1 68 ? -13.328 -28.375 10.68 1 98.19 68 ALA B N 1
ATOM 2709 C CA . ALA B 1 68 ? -12.047 -29.016 10.367 1 98.19 68 ALA B CA 1
ATOM 2710 C C . ALA B 1 68 ? -10.898 -28.328 11.102 1 98.19 68 ALA B C 1
ATOM 2712 O O . ALA B 1 68 ? -11.086 -27.281 11.711 1 98.19 68 ALA B O 1
ATOM 2713 N N . ASP B 1 69 ? -9.789 -28.953 11.172 1 97.81 69 ASP B N 1
ATOM 2714 C CA . ASP B 1 69 ? -8.594 -28.312 11.719 1 97.81 69 ASP B CA 1
ATOM 2715 C C . ASP B 1 69 ? -8.133 -27.156 10.82 1 97.81 69 ASP B C 1
ATOM 2717 O O . ASP B 1 69 ? -7.883 -26.062 11.305 1 97.81 69 ASP B O 1
ATOM 2721 N N . ALA B 1 70 ? -8.055 -27.438 9.539 1 98.56 70 ALA B N 1
ATOM 2722 C CA . ALA B 1 70 ? -7.691 -26.453 8.531 1 98.56 70 ALA B CA 1
ATOM 2723 C C . ALA B 1 70 ? -8.398 -26.734 7.207 1 98.56 70 ALA B C 1
ATOM 2725 O O . ALA B 1 70 ? -8.797 -27.859 6.938 1 98.56 70 ALA B O 1
ATOM 2726 N N . LEU B 1 71 ? -8.594 -25.734 6.418 1 98.75 71 LEU B N 1
ATOM 2727 C CA . LEU B 1 71 ? -9.125 -25.844 5.066 1 98.75 71 LEU B CA 1
ATOM 2728 C C . LEU B 1 71 ? -8.383 -24.922 4.105 1 98.75 71 LEU B C 1
ATOM 2730 O O . LEU B 1 71 ? -8.422 -23.703 4.262 1 98.75 71 LEU B O 1
ATOM 2734 N N . ILE B 1 72 ? -7.578 -25.469 3.191 1 98.81 72 ILE B N 1
ATOM 2735 C CA . ILE B 1 72 ? -6.836 -24.734 2.168 1 98.81 72 ILE B CA 1
ATOM 2736 C C . ILE B 1 72 ? -7.305 -25.172 0.781 1 98.81 72 ILE B C 1
ATOM 2738 O O . ILE B 1 72 ? -7.195 -26.344 0.427 1 98.81 72 ILE B O 1
ATOM 2742 N N . PHE B 1 73 ? -7.961 -24.344 0.043 1 98.75 73 PHE B N 1
ATOM 2743 C CA . PHE B 1 73 ? -8.508 -24.641 -1.276 1 98.75 73 PHE B CA 1
ATOM 2744 C C . PHE B 1 73 ? -8.008 -23.625 -2.307 1 98.75 73 PHE B C 1
ATOM 2746 O O . PHE B 1 73 ? -8.078 -22.422 -2.084 1 98.75 73 PHE B O 1
ATOM 2753 N N . ALA B 1 74 ? -7.488 -24.031 -3.43 1 98.19 74 ALA B N 1
ATOM 2754 C CA . ALA B 1 74 ? -6.809 -23.188 -4.41 1 98.19 74 ALA B CA 1
ATOM 2755 C C . ALA B 1 74 ? -7.797 -22.266 -5.117 1 98.19 74 ALA B C 1
ATOM 2757 O O . ALA B 1 74 ? -7.406 -21.266 -5.703 1 98.19 74 ALA B O 1
ATOM 2758 N N . GLY B 1 75 ? -9.086 -22.609 -5.07 1 98.44 75 GLY B N 1
ATOM 2759 C CA . GLY B 1 75 ? -10.109 -21.828 -5.75 1 98.44 75 GLY B CA 1
ATOM 2760 C C . GLY B 1 75 ? -11.016 -21.062 -4.797 1 98.44 75 GLY B C 1
ATOM 2761 O O . GLY B 1 75 ? -10.539 -20.422 -3.867 1 98.44 75 GLY B O 1
ATOM 2762 N N . THR B 1 76 ? -12.375 -21.203 -5.078 1 98.81 76 THR B N 1
ATOM 2763 C CA . THR B 1 76 ? -13.406 -20.531 -4.297 1 98.81 76 THR B CA 1
ATOM 2764 C C . THR B 1 76 ? -14.102 -21.516 -3.361 1 98.81 76 THR B C 1
ATOM 2766 O O . THR B 1 76 ? -14.438 -22.625 -3.766 1 98.81 76 THR B O 1
ATOM 2769 N N . ILE B 1 77 ? -14.25 -21.125 -2.156 1 98.94 77 ILE B N 1
ATOM 2770 C CA . ILE B 1 77 ? -14.969 -21.922 -1.174 1 98.94 77 ILE B CA 1
ATOM 2771 C C . ILE B 1 77 ? -16.375 -21.359 -0.981 1 98.94 77 ILE B C 1
ATOM 2773 O O . ILE B 1 77 ? -16.547 -20.188 -0.633 1 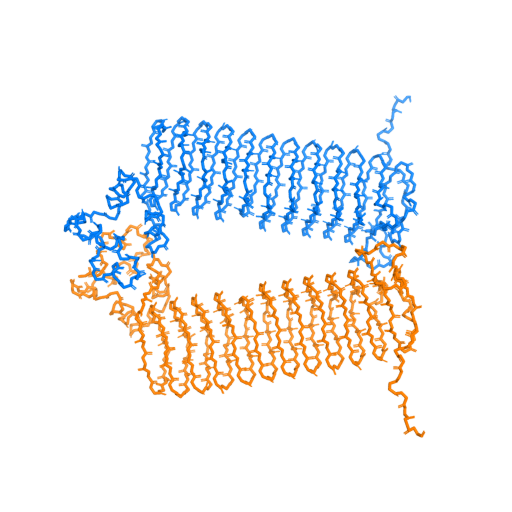98.94 77 ILE B O 1
ATOM 2777 N N . HIS B 1 78 ? -17.359 -22.156 -1.238 1 98.88 78 HIS B N 1
ATOM 2778 C CA . HIS B 1 78 ? -18.766 -21.812 -1.023 1 98.88 78 HIS B CA 1
ATOM 2779 C C . HIS B 1 78 ? -19.406 -22.75 -0.024 1 98.88 78 HIS B C 1
ATOM 2781 O O . HIS B 1 78 ? -19.609 -23.938 -0.32 1 98.88 78 HIS B O 1
ATOM 2787 N N . VAL B 1 79 ? -19.766 -22.203 1.119 1 98.94 79 VAL B N 1
ATOM 2788 C CA . VAL B 1 79 ? -20.375 -23.031 2.166 1 98.94 79 VAL B CA 1
ATOM 2789 C C . VAL B 1 79 ? -21.781 -22.531 2.449 1 98.94 79 VAL B C 1
ATOM 2791 O O . VAL B 1 79 ? -22 -21.344 2.707 1 98.94 79 VAL B O 1
ATOM 2794 N N . ARG B 1 80 ? -22.781 -23.375 2.439 1 98.5 80 ARG B N 1
ATOM 2795 C CA . ARG B 1 80 ? -24.172 -22.984 2.668 1 98.5 80 ARG B CA 1
ATOM 2796 C C . ARG B 1 80 ? -24.391 -22.547 4.113 1 98.5 80 ARG B C 1
ATOM 2798 O O . ARG B 1 80 ? -25.109 -21.594 4.371 1 98.5 80 ARG B O 1
ATOM 2805 N N . GLY B 1 81 ? -23.75 -23.234 5.031 1 98.5 81 GLY B N 1
ATOM 2806 C CA . GLY B 1 81 ? -23.875 -22.938 6.449 1 98.5 81 GLY B CA 1
ATOM 2807 C C . GLY B 1 81 ? -22.656 -22.234 7.02 1 98.5 81 GLY B C 1
ATOM 2808 O O . GLY B 1 81 ? -22.188 -21.234 6.473 1 98.5 81 GLY B O 1
ATOM 2809 N N . THR B 1 82 ? -22.172 -22.828 8.148 1 98.75 82 THR B N 1
ATOM 2810 C CA . THR B 1 82 ? -21.094 -22.172 8.883 1 98.75 82 THR B CA 1
ATOM 2811 C C . THR B 1 82 ? -19.75 -22.797 8.539 1 98.75 82 THR B C 1
ATOM 2813 O O . THR B 1 82 ? -19.688 -23.938 8.086 1 98.75 82 THR B O 1
ATOM 2816 N N . ILE B 1 83 ? -18.672 -22.047 8.648 1 98.94 83 ILE B N 1
ATOM 2817 C CA . ILE B 1 83 ? -17.297 -22.516 8.562 1 98.94 83 ILE B CA 1
ATOM 2818 C C . ILE B 1 83 ? -16.609 -22.375 9.922 1 98.94 83 ILE B C 1
ATOM 2820 O O . ILE B 1 83 ? -16.516 -21.281 10.469 1 98.94 83 ILE B O 1
ATOM 2824 N N . GLU B 1 84 ? -16.219 -23.391 10.492 1 98.88 84 GLU B N 1
ATOM 2825 C CA . GLU B 1 84 ? -15.422 -23.406 11.711 1 98.88 84 GLU B CA 1
ATOM 2826 C C . GLU B 1 84 ? -14.125 -24.188 11.516 1 98.88 84 GLU B C 1
ATOM 2828 O O . GLU B 1 84 ? -14.156 -25.391 11.258 1 98.88 84 GLU B O 1
ATOM 2833 N N . VAL B 1 85 ? -12.969 -23.531 11.617 1 98.81 85 VAL B N 1
ATOM 2834 C CA . VAL B 1 85 ? -11.688 -24.219 11.5 1 98.81 85 VAL B CA 1
ATOM 2835 C C . VAL B 1 85 ? -10.828 -23.906 12.727 1 98.81 85 VAL B C 1
ATOM 2837 O O . VAL B 1 85 ? -10.906 -22.812 13.289 1 98.81 85 VAL B O 1
ATOM 2840 N N . ALA B 1 86 ? -9.953 -24.812 13.094 1 98.31 86 ALA B N 1
ATOM 2841 C CA . ALA B 1 86 ? -9.164 -24.656 14.312 1 98.31 86 ALA B CA 1
ATOM 2842 C C . ALA B 1 86 ? -7.949 -23.766 14.07 1 98.31 86 ALA B C 1
ATOM 2844 O O . ALA B 1 86 ? -7.531 -23.031 14.969 1 98.31 86 ALA B O 1
ATOM 2845 N N . THR B 1 87 ? -7.359 -23.828 12.859 1 97.88 87 THR B N 1
ATOM 2846 C CA . THR B 1 87 ? -6.062 -23.172 12.711 1 97.88 87 THR B CA 1
ATOM 2847 C C . THR B 1 87 ? -6.055 -22.25 11.5 1 97.88 87 THR B C 1
ATOM 2849 O O . THR B 1 87 ? -5.625 -21.094 11.586 1 97.88 87 THR B O 1
ATOM 2852 N N . MET B 1 88 ? -6.523 -22.812 10.258 1 98.62 88 MET B N 1
ATOM 2853 C CA . MET B 1 88 ? -6.309 -22.031 9.047 1 98.62 88 MET B CA 1
ATOM 2854 C C . MET B 1 88 ? -7.465 -22.219 8.07 1 98.62 88 MET B C 1
ATOM 2856 O O . MET B 1 88 ? -7.859 -23.344 7.777 1 98.62 88 MET B O 1
ATOM 2860 N N . LEU B 1 89 ? -7.992 -21.125 7.578 1 98.94 89 LEU B N 1
ATOM 2861 C CA . LEU B 1 89 ? -8.891 -21.078 6.434 1 98.94 89 LEU B CA 1
ATOM 2862 C C . LEU B 1 89 ? -8.289 -20.25 5.305 1 98.94 89 LEU B C 1
ATOM 2864 O O . LEU B 1 89 ? -8.102 -19.031 5.441 1 98.94 89 LEU B O 1
ATOM 2868 N N . ARG B 1 90 ? -7.949 -20.906 4.121 1 98.88 90 ARG B N 1
ATOM 2869 C CA . ARG B 1 90 ? -7.289 -20.188 3.035 1 98.88 90 ARG B CA 1
ATOM 2870 C C . ARG B 1 90 ? -7.871 -20.594 1.683 1 98.88 90 ARG B C 1
ATOM 2872 O O . ARG B 1 90 ? -8.023 -21.781 1.396 1 98.88 90 ARG B O 1
ATOM 2879 N N . ALA B 1 91 ? -8.242 -19.594 0.96 1 98.88 91 ALA B N 1
ATOM 2880 C CA . ALA B 1 91 ? -8.719 -19.812 -0.404 1 98.88 91 ALA B CA 1
ATOM 2881 C C . ALA B 1 91 ? -7.879 -19.031 -1.408 1 98.88 91 ALA B C 1
ATOM 2883 O O . ALA B 1 91 ? -7.492 -17.891 -1.145 1 98.88 91 ALA B O 1
ATOM 2884 N N . GLY B 1 92 ? -7.609 -19.609 -2.512 1 98.56 92 GLY B N 1
ATOM 2885 C CA . GLY B 1 92 ? -6.93 -18.891 -3.574 1 98.56 92 GLY B CA 1
ATOM 2886 C C . GLY B 1 92 ? -7.758 -17.766 -4.156 1 98.56 92 GLY B C 1
ATOM 2887 O O . GLY B 1 92 ? -7.211 -16.781 -4.656 1 98.56 92 GLY B O 1
ATOM 2888 N N . ARG B 1 93 ? -9.039 -17.922 -4.098 1 98.56 93 ARG B N 1
ATOM 2889 C CA . ARG B 1 93 ? -9.969 -16.906 -4.578 1 98.56 93 ARG B CA 1
ATOM 2890 C C . ARG B 1 93 ? -10.906 -16.453 -3.467 1 98.56 93 ARG B C 1
ATOM 2892 O O . ARG B 1 93 ? -10.461 -15.914 -2.449 1 98.56 93 ARG B O 1
ATOM 2899 N N . ASP B 1 94 ? -12.25 -16.719 -3.594 1 98.88 94 ASP B N 1
ATOM 2900 C CA . ASP B 1 94 ? -13.203 -16.156 -2.648 1 98.88 94 ASP B CA 1
ATOM 2901 C C . ASP B 1 94 ? -13.586 -17.188 -1.58 1 98.88 94 ASP B C 1
ATOM 2903 O O . ASP B 1 94 ? -13.453 -18.391 -1.791 1 98.88 94 ASP B O 1
ATOM 2907 N N . ILE B 1 95 ? -13.992 -16.703 -0.466 1 98.94 95 ILE B N 1
ATOM 2908 C CA . ILE B 1 95 ? -14.648 -17.484 0.581 1 98.94 95 ILE B CA 1
ATOM 2909 C C . ILE B 1 95 ? -16.047 -16.938 0.835 1 98.94 95 ILE B C 1
ATOM 2911 O O . ILE B 1 95 ? -16.219 -15.758 1.159 1 98.94 95 ILE B O 1
ATOM 2915 N N . ARG B 1 96 ? -17.031 -17.797 0.704 1 98.94 96 ARG B N 1
ATOM 2916 C CA . ARG B 1 96 ? -18.422 -17.406 0.933 1 98.94 96 ARG B CA 1
ATOM 2917 C C . ARG B 1 96 ? -19.125 -18.406 1.859 1 98.94 96 ARG B C 1
ATOM 2919 O O . ARG B 1 96 ? -19.109 -19.609 1.609 1 98.94 96 ARG B O 1
ATOM 2926 N N . ALA B 1 97 ? -19.703 -17.906 2.852 1 98.94 97 ALA B N 1
ATOM 2927 C CA . ALA B 1 97 ? -20.469 -18.734 3.773 1 98.94 97 ALA B CA 1
ATOM 2928 C C . ALA B 1 97 ? -21.844 -18.125 4.043 1 98.94 97 ALA B C 1
ATOM 2930 O O . ALA B 1 97 ? -21.969 -16.922 4.27 1 98.94 97 ALA B O 1
ATOM 2931 N N . GLY B 1 98 ? -22.875 -18.938 4.004 1 98.69 98 GLY B N 1
ATOM 2932 C CA . GLY B 1 98 ? -24.203 -18.469 4.363 1 98.69 98 GLY B CA 1
ATOM 2933 C C . GLY B 1 98 ? -24.359 -18.156 5.844 1 98.69 98 GLY B C 1
ATOM 2934 O O . GLY B 1 98 ? -25.203 -17.359 6.234 1 98.69 98 GLY B O 1
ATOM 2935 N N . GLY B 1 99 ? -23.578 -18.812 6.672 1 98.69 99 GLY B N 1
ATOM 2936 C CA . GLY B 1 99 ? -23.516 -18.562 8.102 1 98.69 99 GLY B CA 1
ATOM 2937 C C . GLY B 1 99 ? -22.234 -17.875 8.531 1 98.69 99 GLY B C 1
ATOM 2938 O O . GLY B 1 99 ? -21.641 -17.109 7.762 1 98.69 99 GLY B O 1
ATOM 2939 N N . GLY B 1 100 ? -21.875 -18.094 9.797 1 98.81 100 GLY B N 1
ATOM 2940 C CA . GLY B 1 100 ? -20.672 -17.453 10.328 1 98.81 100 GLY B CA 1
ATOM 2941 C C . GLY B 1 100 ? -19.391 -18.156 9.906 1 98.81 100 GLY B C 1
ATOM 2942 O O . GLY B 1 100 ? -19.406 -19.328 9.547 1 98.81 100 GLY B O 1
ATOM 2943 N N . ILE B 1 101 ? -18.297 -17.438 9.875 1 98.94 101 ILE B N 1
ATOM 2944 C CA . ILE B 1 101 ? -16.953 -17.953 9.633 1 98.94 101 ILE B CA 1
ATOM 2945 C C . ILE B 1 101 ? -16.078 -17.734 10.875 1 98.94 101 ILE B C 1
ATOM 2947 O O . ILE B 1 101 ? -15.984 -16.609 11.383 1 98.94 101 ILE B O 1
ATOM 2951 N N . ALA B 1 102 ? -15.547 -18.766 11.391 1 98.88 102 ALA B N 1
ATOM 2952 C CA . ALA B 1 102 ? -14.672 -18.656 12.555 1 98.88 102 ALA B CA 1
ATOM 2953 C C . ALA B 1 102 ? -13.406 -19.5 12.375 1 98.88 102 ALA B C 1
ATOM 2955 O O . ALA B 1 102 ? -13.477 -20.656 11.969 1 98.88 102 ALA B O 1
ATOM 2956 N N . SER B 1 103 ? -12.273 -18.922 12.641 1 98.88 103 SER B N 1
ATOM 2957 C CA . SER B 1 103 ? -10.992 -19.609 12.617 1 98.88 103 SER B CA 1
ATOM 2958 C C . SER B 1 103 ? -10.219 -19.391 13.914 1 98.88 103 SER B C 1
ATOM 2960 O O . SER B 1 103 ? -10.109 -18.25 14.383 1 98.88 103 SER B O 1
ATOM 2962 N N . GLY B 1 104 ? -9.766 -20.516 14.469 1 98.69 104 GLY B N 1
ATOM 2963 C CA . GLY B 1 104 ? -8.867 -20.391 15.609 1 98.69 104 GLY B CA 1
ATOM 2964 C C . GLY B 1 104 ? -7.52 -19.812 15.234 1 98.69 104 GLY B C 1
ATOM 2965 O O . GLY B 1 104 ? -6.695 -19.531 16.109 1 98.69 104 GLY B O 1
ATOM 2966 N N . GLY B 1 105 ? -7.242 -19.625 13.992 1 98.62 105 GLY B N 1
ATOM 2967 C CA . GLY B 1 105 ? -6.059 -18.984 13.445 1 98.62 105 GLY B CA 1
ATOM 2968 C C . GLY B 1 105 ? -6.387 -17.906 12.438 1 98.62 105 GLY B C 1
ATOM 2969 O O . GLY B 1 105 ? -7.156 -16.984 12.734 1 98.62 105 GLY B O 1
ATOM 2970 N N . SER B 1 106 ? -5.832 -18.031 11.203 1 98.88 106 SER B N 1
ATOM 2971 C CA . SER B 1 106 ? -5.969 -16.984 10.203 1 98.88 106 SER B CA 1
ATOM 2972 C C . SER B 1 106 ? -7.059 -17.312 9.195 1 98.88 106 SER B C 1
ATOM 2974 O O . SER B 1 106 ? -7.379 -18.484 8.984 1 98.88 106 SER B O 1
ATOM 2976 N N . VAL B 1 107 ? -7.645 -16.328 8.586 1 98.94 107 VAL B N 1
ATOM 2977 C CA . VAL B 1 107 ? -8.516 -16.391 7.418 1 98.94 107 VAL B CA 1
ATOM 2978 C C . VAL B 1 107 ? -7.938 -15.547 6.285 1 98.94 107 VAL B C 1
ATOM 2980 O O . VAL B 1 107 ? -7.773 -14.336 6.43 1 98.94 107 VAL B O 1
ATOM 2983 N N . ILE B 1 108 ? -7.582 -16.203 5.168 1 98.94 108 ILE B N 1
ATOM 2984 C CA . ILE B 1 108 ? -6.906 -15.508 4.074 1 98.94 108 ILE B CA 1
ATOM 2985 C C . ILE B 1 108 ? -7.578 -15.867 2.75 1 98.94 108 ILE B C 1
ATOM 2987 O O . ILE B 1 108 ? -7.742 -17.047 2.426 1 98.94 108 ILE B O 1
ATOM 2991 N N . ALA B 1 109 ? -7.969 -14.891 2.006 1 98.94 109 ALA B N 1
ATOM 2992 C CA . ALA B 1 109 ? -8.57 -15.125 0.696 1 98.94 109 ALA B CA 1
ATOM 2993 C C . ALA B 1 109 ? -7.871 -14.305 -0.382 1 98.94 109 ALA B C 1
ATOM 2995 O O . ALA B 1 109 ? -7.531 -13.141 -0.161 1 98.94 109 ALA B O 1
ATOM 2996 N N . GLY B 1 110 ? -7.668 -14.898 -1.495 1 98.69 110 GLY B N 1
ATOM 2997 C CA . GLY B 1 110 ? -7.121 -14.172 -2.629 1 98.69 110 GLY B CA 1
ATOM 2998 C C . GLY B 1 110 ? -8.133 -13.258 -3.297 1 98.69 110 GLY B C 1
ATOM 2999 O O . GLY B 1 110 ? -7.789 -12.484 -4.188 1 98.69 110 GLY B O 1
ATOM 3000 N N . GLY B 1 111 ? -9.391 -13.344 -2.934 1 98.62 111 GLY B N 1
ATOM 3001 C CA . GLY B 1 111 ? -10.492 -12.5 -3.377 1 98.62 111 GLY B CA 1
ATOM 3002 C C . GLY B 1 111 ? -11.305 -11.93 -2.23 1 98.62 111 GLY B C 1
ATOM 3003 O O . GLY B 1 111 ? -10.75 -11.344 -1.3 1 98.62 111 GLY B O 1
ATOM 3004 N N . ASP B 1 112 ? -12.602 -12.141 -2.312 1 98.94 112 ASP B N 1
ATOM 3005 C CA . ASP B 1 112 ? -13.508 -11.594 -1.307 1 98.94 112 ASP B CA 1
ATOM 3006 C C . ASP B 1 112 ? -13.781 -12.617 -0.201 1 98.94 112 ASP B C 1
ATOM 3008 O O . ASP B 1 112 ? -13.664 -13.82 -0.418 1 98.94 112 ASP B O 1
ATOM 3012 N N . ILE B 1 113 ? -14.086 -12.148 0.927 1 99 113 ILE B N 1
ATOM 3013 C CA . ILE B 1 113 ? -14.633 -12.945 2.018 1 99 113 ILE B CA 1
ATOM 3014 C C . ILE B 1 113 ? -16.031 -12.438 2.381 1 99 113 ILE B C 1
ATOM 3016 O O . ILE B 1 113 ? -16.203 -11.273 2.744 1 99 113 ILE B O 1
ATOM 3020 N N . LYS B 1 114 ? -17 -13.289 2.293 1 98.94 114 LYS B N 1
ATOM 3021 C CA . LYS B 1 114 ? -18.375 -12.914 2.609 1 98.94 114 LYS B CA 1
ATOM 3022 C C . LYS B 1 114 ? -18.984 -13.883 3.611 1 98.94 114 LYS B C 1
ATOM 3024 O O . LYS B 1 114 ? -19.047 -15.086 3.357 1 98.94 114 LYS B O 1
ATOM 3029 N N . SER B 1 115 ? -19.422 -13.383 4.691 1 98.94 115 SER B N 1
ATOM 3030 C CA . SER B 1 115 ? -20.062 -14.172 5.742 1 98.94 115 SER B CA 1
ATOM 3031 C C . SER B 1 115 ? -21.5 -13.734 5.961 1 98.94 115 SER B C 1
ATOM 3033 O O . SER B 1 115 ? -21.781 -12.547 6.117 1 98.94 115 SER B O 1
ATOM 3035 N N . GLY B 1 116 ? -22.422 -14.656 6.031 1 98.81 116 GLY B N 1
ATOM 3036 C CA . GLY B 1 116 ? -23.812 -14.359 6.293 1 98.81 116 GLY B CA 1
ATOM 3037 C C . GLY B 1 116 ? -24.094 -14.062 7.754 1 98.81 116 GLY B C 1
ATOM 3038 O O . GLY B 1 116 ? -25.25 -13.82 8.133 1 98.81 116 GLY B O 1
ATOM 3039 N N . ALA B 1 117 ? -23.125 -14.117 8.578 1 98.75 117 ALA B N 1
ATOM 3040 C CA . ALA B 1 117 ? -23.203 -13.789 10 1 98.75 117 ALA B CA 1
ATOM 3041 C C . ALA B 1 117 ? -21.906 -13.117 10.477 1 98.75 117 ALA B C 1
ATOM 3043 O O . ALA B 1 117 ? -21.469 -12.125 9.891 1 98.75 117 ALA B O 1
ATOM 3044 N N . ALA B 1 118 ? -21.344 -13.633 11.562 1 98.88 118 ALA B N 1
ATOM 3045 C CA . ALA B 1 118 ? -20.125 -13.039 12.086 1 98.88 118 ALA B CA 1
ATOM 3046 C C . ALA B 1 118 ? -18.891 -13.641 11.414 1 98.88 118 ALA B C 1
ATOM 3048 O O . ALA B 1 118 ? -18.938 -14.773 10.922 1 98.88 118 ALA B O 1
ATOM 3049 N N . LEU B 1 119 ? -17.875 -12.898 11.281 1 98.94 119 LEU B N 1
ATOM 3050 C CA . LEU B 1 119 ? -16.578 -13.328 10.797 1 98.94 119 LEU B CA 1
ATOM 3051 C C . LEU B 1 119 ? -15.508 -13.125 11.867 1 98.94 119 LEU B C 1
ATOM 3053 O O . LEU B 1 119 ? -15.258 -12 12.297 1 98.94 119 LEU B O 1
ATOM 3057 N N . ARG B 1 120 ? -14.93 -14.227 12.32 1 98.88 120 ARG B N 1
ATOM 3058 C CA . ARG B 1 120 ? -13.945 -14.141 13.398 1 98.88 120 ARG B CA 1
ATOM 3059 C C . ARG B 1 120 ? -12.672 -14.891 13.023 1 98.88 120 ARG B C 1
ATOM 3061 O O . ARG B 1 120 ? -12.711 -16.078 12.719 1 98.88 120 ARG B O 1
ATOM 3068 N N . ALA B 1 121 ? -11.516 -14.227 13.039 1 98.94 121 ALA B N 1
ATOM 3069 C CA . ALA B 1 121 ? -10.188 -14.82 12.93 1 98.94 121 ALA B CA 1
ATOM 3070 C C . ALA B 1 121 ? -9.359 -14.555 14.18 1 98.94 121 ALA B C 1
ATOM 3072 O O . ALA B 1 121 ? -9.109 -13.398 14.531 1 98.94 121 ALA B O 1
ATOM 3073 N N . ALA B 1 122 ? -8.922 -15.578 14.812 1 98.81 122 ALA B N 1
ATOM 3074 C CA . ALA B 1 122 ? -8.156 -15.391 16.047 1 98.81 122 ALA B CA 1
ATOM 3075 C C . ALA B 1 122 ? -6.789 -14.781 15.75 1 98.81 122 ALA B C 1
ATOM 3077 O O . ALA B 1 122 ? -6.16 -14.203 16.641 1 98.81 122 ALA B O 1
ATOM 3078 N N . GLU B 1 123 ? -6.309 -14.906 14.586 1 98.56 123 GLU B N 1
ATOM 3079 C CA . GLU B 1 123 ? -5.051 -14.312 14.148 1 98.56 123 GLU B CA 1
ATOM 3080 C C . GLU B 1 123 ? -5.27 -13.336 13 1 98.56 123 GLU B C 1
ATOM 3082 O O . GLU B 1 123 ? -6 -12.352 13.141 1 98.56 123 GLU B O 1
ATOM 3087 N N . LYS B 1 124 ? -4.641 -13.562 11.797 1 98.75 124 LYS B N 1
ATOM 3088 C CA . LYS B 1 124 ? -4.703 -12.625 10.68 1 98.75 124 LYS B CA 1
ATOM 3089 C C . LYS B 1 124 ? -6.023 -12.758 9.922 1 98.75 124 LYS B C 1
ATOM 3091 O O . LYS B 1 124 ? -6.523 -13.867 9.734 1 98.75 124 LYS B O 1
ATOM 3096 N N . LEU B 1 125 ? -6.551 -11.703 9.523 1 98.94 125 LEU B N 1
ATOM 3097 C CA . LEU B 1 125 ? -7.668 -11.617 8.586 1 98.94 125 LEU B CA 1
ATOM 3098 C C . LEU B 1 125 ? -7.281 -10.82 7.352 1 98.94 125 LEU B C 1
ATOM 3100 O O . LEU B 1 125 ? -7.066 -9.609 7.434 1 98.94 125 LEU B O 1
ATOM 3104 N N . ARG B 1 126 ? -7.164 -11.508 6.203 1 98.94 126 ARG B N 1
ATOM 3105 C CA . ARG B 1 126 ? -6.652 -10.852 5.008 1 98.94 126 ARG B CA 1
ATOM 3106 C C . ARG B 1 126 ? -7.477 -11.227 3.779 1 98.94 126 ARG B C 1
ATOM 3108 O O . ARG B 1 126 ? -7.75 -12.406 3.551 1 98.94 126 ARG B O 1
ATOM 3115 N N . ALA B 1 127 ? -7.879 -10.289 3.02 1 98.94 127 ALA B N 1
ATOM 3116 C CA . ALA B 1 127 ? -8.531 -10.484 1.728 1 98.94 127 ALA B CA 1
ATOM 3117 C C . ALA B 1 127 ? -7.965 -9.531 0.678 1 98.94 127 ALA B C 1
ATOM 3119 O O . ALA B 1 127 ? -7.715 -8.359 0.966 1 98.94 127 ALA B O 1
ATOM 3120 N N . ALA B 1 128 ? -7.734 -10.031 -0.511 1 98.56 128 ALA B N 1
ATOM 3121 C CA . ALA B 1 128 ? -7.289 -9.141 -1.579 1 98.56 128 ALA B CA 1
ATOM 3122 C C . ALA B 1 128 ? -8.422 -8.219 -2.031 1 98.56 128 ALA B C 1
ATOM 3124 O O . ALA B 1 128 ? -8.172 -7.164 -2.623 1 98.56 128 ALA B O 1
ATOM 3125 N N . GLY B 1 129 ? -9.633 -8.641 -1.743 1 98.75 129 GLY B N 1
ATOM 3126 C CA . GLY B 1 129 ? -10.805 -7.863 -2.117 1 98.75 129 GLY B CA 1
ATOM 3127 C C . GLY B 1 129 ? -11.617 -7.391 -0.924 1 98.75 129 GLY B C 1
ATOM 3128 O O . GLY B 1 129 ? -11.055 -6.883 0.05 1 98.75 129 GLY B O 1
ATOM 3129 N N . LEU B 1 130 ? -12.891 -7.57 -1.014 1 98.88 130 LEU B N 1
ATOM 3130 C CA . LEU B 1 130 ? -13.875 -7.133 -0.029 1 98.88 130 LEU B CA 1
ATOM 3131 C C . LEU B 1 130 ? -13.977 -8.133 1.12 1 98.88 130 LEU B C 1
ATOM 3133 O O . LEU B 1 130 ? -13.992 -9.344 0.895 1 98.88 130 LEU B O 1
ATOM 3137 N N . ILE B 1 131 ? -13.992 -7.621 2.328 1 98.94 131 ILE B N 1
ATOM 3138 C CA . ILE B 1 131 ? -14.469 -8.375 3.482 1 98.94 131 ILE B CA 1
ATOM 3139 C C . ILE B 1 131 ? -15.867 -7.883 3.871 1 98.94 131 ILE B C 1
ATOM 3141 O O . ILE B 1 131 ? -16.047 -6.703 4.18 1 98.94 131 ILE B O 1
ATOM 3145 N N . GLN B 1 132 ? -16.812 -8.758 3.85 1 98.94 132 GLN B N 1
ATOM 3146 C CA . GLN B 1 132 ? -18.188 -8.414 4.176 1 98.94 132 GLN B CA 1
ATOM 3147 C C . GLN B 1 132 ? -18.781 -9.398 5.172 1 98.94 132 GLN B C 1
ATOM 3149 O O . GLN B 1 132 ? -18.703 -10.617 4.969 1 98.94 132 GLN B O 1
ATOM 3154 N N . ALA B 1 133 ? -19.328 -8.953 6.215 1 98.94 133 ALA B N 1
ATOM 3155 C CA . ALA B 1 133 ? -20.047 -9.766 7.188 1 98.94 133 ALA B CA 1
ATOM 3156 C C . ALA B 1 133 ? -21.391 -9.133 7.543 1 98.94 133 ALA B C 1
ATOM 3158 O O . ALA B 1 133 ? -21.484 -7.914 7.688 1 98.94 133 ALA B O 1
ATOM 3159 N N . GLU B 1 134 ? -22.438 -9.891 7.719 1 98.75 134 GLU B N 1
ATOM 3160 C CA . GLU B 1 134 ? -23.75 -9.352 8.086 1 98.75 134 GLU B CA 1
ATOM 3161 C C . GLU B 1 134 ? -23.766 -8.914 9.547 1 98.75 134 GLU B C 1
ATOM 3163 O O . GLU B 1 134 ? -24.594 -8.07 9.93 1 98.75 134 GLU B O 1
ATOM 3168 N N . TRP B 1 135 ? -22.859 -9.484 10.328 1 98.62 135 TRP B N 1
ATOM 3169 C CA . TRP B 1 135 ? -22.781 -9.148 11.742 1 98.62 135 TRP B CA 1
ATOM 3170 C C . TRP B 1 135 ? -21.438 -8.531 12.086 1 98.62 135 TRP B C 1
ATOM 3172 O O . TRP B 1 135 ? -21.031 -7.523 11.5 1 98.62 135 TRP B O 1
ATOM 3182 N N . ASN B 1 136 ? -20.797 -9.102 13.117 1 98.81 136 ASN B N 1
ATOM 3183 C CA . ASN B 1 136 ? -19.531 -8.547 13.602 1 98.81 136 ASN B CA 1
ATOM 3184 C C . ASN B 1 136 ? -18.344 -9.133 12.852 1 98.81 136 ASN B C 1
ATOM 3186 O O . ASN B 1 136 ? -18.406 -10.258 12.359 1 98.81 136 ASN B O 1
ATOM 3190 N N . VAL B 1 137 ? -17.281 -8.359 12.75 1 98.94 137 VAL B N 1
ATOM 3191 C CA . VAL B 1 137 ? -15.984 -8.812 12.258 1 98.94 137 VAL B CA 1
ATOM 3192 C C . VAL B 1 137 ? -14.938 -8.68 13.359 1 98.94 137 VAL B C 1
ATOM 3194 O O . VAL B 1 137 ? -14.867 -7.656 14.039 1 98.94 137 VAL B O 1
ATOM 3197 N N . HIS B 1 138 ? -14.188 -9.711 13.594 1 98.88 138 HIS B N 1
ATOM 3198 C CA . HIS B 1 138 ? -13.148 -9.727 14.617 1 98.88 138 HIS B CA 1
ATOM 3199 C C . HIS B 1 138 ? -11.828 -10.25 14.055 1 98.88 138 HIS B C 1
ATOM 3201 O O . HIS B 1 138 ? -11.773 -11.367 13.531 1 98.88 138 HIS B O 1
ATOM 3207 N N . SER B 1 139 ? -10.773 -9.469 14.164 1 98.88 139 SER B N 1
ATOM 3208 C CA . SER B 1 139 ? -9.422 -9.914 13.828 1 98.88 139 SER B CA 1
ATOM 3209 C C . SER B 1 139 ? -8.516 -9.898 15.055 1 98.88 139 SER B C 1
ATOM 3211 O O . SER B 1 139 ? -8.383 -8.875 15.719 1 98.88 139 SER B O 1
ATOM 3213 N N . GLY B 1 140 ? -7.875 -11.031 15.266 1 98.81 140 GLY B N 1
ATOM 3214 C CA . GLY B 1 140 ? -7.035 -11.164 16.453 1 98.81 140 GLY B CA 1
ATOM 3215 C C . GLY B 1 140 ? -5.648 -10.578 16.266 1 98.81 140 GLY B C 1
ATOM 3216 O O . GLY B 1 140 ? -4.922 -10.367 17.234 1 98.81 140 GLY B O 1
ATOM 3217 N N . SER B 1 141 ? -5.25 -10.352 15.117 1 98.31 141 SER B N 1
ATOM 3218 C CA . SER B 1 141 ? -3.98 -9.703 14.812 1 98.31 141 SER B CA 1
ATOM 3219 C C . SER B 1 141 ? -4.117 -8.758 13.617 1 98.31 141 SER B C 1
ATOM 3221 O O . SER B 1 141 ? -4.965 -7.863 13.625 1 98.31 141 SER B O 1
ATOM 3223 N N . GLU B 1 142 ? -3.379 -8.906 12.555 1 98.62 142 GLU B N 1
ATOM 3224 C CA . GLU B 1 142 ? -3.383 -7.965 11.445 1 98.62 142 GLU B CA 1
ATOM 3225 C C . GLU B 1 142 ? -4.656 -8.102 10.609 1 98.62 142 GLU B C 1
ATOM 3227 O O . GLU B 1 142 ? -5.117 -9.219 10.352 1 98.62 142 GLU B O 1
ATOM 3232 N N . LEU B 1 143 ? -5.199 -7.004 10.188 1 98.94 143 LEU B N 1
ATOM 3233 C CA . LEU B 1 143 ? -6.34 -6.922 9.273 1 98.94 143 LEU B CA 1
ATOM 3234 C C . LEU B 1 143 ? -5.965 -6.176 8 1 98.94 143 LEU B C 1
ATOM 3236 O O . LEU B 1 143 ? -5.496 -5.039 8.055 1 98.94 143 LEU B O 1
ATOM 3240 N N . GLU B 1 144 ? -6.062 -6.793 6.879 1 98.88 144 GLU B N 1
ATOM 3241 C CA . GLU B 1 144 ? -5.734 -6.164 5.602 1 98.88 144 GLU B CA 1
ATOM 3242 C C . GLU B 1 144 ? -6.754 -6.535 4.527 1 98.88 144 GLU B C 1
ATOM 3244 O O . GLU B 1 144 ? -7.023 -7.715 4.301 1 98.88 144 GLU B O 1
ATOM 3249 N N . CYS B 1 145 ? -7.34 -5.594 3.842 1 98.88 145 CYS B N 1
ATOM 3250 C CA . CYS B 1 145 ? -8.266 -5.879 2.754 1 98.88 145 CYS B CA 1
ATOM 3251 C C . CYS B 1 145 ? -8.438 -4.664 1.85 1 98.88 145 CYS B C 1
ATOM 3253 O O . CYS B 1 145 ? -7.848 -3.611 2.102 1 98.88 145 CYS B O 1
ATOM 3255 N N . GLU B 1 146 ? -9.094 -4.801 0.769 1 98.69 146 GLU B N 1
ATOM 3256 C CA . GLU B 1 146 ? -9.383 -3.695 -0.142 1 98.69 146 GLU B CA 1
ATOM 3257 C C . GLU B 1 146 ? -10.484 -2.793 0.412 1 98.69 146 GLU B C 1
ATOM 3259 O O . GLU B 1 146 ? -10.352 -1.567 0.4 1 98.69 146 GLU B O 1
ATOM 3264 N N . SER B 1 147 ? -11.508 -3.398 0.831 1 98.88 147 SER B N 1
ATOM 3265 C CA . SER B 1 147 ? -12.617 -2.697 1.461 1 98.88 147 SER B CA 1
ATOM 3266 C C . SER B 1 147 ? -13.297 -3.566 2.516 1 98.88 147 SER B C 1
ATOM 3268 O O . SER B 1 147 ? -13.133 -4.789 2.518 1 98.88 147 SER B O 1
ATOM 3270 N N . LEU B 1 148 ? -14.031 -2.98 3.445 1 98.94 148 LEU B N 1
ATOM 3271 C CA . LEU B 1 148 ? -14.641 -3.74 4.531 1 98.94 148 LEU B CA 1
ATOM 3272 C C . LEU B 1 148 ? -16.047 -3.229 4.836 1 98.94 148 LEU B C 1
ATOM 3274 O O . LEU B 1 148 ? -16.266 -2.018 4.926 1 98.94 148 LEU B O 1
ATOM 3278 N N . ARG B 1 149 ? -16.969 -4.098 4.898 1 98.94 149 ARG B N 1
ATOM 3279 C CA . ARG B 1 149 ? -18.359 -3.803 5.27 1 98.94 149 ARG B CA 1
ATOM 3280 C C . ARG B 1 149 ? -18.859 -4.777 6.332 1 98.94 149 ARG B C 1
ATOM 3282 O O . ARG B 1 149 ? -18.891 -5.988 6.109 1 98.94 149 ARG B O 1
ATOM 3289 N N . ALA B 1 150 ? -19.234 -4.305 7.418 1 98.88 150 ALA B N 1
ATOM 3290 C CA . ALA B 1 150 ? -19.812 -5.133 8.477 1 98.88 150 ALA B CA 1
ATOM 3291 C C . ALA B 1 150 ? -21.172 -4.605 8.906 1 98.88 150 ALA B C 1
ATOM 3293 O O . ALA B 1 150 ? -21.375 -3.393 9 1 98.88 150 ALA B O 1
ATOM 3294 N N . GLY B 1 151 ? -22.109 -5.461 9.164 1 98.81 151 GLY B N 1
ATOM 3295 C CA . GLY B 1 151 ? -23.438 -5.066 9.617 1 98.81 151 GLY B CA 1
ATOM 3296 C C . GLY B 1 151 ? -23.438 -4.492 11.023 1 98.81 151 GLY B C 1
ATOM 3297 O O . GLY B 1 151 ? -24.312 -3.699 11.375 1 98.81 151 GLY B O 1
ATOM 3298 N N . TRP B 1 152 ? -22.469 -4.887 11.82 1 98.5 152 TRP B N 1
ATOM 3299 C CA . TRP B 1 152 ? -22.391 -4.434 13.203 1 98.5 152 TRP B CA 1
ATOM 3300 C C . TRP B 1 152 ? -21 -3.893 13.516 1 98.5 152 TRP B C 1
ATOM 3302 O O . TRP B 1 152 ? -20.547 -2.934 12.883 1 98.5 152 TRP B O 1
ATOM 3312 N N . ASP B 1 153 ? -20.266 -4.57 14.492 1 98.75 153 ASP B N 1
ATOM 3313 C CA . ASP B 1 153 ? -19.031 -4.004 15 1 98.75 153 ASP B CA 1
ATOM 3314 C C . ASP B 1 153 ? -17.812 -4.625 14.312 1 98.75 153 ASP B C 1
ATOM 3316 O O . ASP B 1 153 ? -17.891 -5.754 13.82 1 98.75 153 ASP B O 1
ATOM 3320 N N . LEU B 1 154 ? -16.781 -3.863 14.219 1 98.94 154 LEU B N 1
ATOM 3321 C CA . LEU B 1 154 ? -15.453 -4.355 13.891 1 98.94 154 LEU B CA 1
ATOM 3322 C C . LEU B 1 154 ? -14.523 -4.266 15.094 1 98.94 154 LEU B C 1
ATOM 3324 O O . LEU B 1 154 ? -14.391 -3.199 15.703 1 98.94 154 LEU B O 1
ATOM 3328 N N . LEU B 1 155 ? -13.992 -5.363 15.484 1 98.94 155 LEU B N 1
ATOM 3329 C CA . LEU B 1 155 ? -12.938 -5.41 16.484 1 98.94 155 LEU B CA 1
ATOM 3330 C C . LEU B 1 155 ? -11.609 -5.82 15.852 1 98.94 155 LEU B C 1
ATOM 3332 O O . LEU B 1 155 ? -11.461 -6.953 15.383 1 98.94 155 LEU B O 1
ATOM 3336 N N . SER B 1 156 ? -10.664 -4.957 15.828 1 98.75 156 SER B N 1
ATOM 3337 C CA . SER B 1 156 ? -9.32 -5.234 15.312 1 98.75 156 SER B CA 1
ATOM 3338 C C . SER B 1 156 ? -8.281 -5.168 16.422 1 98.75 156 SER B C 1
ATOM 3340 O O . SER B 1 156 ? -8.008 -4.098 16.969 1 98.75 156 SER B O 1
ATOM 3342 N N . GLN B 1 157 ? -7.641 -6.27 16.719 1 98.69 157 GLN B N 1
ATOM 3343 C CA . GLN B 1 157 ? -6.691 -6.309 17.828 1 98.69 157 GLN B CA 1
ATOM 3344 C C . GLN B 1 157 ? -5.293 -5.91 17.359 1 98.69 157 GLN B C 1
ATOM 3346 O O . GLN B 1 157 ? -4.48 -5.441 18.172 1 98.69 157 GLN B O 1
ATOM 3351 N N . GLY B 1 158 ? -5.004 -6.199 16.109 1 98.62 158 GLY B N 1
ATOM 3352 C CA . GLY B 1 158 ? -3.746 -5.762 15.523 1 98.62 158 GLY B CA 1
ATOM 3353 C C . GLY B 1 158 ? -3.902 -4.578 14.586 1 98.62 158 GLY B C 1
ATOM 3354 O O . GLY B 1 158 ? -4.984 -3.996 14.492 1 98.62 158 GLY B O 1
ATOM 3355 N N . PRO B 1 159 ? -2.783 -4.156 13.922 1 98.75 159 PRO B N 1
ATOM 3356 C CA . PRO B 1 159 ? -2.887 -3.066 12.945 1 98.75 159 PRO B CA 1
ATOM 3357 C C . PRO B 1 159 ? -3.85 -3.387 11.805 1 98.75 159 PRO B C 1
ATOM 3359 O O . PRO B 1 159 ? -3.936 -4.535 11.367 1 98.75 159 PRO B O 1
ATOM 3362 N N . ALA B 1 160 ? -4.578 -2.426 11.359 1 98.88 160 ALA B N 1
ATOM 3363 C CA . ALA B 1 160 ? -5.539 -2.598 10.273 1 98.88 160 ALA B CA 1
ATOM 3364 C C . ALA B 1 160 ? -5.223 -1.67 9.102 1 98.88 160 ALA B C 1
ATOM 3366 O O . ALA B 1 160 ? -4.938 -0.487 9.305 1 98.88 160 ALA B O 1
ATOM 3367 N N . ARG B 1 161 ? -5.164 -2.174 7.98 1 98.62 161 ARG B N 1
ATOM 3368 C CA . ARG B 1 161 ? -4.965 -1.407 6.754 1 98.62 161 ARG B CA 1
ATOM 3369 C C . ARG B 1 161 ? -6.035 -1.742 5.719 1 98.62 161 ARG B C 1
ATOM 3371 O O . ARG B 1 161 ? -6.062 -2.854 5.184 1 98.62 161 ARG B O 1
ATOM 3378 N N . ILE B 1 162 ? -6.867 -0.827 5.402 1 98.88 162 ILE B N 1
ATOM 3379 C CA . ILE B 1 162 ? -7.926 -0.974 4.41 1 98.88 162 ILE B CA 1
ATOM 3380 C C . ILE B 1 162 ? -7.652 -0.055 3.223 1 98.88 162 ILE B C 1
ATOM 3382 O O . ILE B 1 162 ? -7.605 1.169 3.375 1 98.88 162 ILE B O 1
ATOM 3386 N N . ALA B 1 163 ? -7.504 -0.567 2.02 1 98.06 163 ALA B N 1
ATOM 3387 C CA . ALA B 1 163 ? -7.059 0.178 0.845 1 98.06 163 ALA B CA 1
ATOM 3388 C C . ALA B 1 163 ? -8.188 1.025 0.269 1 98.06 163 ALA B C 1
ATOM 3390 O O . ALA B 1 163 ? -7.945 1.941 -0.52 1 98.06 163 ALA B O 1
ATOM 3391 N N . GLY B 1 164 ? -9.375 0.697 0.59 1 98.19 164 GLY B N 1
ATOM 3392 C CA . GLY B 1 164 ? -10.547 1.425 0.14 1 98.19 164 GLY B CA 1
ATOM 3393 C C . GLY B 1 164 ? -11.383 1.979 1.28 1 98.19 164 GLY B C 1
ATOM 3394 O O . GLY B 1 164 ? -10.844 2.598 2.203 1 98.19 164 GLY B O 1
ATOM 3395 N N . ASP B 1 165 ? -12.734 1.773 1.216 1 98.75 165 ASP B N 1
ATOM 3396 C CA . ASP B 1 165 ? -13.68 2.289 2.203 1 98.75 165 ASP B CA 1
ATOM 3397 C C . ASP B 1 165 ? -13.953 1.255 3.293 1 98.75 165 ASP B C 1
ATOM 3399 O O . ASP B 1 165 ? -13.836 0.05 3.057 1 98.75 165 ASP B O 1
ATOM 3403 N N . CYS B 1 166 ? -14.297 1.686 4.406 1 98.88 166 CYS B N 1
ATOM 3404 C CA . CYS B 1 166 ? -14.766 0.866 5.52 1 98.88 166 CYS B CA 1
ATOM 3405 C C . CYS B 1 166 ? -16.109 1.36 6.035 1 98.88 166 CYS B C 1
ATOM 3407 O O . CYS B 1 166 ? -16.25 2.525 6.414 1 98.88 166 CYS B O 1
ATOM 3409 N N . SER B 1 167 ? -17.078 0.5 6.027 1 98.94 167 SER B N 1
ATOM 3410 C CA . SER B 1 167 ? -18.438 0.841 6.461 1 98.94 167 SER B CA 1
ATOM 3411 C C . SER B 1 167 ? -18.938 -0.136 7.516 1 98.94 167 SER B C 1
ATOM 3413 O O . SER B 1 167 ? -19.031 -1.339 7.262 1 98.94 167 SER B O 1
ATOM 3415 N N . LEU B 1 168 ? -19.312 0.363 8.648 1 98.88 168 LEU B N 1
ATOM 3416 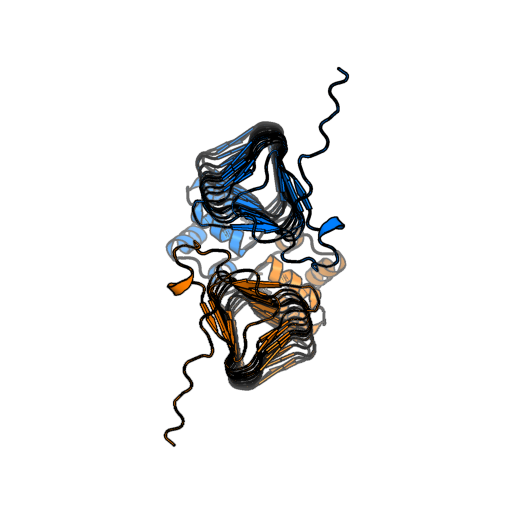C CA . LEU B 1 168 ? -19.766 -0.454 9.773 1 98.88 168 LEU B CA 1
ATOM 3417 C C . LEU B 1 168 ? -21.141 -0.015 10.258 1 98.88 168 LEU B C 1
ATOM 3419 O O . LEU B 1 168 ? -21.391 1.178 10.453 1 98.88 168 LEU B O 1
ATOM 3423 N N . GLY B 1 169 ? -22.031 -0.923 10.453 1 98.81 169 GLY B N 1
ATOM 3424 C CA . GLY B 1 169 ? -23.375 -0.606 10.93 1 98.81 169 GLY B CA 1
ATOM 3425 C C . GLY B 1 169 ? -23.391 -0.085 12.359 1 98.81 169 GLY B C 1
ATOM 3426 O O . GLY B 1 169 ? -24.266 0.697 12.727 1 98.81 169 GLY B O 1
ATOM 3427 N N . GLU B 1 170 ? -22.453 -0.495 13.164 1 98.12 170 GLU B N 1
ATOM 3428 C CA . GLU B 1 170 ? -22.328 -0.049 14.555 1 98.12 170 GLU B CA 1
ATOM 3429 C C . GLU B 1 170 ? -20.953 0.566 14.805 1 98.12 170 GLU B C 1
ATOM 3431 O O . GLU B 1 170 ? -20.578 1.558 14.172 1 98.12 170 GLU B O 1
ATOM 3436 N N . GLY B 1 171 ? -20.156 -0.04 15.656 1 98.38 171 GLY B N 1
ATOM 3437 C CA . GLY B 1 171 ? -18.969 0.708 16.062 1 98.38 171 GLY B CA 1
ATOM 3438 C C . GLY B 1 171 ? -17.672 0.031 15.672 1 98.38 171 GLY B C 1
ATOM 3439 O O . GLY B 1 171 ? -17.672 -1.086 15.148 1 98.38 171 GLY B O 1
ATOM 3440 N N . LEU B 1 172 ? -16.547 0.714 15.82 1 98.88 172 LEU B N 1
ATOM 3441 C CA . LEU B 1 172 ? -15.172 0.263 15.57 1 98.88 172 LEU B CA 1
ATOM 3442 C C . LEU B 1 172 ? -14.359 0.271 16.859 1 98.88 172 LEU B C 1
ATOM 3444 O O . LEU B 1 172 ? -14.328 1.275 17.578 1 98.88 172 LEU B O 1
ATOM 3448 N N . THR B 1 173 ? -13.836 -0.811 17.188 1 98.94 173 THR B N 1
ATOM 3449 C CA . THR B 1 173 ? -12.812 -0.896 18.219 1 98.94 173 THR B CA 1
ATOM 3450 C C . THR B 1 173 ? -11.484 -1.357 17.641 1 98.94 173 THR B C 1
ATOM 3452 O O . THR B 1 173 ? -11.367 -2.494 17.172 1 98.94 173 THR B O 1
ATOM 3455 N N . ALA B 1 174 ? -10.492 -0.507 17.594 1 98.88 174 ALA B N 1
ATOM 3456 C CA . ALA B 1 174 ? -9.156 -0.825 17.094 1 98.88 174 ALA B CA 1
ATOM 3457 C C . ALA B 1 174 ? -8.109 -0.695 18.203 1 98.88 174 ALA B C 1
ATOM 3459 O O . ALA B 1 174 ? -7.953 0.376 18.797 1 98.88 174 ALA B O 1
ATOM 3460 N N . LEU B 1 175 ? -7.391 -1.721 18.469 1 98.81 175 LEU B N 1
ATOM 3461 C CA . LEU B 1 175 ? -6.453 -1.71 19.578 1 98.81 175 LEU B CA 1
ATOM 3462 C C . LEU B 1 175 ? -5.074 -1.239 19.125 1 98.81 175 LEU B C 1
ATOM 3464 O O . LEU B 1 175 ? -4.219 -0.925 19.969 1 98.81 175 LEU B O 1
ATOM 3468 N N . GLN B 1 176 ? -4.816 -1.244 17.875 1 98.62 176 GLN B N 1
ATOM 3469 C CA . GLN B 1 176 ? -3.598 -0.719 17.266 1 98.62 176 GLN B CA 1
ATOM 3470 C C . GLN B 1 176 ? -3.916 0.305 16.188 1 98.62 176 GLN B C 1
ATOM 3472 O O . GLN B 1 176 ? -5.055 0.757 16.062 1 98.62 176 GLN B O 1
ATOM 3477 N N . ASP B 1 177 ? -2.912 0.754 15.445 1 98.62 177 ASP B N 1
ATOM 3478 C CA . ASP B 1 177 ? -3.107 1.753 14.398 1 98.62 177 ASP B CA 1
ATOM 3479 C C . ASP B 1 177 ? -4.141 1.282 13.375 1 98.62 177 ASP B C 1
ATOM 3481 O O . ASP B 1 177 ? -4.164 0.107 13.008 1 98.62 177 ASP B O 1
ATOM 3485 N N . PHE B 1 178 ? -4.957 2.111 13.016 1 98.88 178 PHE B N 1
ATOM 3486 C CA . PHE B 1 178 ? -6.016 1.846 12.047 1 98.88 178 PHE B CA 1
ATOM 3487 C C . PHE B 1 178 ? -5.938 2.82 10.875 1 98.88 178 PHE B C 1
ATOM 3489 O O . PHE B 1 178 ? -6.07 4.031 11.062 1 98.88 178 PHE B O 1
ATOM 3496 N N . TYR B 1 179 ? -5.699 2.27 9.695 1 98.31 179 TYR B N 1
ATOM 3497 C CA . TYR B 1 179 ? -5.562 3.09 8.492 1 98.31 179 TYR B CA 1
ATOM 3498 C C . TYR B 1 179 ? -6.59 2.693 7.441 1 98.31 179 TYR B C 1
ATOM 3500 O O . TYR B 1 179 ? -6.707 1.518 7.09 1 98.31 179 TYR B O 1
ATOM 3508 N N . CYS B 1 180 ? -7.293 3.619 6.949 1 98.12 180 CYS B N 1
ATOM 3509 C CA . CYS B 1 180 ? -8.227 3.484 5.84 1 98.12 180 CYS B CA 1
ATOM 3510 C C . CYS B 1 180 ? -7.906 4.477 4.727 1 98.12 180 CYS B C 1
ATOM 3512 O O . CYS B 1 180 ? -7.91 5.688 4.953 1 98.12 180 CYS B O 1
ATOM 3514 N N . ALA B 1 181 ? -7.656 4.039 3.461 1 97.19 181 ALA B N 1
ATOM 3515 C CA . ALA B 1 181 ? -7.168 4.91 2.395 1 97.19 181 ALA B CA 1
ATOM 3516 C C . ALA B 1 181 ? -8.273 5.832 1.89 1 97.19 181 ALA B C 1
ATOM 3518 O O . ALA B 1 181 ? -7.996 6.91 1.354 1 97.19 181 ALA B O 1
ATOM 3519 N N . LYS B 1 182 ? -9.453 5.387 2.047 1 98.19 182 LYS B N 1
ATOM 3520 C CA . LYS B 1 182 ? -10.578 6.219 1.638 1 98.19 182 LYS B CA 1
ATOM 3521 C C . LYS B 1 182 ? -11.43 6.625 2.84 1 98.19 182 LYS B C 1
ATOM 3523 O O . LYS B 1 182 ? -10.906 7.16 3.82 1 98.19 182 LYS B O 1
ATOM 3528 N N . GLY B 1 183 ? -12.719 6.391 2.844 1 98.62 183 GLY B N 1
ATOM 3529 C CA . GLY B 1 183 ? -13.578 6.898 3.906 1 98.62 183 GLY B CA 1
ATOM 3530 C C . GLY B 1 183 ? -13.93 5.848 4.941 1 98.62 183 GLY B C 1
ATOM 3531 O O . GLY B 1 183 ? -13.945 4.652 4.641 1 98.62 183 GLY B O 1
ATOM 3532 N N . LEU B 1 184 ? -14.141 6.234 6.16 1 98.88 184 LEU B N 1
ATOM 3533 C CA . LEU B 1 184 ? -14.602 5.406 7.273 1 98.88 184 LEU B CA 1
ATOM 3534 C C . LEU B 1 184 ? -15.961 5.883 7.781 1 98.88 184 LEU B C 1
ATOM 3536 O O . LEU B 1 184 ? -16.109 7.043 8.172 1 98.88 184 LEU B O 1
ATOM 3540 N N . ARG B 1 185 ? -16.938 5.008 7.723 1 98.88 185 ARG B N 1
ATOM 3541 C CA . ARG B 1 185 ? -18.281 5.336 8.18 1 98.88 185 ARG B CA 1
ATOM 3542 C C . ARG B 1 185 ? -18.781 4.32 9.211 1 98.88 185 ARG B C 1
ATOM 3544 O O . ARG B 1 185 ? -18.797 3.117 8.938 1 98.88 185 ARG B O 1
ATOM 3551 N N . THR B 1 186 ? -19.172 4.785 10.328 1 98.81 186 THR B N 1
ATOM 3552 C CA . THR B 1 186 ? -19.703 3.916 11.375 1 98.81 186 THR B CA 1
ATOM 3553 C C . THR B 1 186 ? -21.047 4.438 11.883 1 98.81 186 THR B C 1
ATOM 3555 O O . THR B 1 186 ? -21.234 5.652 12.008 1 98.81 186 THR B O 1
ATOM 3558 N N . GLY B 1 187 ? -21.984 3.561 12.156 1 98.69 187 GLY B N 1
ATOM 3559 C CA . GLY B 1 187 ? -23.25 3.947 12.75 1 98.69 187 GLY B CA 1
ATOM 3560 C C . GLY B 1 187 ? -23.156 4.246 14.234 1 98.69 187 GLY B C 1
ATOM 3561 O O . GLY B 1 187 ? -24 4.949 14.789 1 98.69 187 GLY B O 1
ATOM 3562 N N . GLY B 1 188 ? -22.156 3.68 14.883 1 98.44 188 GLY B N 1
ATOM 3563 C CA . GLY B 1 188 ? -21.938 3.855 16.312 1 98.44 188 GLY B CA 1
ATOM 3564 C C . GLY B 1 188 ? -20.609 4.516 16.625 1 98.44 188 GLY B C 1
ATOM 3565 O O . GLY B 1 188 ? -20.125 5.363 15.867 1 98.44 188 GLY B O 1
ATOM 3566 N N . ALA B 1 189 ? -20.047 4.227 17.781 1 98.88 189 ALA B N 1
ATOM 3567 C CA . ALA B 1 189 ? -18.844 4.895 18.281 1 98.88 189 ALA B CA 1
ATOM 3568 C C . ALA B 1 189 ? -17.594 4.312 17.656 1 98.88 189 ALA B C 1
ATOM 3570 O O . ALA B 1 189 ? -17.594 3.172 17.188 1 98.88 189 ALA B O 1
ATOM 3571 N N . ILE B 1 190 ? -16.578 5.09 17.516 1 98.94 190 ILE B N 1
ATOM 3572 C CA . ILE B 1 190 ? -15.234 4.66 17.141 1 98.94 190 ILE B CA 1
ATOM 3573 C C . ILE B 1 190 ? -14.297 4.785 18.344 1 98.94 190 ILE B C 1
ATOM 3575 O O . ILE B 1 190 ? -14.18 5.855 18.938 1 98.94 190 ILE B O 1
ATOM 3579 N N . ASP B 1 191 ? -13.734 3.738 18.688 1 98.94 191 ASP B N 1
ATOM 3580 C CA . ASP B 1 191 ? -12.727 3.709 19.75 1 98.94 191 ASP B CA 1
ATOM 3581 C C . ASP B 1 191 ? -11.406 3.148 19.234 1 98.94 191 ASP B C 1
ATOM 3583 O O . ASP B 1 191 ? -11.219 1.931 19.188 1 98.94 191 ASP B O 1
ATOM 3587 N N . ALA B 1 192 ? -10.477 3.988 18.859 1 98.88 192 ALA B N 1
ATOM 3588 C CA . ALA B 1 192 ? -9.141 3.605 18.406 1 98.88 192 ALA B CA 1
ATOM 3589 C C . ALA B 1 192 ? -8.102 3.852 19.5 1 98.88 192 ALA B C 1
ATOM 3591 O O . ALA B 1 192 ? -7.938 4.984 19.953 1 98.88 192 ALA B O 1
ATOM 3592 N N . ALA B 1 193 ? -7.422 2.832 19.875 1 98.75 193 ALA B N 1
ATOM 3593 C CA . ALA B 1 193 ? -6.5 2.939 21.016 1 98.75 193 ALA B CA 1
ATOM 3594 C C . ALA B 1 193 ? -5.246 3.715 20.625 1 98.75 193 ALA B C 1
ATOM 3596 O O . ALA B 1 193 ? -4.543 4.25 21.484 1 98.75 193 ALA B O 1
ATOM 3597 N N . GLN B 1 194 ? -4.992 3.734 19.375 1 98.38 194 GLN B N 1
ATOM 3598 C CA . GLN B 1 194 ? -3.797 4.402 18.859 1 98.38 194 GLN B CA 1
ATOM 3599 C C . GLN B 1 194 ? -4.145 5.398 17.766 1 98.38 194 GLN B C 1
ATOM 3601 O O . GLN B 1 194 ? -5.004 6.266 17.953 1 98.38 194 GLN B O 1
ATOM 3606 N N . ARG B 1 195 ? -3.4 5.422 16.688 1 98.31 195 ARG B N 1
ATOM 3607 C CA . ARG B 1 195 ? -3.615 6.355 15.586 1 98.31 195 ARG B CA 1
ATOM 3608 C C . ARG B 1 195 ? -4.777 5.906 14.711 1 98.31 195 ARG B C 1
ATOM 3610 O O . ARG B 1 195 ? -4.91 4.715 14.406 1 98.31 195 ARG B O 1
ATOM 3617 N N . LEU B 1 196 ? -5.625 6.793 14.367 1 98.81 196 LEU B N 1
ATOM 3618 C CA . LEU B 1 196 ? -6.676 6.602 13.375 1 98.81 196 LEU B CA 1
ATOM 3619 C C . LEU B 1 196 ? -6.492 7.555 12.203 1 98.81 196 LEU B C 1
ATOM 3621 O O . LEU B 1 196 ? -6.512 8.773 12.375 1 98.81 196 LEU B O 1
ATOM 3625 N N . GLN B 1 197 ? -6.277 7.043 11.055 1 98.44 197 GLN B N 1
ATOM 3626 C CA . GLN B 1 197 ? -6 7.863 9.883 1 98.44 197 GLN B CA 1
ATOM 3627 C C . GLN B 1 197 ? -6.836 7.418 8.688 1 98.44 197 GLN B C 1
ATOM 3629 O O . GLN B 1 197 ? -6.902 6.227 8.383 1 98.44 197 GLN B O 1
ATOM 3634 N N . THR B 1 198 ? -7.453 8.352 8 1 98.56 198 THR B N 1
ATOM 3635 C CA . THR B 1 198 ? -8.195 8.078 6.777 1 98.56 198 THR B CA 1
ATOM 3636 C C . THR B 1 198 ? -7.742 9 5.652 1 98.56 198 THR B C 1
ATOM 3638 O O . THR B 1 198 ? -7.383 10.156 5.895 1 98.56 198 THR B O 1
ATOM 3641 N N . GLY B 1 199 ? -7.754 8.562 4.41 1 97.44 199 GLY B N 1
ATOM 3642 C CA . GLY B 1 199 ? -7.414 9.383 3.26 1 97.44 199 GLY B CA 1
ATOM 3643 C C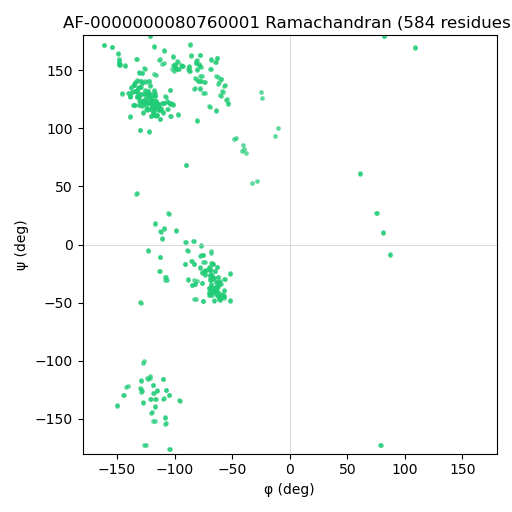 . GLY B 1 199 ? -8.516 10.352 2.873 1 97.44 199 GLY B C 1
ATOM 3644 O O . GLY B 1 199 ? -8.242 11.422 2.328 1 97.44 199 GLY B O 1
ATOM 3645 N N . HIS B 1 200 ? -9.695 9.93 3.088 1 98 200 HIS B N 1
ATOM 3646 C CA . HIS B 1 200 ? -10.852 10.781 2.85 1 98 200 HIS B CA 1
ATOM 3647 C C . HIS B 1 200 ? -11.484 11.234 4.16 1 98 200 HIS B C 1
ATOM 3649 O O . HIS B 1 200 ? -10.805 11.797 5.023 1 98 200 HIS B O 1
ATOM 3655 N N . GLY B 1 201 ? -12.75 11.023 4.387 1 98.5 201 GLY B N 1
ATOM 3656 C CA . GLY B 1 201 ? -13.422 11.539 5.566 1 98.5 201 GLY B CA 1
ATOM 3657 C C . GLY B 1 201 ? -13.797 10.453 6.562 1 98.5 201 GLY B C 1
ATOM 3658 O O . GLY B 1 201 ? -13.68 9.266 6.262 1 98.5 201 GLY B O 1
ATOM 3659 N N . ILE B 1 202 ? -14.164 10.828 7.75 1 98.88 202 ILE B N 1
ATOM 3660 C CA . ILE B 1 202 ? -14.68 9.961 8.805 1 98.88 202 ILE B CA 1
ATOM 3661 C C . ILE B 1 202 ? -16.078 10.422 9.203 1 98.88 202 ILE B C 1
ATOM 3663 O O . ILE B 1 202 ? -16.297 11.602 9.477 1 98.88 202 ILE B O 1
ATOM 3667 N N . GLU B 1 203 ? -17.031 9.547 9.172 1 98.69 203 GLU B N 1
ATOM 3668 C CA . GLU B 1 203 ? -18.375 9.781 9.68 1 98.69 203 GLU B CA 1
ATOM 3669 C C . GLU B 1 203 ? -18.719 8.789 10.789 1 98.69 203 GLU B C 1
ATOM 3671 O O . GLU B 1 203 ? -18.734 7.578 10.57 1 98.69 203 GLU B O 1
ATOM 3676 N N . CYS B 1 204 ? -18.984 9.344 11.922 1 97.75 204 CYS B N 1
ATOM 3677 C CA . CYS B 1 204 ? -19.234 8.547 13.117 1 97.75 204 CYS B CA 1
ATOM 3678 C C . CYS B 1 204 ? -20.594 8.891 13.734 1 97.75 204 CYS B C 1
ATOM 3680 O O . CYS B 1 204 ? -20.891 10.062 13.977 1 97.75 204 CYS B O 1
ATOM 3682 N N . GLY B 1 205 ? -21.422 7.863 14.031 1 98.19 205 GLY B N 1
ATOM 3683 C CA . GLY B 1 205 ? -22.766 8.086 14.508 1 98.19 205 GLY B CA 1
ATOM 3684 C C . GLY B 1 205 ? -22.844 8.336 16 1 98.19 205 GLY B C 1
ATOM 3685 O O . GLY B 1 205 ? -23.922 8.445 16.578 1 98.19 205 GLY B O 1
ATOM 3686 N N . ALA B 1 206 ? -21.734 8.391 16.656 1 98.38 206 ALA B N 1
ATOM 3687 C CA . ALA B 1 206 ? -21.641 8.625 18.109 1 98.38 206 ALA B CA 1
ATOM 3688 C C . ALA B 1 206 ? -20.344 9.336 18.453 1 98.38 206 ALA B C 1
ATOM 3690 O O . ALA B 1 206 ? -20 10.352 17.844 1 98.38 206 ALA B O 1
ATOM 3691 N N . ASP B 1 207 ? -19.719 8.906 19.547 1 98.75 207 ASP B N 1
ATOM 3692 C CA . ASP B 1 207 ? -18.438 9.5 19.938 1 98.75 207 ASP B CA 1
ATOM 3693 C C . ASP B 1 207 ? -17.281 8.891 19.141 1 98.75 207 ASP B C 1
ATOM 3695 O O . ASP B 1 207 ? -17.328 7.711 18.781 1 98.75 207 ASP B O 1
ATOM 3699 N N . LEU B 1 208 ? -16.375 9.68 18.812 1 98.88 208 LEU B N 1
ATOM 3700 C CA . LEU B 1 208 ? -15.117 9.266 18.188 1 98.88 208 LEU B CA 1
ATOM 3701 C C . LEU B 1 208 ? -13.938 9.523 19.125 1 98.88 208 LEU B C 1
ATOM 3703 O O . LEU B 1 208 ? -13.688 10.664 19.516 1 98.88 208 LEU B O 1
ATOM 3707 N N . ARG B 1 209 ? -13.297 8.445 19.5 1 98.88 209 ARG B N 1
ATOM 3708 C CA . ARG B 1 209 ? -12.148 8.555 20.391 1 98.88 209 ARG B CA 1
ATOM 3709 C C . ARG B 1 209 ? -10.914 7.918 19.766 1 98.88 209 ARG B C 1
ATOM 3711 O O . ARG B 1 209 ? -10.969 6.785 19.281 1 98.88 209 ARG B O 1
ATOM 3718 N N . ALA B 1 210 ? -9.797 8.664 19.766 1 98.75 210 ALA B N 1
ATOM 3719 C CA . ALA B 1 210 ? -8.5 8.148 19.328 1 98.75 210 ALA B CA 1
ATOM 3720 C C . ALA B 1 210 ? -7.457 8.305 20.438 1 98.75 210 ALA B C 1
ATOM 3722 O O . ALA B 1 210 ? -7.258 9.406 20.953 1 98.75 210 ALA B O 1
ATOM 3723 N N . GLY B 1 211 ? -6.801 7.172 20.75 1 98.56 211 GLY B N 1
ATOM 3724 C CA . GLY B 1 211 ? -5.766 7.215 21.766 1 98.56 211 GLY B CA 1
ATOM 3725 C C . GLY B 1 211 ? -4.48 7.859 21.281 1 98.56 211 GLY B C 1
ATOM 3726 O O . GLY B 1 211 ? -3.578 8.125 22.078 1 98.56 211 GLY B O 1
ATOM 3727 N N . GLY B 1 212 ? -4.293 8.031 20.078 1 98 212 GLY B N 1
ATOM 3728 C CA . GLY B 1 212 ? -3.205 8.75 19.438 1 98 212 GLY B CA 1
ATOM 3729 C C . GLY B 1 212 ? -3.676 9.922 18.609 1 98 212 GLY B C 1
ATOM 3730 O O . GLY B 1 212 ? -4.57 10.664 19.016 1 98 212 GLY B O 1
ATOM 3731 N N . HIS B 1 213 ? -3.018 10.164 17.5 1 98.44 213 HIS B N 1
ATOM 3732 C CA . HIS B 1 213 ? -3.416 11.227 16.578 1 98.44 213 HIS B CA 1
ATOM 3733 C C . HIS B 1 213 ? -4.617 10.805 15.734 1 98.44 213 HIS B C 1
ATOM 373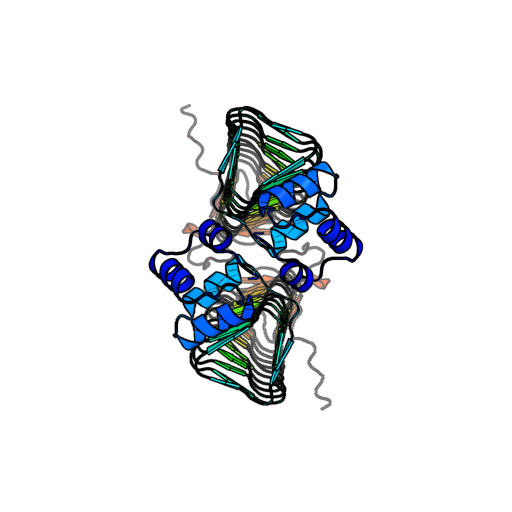5 O O . HIS B 1 213 ? -4.777 9.617 15.422 1 98.44 213 HIS B O 1
ATOM 3741 N N . LEU B 1 214 ? -5.445 11.695 15.445 1 98.81 214 LEU B N 1
ATOM 3742 C CA . LEU B 1 214 ? -6.613 11.531 14.586 1 98.81 214 LEU B CA 1
ATOM 3743 C C . LEU B 1 214 ? -6.488 12.375 13.328 1 98.81 214 LEU B C 1
ATOM 3745 O O . LEU B 1 214 ? -6.34 13.594 13.398 1 98.81 214 LEU B O 1
ATOM 3749 N N . GLU B 1 215 ? -6.516 11.711 12.18 1 98.44 215 GLU B N 1
ATOM 3750 C CA . GLU B 1 215 ? -6.289 12.438 10.938 1 98.44 215 GLU B CA 1
ATOM 3751 C C . GLU B 1 215 ? -7.25 11.977 9.844 1 98.44 215 GLU B C 1
ATOM 3753 O O . GLU B 1 215 ? -7.465 10.781 9.664 1 98.44 215 GLU B O 1
ATOM 3758 N N . ALA B 1 216 ? -7.824 12.891 9.133 1 98.62 216 ALA B N 1
ATOM 3759 C CA . ALA B 1 216 ? -8.625 12.625 7.945 1 98.62 216 ALA B CA 1
ATOM 3760 C C . ALA B 1 216 ? -8.25 13.57 6.805 1 98.62 216 ALA B C 1
ATOM 3762 O O . ALA B 1 216 ? -8.008 14.758 7.027 1 98.62 216 ALA B O 1
ATOM 3763 N N . GLY B 1 217 ? -8.18 13.117 5.578 1 97.56 217 GLY B N 1
ATOM 3764 C CA . GLY B 1 217 ? -7.84 13.938 4.426 1 97.56 217 GLY B CA 1
ATOM 3765 C C . GLY B 1 217 ? -8.914 14.945 4.078 1 97.56 217 GLY B C 1
ATOM 3766 O O . GLY B 1 217 ? -8.617 16.016 3.529 1 97.56 217 GLY B O 1
ATOM 3767 N N . TRP B 1 218 ? -10.094 14.602 4.348 1 97.31 218 TRP B N 1
ATOM 3768 C CA . TRP B 1 218 ? -11.227 15.5 4.133 1 97.31 218 TRP B CA 1
ATOM 3769 C C . TRP B 1 218 ? -11.812 15.969 5.461 1 97.31 218 TRP B C 1
ATOM 3771 O O . TRP B 1 218 ? -11.125 16.609 6.262 1 97.31 218 TRP B O 1
ATOM 3781 N N . GLY B 1 219 ? -12.992 15.648 5.777 1 98.25 219 GLY B N 1
ATOM 3782 C CA . GLY B 1 219 ? -13.625 16.109 7.008 1 98.25 219 GLY B CA 1
ATOM 3783 C C . GLY B 1 219 ? -13.891 14.992 7.996 1 98.25 219 GLY B C 1
ATOM 3784 O O . GLY B 1 219 ? -13.852 13.812 7.633 1 98.25 219 GLY B O 1
ATOM 3785 N N . ILE B 1 220 ? -14.07 15.312 9.258 1 98.81 220 ILE B N 1
ATOM 3786 C CA . ILE B 1 220 ? -14.477 14.398 10.328 1 98.81 220 ILE B CA 1
ATOM 3787 C C . ILE B 1 220 ? -15.797 14.875 10.93 1 98.81 220 ILE B C 1
ATOM 3789 O O . ILE B 1 220 ? -15.922 16.031 11.344 1 98.81 220 ILE B O 1
ATOM 3793 N N . LYS B 1 221 ? -16.734 13.992 10.906 1 98.56 221 LYS B N 1
ATOM 3794 C CA . LYS B 1 221 ? -18.062 14.289 11.453 1 98.56 221 LYS B CA 1
ATOM 3795 C C . LYS B 1 221 ? -18.469 13.25 12.492 1 98.56 221 LYS B C 1
ATOM 3797 O O . LYS B 1 221 ? -18.391 12.047 12.234 1 98.56 221 LYS B O 1
ATOM 3802 N N . ALA B 1 222 ? -18.891 13.734 13.656 1 98.5 222 ALA B N 1
ATOM 3803 C CA . ALA B 1 222 ? -19.359 12.836 14.711 1 98.5 222 ALA B CA 1
ATOM 3804 C C . ALA B 1 222 ? -20.641 13.359 15.336 1 98.5 222 ALA B C 1
ATOM 3806 O O . ALA B 1 222 ? -20.797 14.562 15.562 1 98.5 222 ALA B O 1
ATOM 3807 N N . ARG B 1 223 ? -21.578 12.516 15.594 1 97.69 223 ARG B N 1
ATOM 3808 C CA . ARG B 1 223 ? -22.812 12.906 16.266 1 97.69 223 ARG B CA 1
ATOM 3809 C C . ARG B 1 223 ? -22.594 13.07 17.766 1 97.69 223 ARG B C 1
ATOM 3811 O O . ARG B 1 223 ? -23.484 13.531 18.484 1 97.69 223 ARG B O 1
ATOM 3818 N N . GLY B 1 224 ? -21.5 12.695 18.281 1 97.94 224 GLY B N 1
ATOM 3819 C CA . GLY B 1 224 ? -21.062 12.891 19.656 1 97.94 224 GLY B CA 1
ATOM 3820 C C . GLY B 1 224 ? -19.828 13.758 19.766 1 97.94 224 GLY B C 1
ATOM 3821 O O . GLY B 1 224 ? -19.719 14.797 19.109 1 97.94 224 GLY B O 1
ATOM 3822 N N . ASP B 1 225 ? -18.938 13.367 20.641 1 98.56 225 ASP B N 1
ATOM 3823 C CA . ASP B 1 225 ? -17.672 14.078 20.828 1 98.56 225 ASP B CA 1
ATOM 3824 C C . ASP B 1 225 ? -16.609 13.562 19.859 1 98.56 225 ASP B C 1
ATOM 3826 O O . ASP B 1 225 ? -16.703 12.438 19.375 1 98.56 225 ASP B O 1
ATOM 3830 N N . ILE B 1 226 ? -15.68 14.344 19.516 1 98.69 226 ILE B N 1
ATOM 3831 C CA . ILE B 1 226 ? -14.43 13.961 18.875 1 98.69 226 ILE B CA 1
ATOM 3832 C C . ILE B 1 226 ? -13.266 14.203 19.828 1 98.69 226 ILE B C 1
ATOM 3834 O O . ILE B 1 226 ? -12.938 15.344 20.141 1 98.69 226 ILE B O 1
ATOM 3838 N N . HIS B 1 227 ? -12.742 13.141 20.297 1 98.69 227 HIS B N 1
ATOM 3839 C CA . HIS B 1 227 ? -11.656 13.227 21.266 1 98.69 227 HIS B CA 1
ATOM 3840 C C . HIS B 1 227 ? -10.422 12.477 20.781 1 98.69 227 HIS B C 1
ATOM 3842 O O . HIS B 1 227 ? -10.523 11.336 20.328 1 98.69 227 HIS B O 1
ATOM 3848 N N . ALA B 1 228 ? -9.25 13.109 20.859 1 98.56 228 ALA B N 1
ATOM 3849 C CA . ALA B 1 228 ? -7.969 12.453 20.594 1 98.56 228 ALA B CA 1
ATOM 3850 C C . ALA B 1 228 ? -6.965 12.75 21.719 1 98.56 228 ALA B C 1
ATOM 3852 O O . ALA B 1 228 ? -7.02 13.812 22.344 1 98.56 228 ALA B O 1
ATOM 3853 N N . GLU B 1 229 ? -6.082 11.805 21.984 1 98.25 229 GLU B N 1
ATOM 3854 C CA . GLU B 1 229 ? -5.02 12.055 22.938 1 98.25 229 GLU B CA 1
ATOM 3855 C C . GLU B 1 229 ? -3.822 12.734 22.281 1 98.25 229 GLU B C 1
ATOM 3857 O O . GLU B 1 229 ? -2.904 13.195 22.969 1 98.25 229 GLU B O 1
ATOM 3862 N N . GLY B 1 230 ? -3.797 12.734 21 1 97.88 230 GLY B N 1
ATOM 3863 C CA . GLY B 1 230 ? -2.865 13.516 20.203 1 97.88 230 GLY B CA 1
ATOM 3864 C C . GLY B 1 230 ? -3.518 14.688 19.484 1 97.88 230 GLY B C 1
ATOM 3865 O O . GLY B 1 230 ? -4.422 15.32 20.031 1 97.88 230 GLY B O 1
ATOM 3866 N N . SER B 1 231 ? -3.035 15.07 18.344 1 98.12 231 SER B N 1
ATOM 3867 C CA . SER B 1 231 ? -3.623 16.141 17.562 1 98.12 231 SER B CA 1
ATOM 3868 C C . SER B 1 231 ? -4.82 15.648 16.75 1 98.12 231 SER B C 1
ATOM 3870 O O . SER B 1 231 ? -4.977 14.445 16.531 1 98.12 231 SER B O 1
ATOM 3872 N N . ILE B 1 232 ? -5.691 16.484 16.391 1 98.62 232 ILE B N 1
ATOM 3873 C CA . ILE B 1 232 ? -6.801 16.234 15.477 1 98.62 232 ILE B CA 1
ATOM 3874 C C . ILE B 1 232 ? -6.602 17.062 14.203 1 98.62 232 ILE B C 1
ATOM 3876 O O . ILE B 1 232 ? -6.477 18.281 14.258 1 98.62 232 ILE B O 1
ATOM 3880 N N . ARG B 1 233 ? -6.543 16.375 13.148 1 98.31 233 ARG B N 1
ATOM 3881 C CA . ARG B 1 233 ? -6.254 17.062 11.891 1 98.31 233 ARG B CA 1
ATOM 3882 C C . ARG B 1 233 ? -7.234 16.641 10.797 1 98.31 233 ARG B C 1
ATOM 3884 O O . ARG B 1 233 ? -7.449 15.453 10.57 1 98.31 233 ARG B O 1
ATOM 3891 N N . ALA B 1 234 ? -7.816 17.594 10.125 1 98.38 234 ALA B N 1
ATOM 3892 C CA . ALA B 1 234 ? -8.695 17.391 8.977 1 98.38 234 ALA B CA 1
ATOM 3893 C C . ALA B 1 234 ? -8.273 18.266 7.797 1 98.38 234 ALA B C 1
ATOM 3895 O O . ALA B 1 234 ? -7.961 19.438 7.973 1 98.38 234 ALA B O 1
ATOM 3896 N N . GLY B 1 235 ? -8.242 17.75 6.629 1 97.75 235 GLY B N 1
ATOM 3897 C CA . GLY B 1 235 ? -7.945 18.531 5.438 1 97.75 235 GLY B CA 1
ATOM 3898 C C . GLY B 1 235 ? -8.961 19.625 5.168 1 97.75 235 GLY B C 1
ATOM 3899 O O . GLY B 1 235 ? -8.633 20.656 4.59 1 97.75 235 GLY B O 1
ATOM 3900 N N . GLU B 1 236 ? -10.211 19.328 5.664 1 97.44 236 GLU B N 1
ATOM 3901 C CA . GLU B 1 236 ? -11.305 20.281 5.441 1 97.44 236 GLU B CA 1
ATOM 3902 C C . GLU B 1 236 ? -11.992 20.641 6.754 1 97.44 236 GLU B C 1
ATOM 3904 O O . GLU B 1 236 ? -11.438 21.375 7.566 1 97.44 236 GLU B O 1
ATOM 3909 N N . SER B 1 237 ? -13.18 20.047 7.043 1 97.94 237 SER B N 1
ATOM 3910 C CA . SER B 1 237 ? -13.992 20.531 8.148 1 97.94 237 SER B CA 1
ATOM 3911 C C . SER B 1 237 ? -14 19.531 9.305 1 97.94 237 SER B C 1
ATOM 3913 O O . SER B 1 237 ? -13.672 18.359 9.125 1 97.94 237 SER B O 1
ATOM 3915 N N . LEU B 1 238 ? -14.258 20.031 10.5 1 98.38 238 LEU B N 1
ATOM 3916 C CA . LEU B 1 238 ? -14.492 19.25 11.703 1 98.38 238 LEU B CA 1
ATOM 3917 C C . LEU B 1 238 ? -15.867 19.562 12.297 1 98.38 238 LEU B C 1
ATOM 3919 O O . LEU B 1 238 ? -16.172 20.719 12.578 1 98.38 238 LEU B O 1
ATOM 3923 N N . SER B 1 239 ? -16.688 18.453 12.453 1 98.25 239 SER B N 1
ATOM 3924 C CA . SER B 1 239 ? -18.016 18.688 12.969 1 98.25 239 SER B CA 1
ATOM 3925 C C . SER B 1 239 ? -18.391 17.672 14.047 1 98.25 239 SER B C 1
ATOM 3927 O O . SER B 1 239 ? -18.422 16.469 13.789 1 98.25 239 SER B O 1
ATOM 3929 N N . ALA B 1 240 ? -18.672 18.172 15.227 1 98.19 240 ALA B N 1
ATOM 3930 C CA . ALA B 1 240 ? -19.156 17.359 16.344 1 98.19 240 ALA B CA 1
ATOM 3931 C C . ALA B 1 240 ? -20.391 17.984 16.969 1 98.19 240 ALA B C 1
ATOM 3933 O O . ALA B 1 240 ? -20.484 19.203 17.109 1 98.19 240 ALA B O 1
ATOM 3934 N N . GLU B 1 241 ? -21.375 17.219 17.25 1 97.25 241 GLU B N 1
ATOM 3935 C CA . GLU B 1 241 ? -22.484 17.75 18.016 1 97.25 241 GLU B CA 1
ATOM 3936 C C . GLU B 1 241 ? -22.078 18.047 19.453 1 97.25 241 GLU B C 1
ATOM 3938 O O . GLU B 1 241 ? -22.625 18.938 20.094 1 97.25 241 GLU B O 1
ATOM 3943 N N . GLY B 1 242 ? -21.094 17.266 19.938 1 97.5 242 GLY B N 1
ATOM 3944 C CA . GLY B 1 242 ? -20.516 17.484 21.25 1 97.5 242 GLY B CA 1
ATOM 3945 C C . GLY B 1 242 ? -19.25 18.328 21.219 1 97.5 242 GLY B C 1
ATOM 3946 O O . GLY B 1 242 ? -19.219 19.391 20.594 1 97.5 242 GLY B O 1
ATOM 3947 N N . GLN B 1 243 ? -18.234 17.875 21.953 1 97.94 243 GLN B N 1
ATOM 3948 C CA . GLN B 1 243 ? -16.969 18.609 22.062 1 97.94 243 GLN B CA 1
ATOM 3949 C C . GLN B 1 243 ? -15.945 18.078 21.062 1 97.94 243 GLN B C 1
ATOM 3951 O O . GLN B 1 243 ? -16.031 16.922 20.641 1 97.94 243 GLN B O 1
ATOM 3956 N N . ILE B 1 244 ? -15.102 18.906 20.672 1 98.38 244 ILE B N 1
ATOM 3957 C CA . ILE B 1 244 ? -13.867 18.531 19.984 1 98.38 244 ILE B CA 1
ATOM 3958 C C . ILE B 1 244 ? -12.672 18.828 20.891 1 98.38 244 ILE B C 1
ATOM 3960 O O . ILE B 1 244 ? -12.445 19.984 21.266 1 98.38 244 ILE B O 1
ATOM 3964 N N . LYS B 1 245 ? -12.008 17.812 21.266 1 98.19 245 LYS B N 1
ATOM 3965 C CA . LYS B 1 245 ? -10.922 17.984 22.219 1 98.19 245 LYS B CA 1
ATOM 3966 C C . LYS B 1 245 ? -9.688 17.188 21.797 1 98.19 245 LYS B C 1
ATOM 3968 O O . LYS B 1 245 ? -9.734 15.961 21.719 1 98.19 245 LYS B O 1
ATOM 3973 N N . ALA B 1 246 ? -8.547 17.875 21.562 1 98.12 246 ALA B N 1
ATOM 3974 C CA . ALA B 1 246 ? -7.266 17.219 21.312 1 98.12 246 ALA B CA 1
ATOM 3975 C C . ALA B 1 246 ? -6.547 16.906 22.625 1 98.12 246 ALA B C 1
ATOM 3977 O O . ALA B 1 246 ? -7.008 17.281 23.703 1 98.12 246 ALA B O 1
ATOM 3978 N N . GLY B 1 247 ? -5.473 16.188 22.531 1 96.94 247 GLY B N 1
ATOM 3979 C CA . GLY B 1 247 ? -4.672 15.883 23.703 1 96.94 247 GLY B CA 1
ATOM 3980 C C . GLY B 1 247 ? -4.035 17.109 24.328 1 96.94 247 GLY B C 1
ATOM 3981 O O . GLY B 1 247 ? -3.896 18.141 23.672 1 96.94 247 GLY B O 1
ATOM 3982 N N . ASP B 1 248 ? -3.73 17 25.547 1 95.38 248 ASP B N 1
ATOM 3983 C CA . ASP B 1 248 ? -3.098 18.125 26.234 1 95.38 248 ASP B CA 1
ATOM 3984 C C . ASP B 1 248 ? -1.859 18.594 25.484 1 95.38 248 ASP B C 1
ATOM 3986 O O . ASP B 1 248 ? -0.945 17.812 25.219 1 95.38 248 ASP B O 1
ATOM 3990 N N . GLY B 1 249 ? -1.899 19.844 25.109 1 94.25 249 GLY B N 1
ATOM 3991 C CA . GLY B 1 249 ? -0.774 20.453 24.406 1 94.25 249 GLY B CA 1
ATOM 3992 C C . GLY B 1 249 ? -0.827 20.266 22.906 1 94.25 249 GLY B C 1
ATOM 3993 O O . GLY B 1 249 ? -0.018 20.828 22.172 1 94.25 249 GLY B O 1
ATOM 3994 N N . TYR B 1 250 ? -1.748 19.453 22.469 1 96.56 250 TYR B N 1
ATOM 3995 C CA . TYR B 1 250 ? -1.852 19.203 21.031 1 96.56 250 TYR B CA 1
ATOM 3996 C C . TYR B 1 250 ? -2.92 20.094 20.406 1 96.56 250 TYR B C 1
ATOM 3998 O O . TYR B 1 250 ? -3.805 20.594 21.094 1 96.56 250 TYR B O 1
ATOM 4006 N N . GLY B 1 251 ? -2.838 20.328 19.141 1 95.31 251 GLY B N 1
ATOM 4007 C CA . GLY B 1 251 ? -3.729 21.266 18.469 1 95.31 251 GLY B CA 1
ATOM 4008 C C . GLY B 1 251 ? -4.844 20.578 17.703 1 95.31 251 GLY B C 1
ATOM 4009 O O . GLY B 1 251 ? -4.809 19.359 17.5 1 95.31 251 GLY B O 1
ATOM 4010 N N . VAL B 1 252 ? -5.852 21.312 17.406 1 98 252 VAL B N 1
ATOM 4011 C CA . VAL B 1 252 ? -6.93 20.969 16.484 1 98 252 VAL B CA 1
ATOM 4012 C C . VAL B 1 252 ? -6.762 21.75 15.18 1 98 252 VAL B C 1
ATOM 4014 O O . VAL B 1 252 ? -6.738 22.984 15.18 1 98 252 VAL B O 1
ATOM 4017 N N . TYR B 1 253 ? -6.551 21.031 14.133 1 97.88 253 TYR B N 1
ATOM 4018 C CA . TYR B 1 253 ? -6.273 21.641 12.836 1 97.88 253 TYR B CA 1
ATOM 4019 C C . TYR B 1 253 ? -7.359 21.281 11.828 1 97.88 253 TYR B C 1
ATOM 4021 O O . TYR B 1 253 ? -7.547 20.109 11.492 1 97.88 253 TYR B O 1
ATOM 4029 N N . ALA B 1 254 ? -8.078 22.219 11.305 1 97.88 254 ALA B N 1
ATOM 4030 C CA . ALA B 1 254 ? -9.031 22.062 10.211 1 97.88 254 ALA B CA 1
ATOM 4031 C C . ALA B 1 254 ? -8.602 22.891 8.992 1 97.88 254 ALA B C 1
ATOM 4033 O O . ALA B 1 254 ? -7.945 23.922 9.141 1 97.88 254 ALA B O 1
ATOM 4034 N N . GLY B 1 255 ? -8.875 22.422 7.84 1 97.56 255 GLY B N 1
ATOM 4035 C CA . GLY B 1 255 ? -8.602 23.156 6.617 1 97.56 255 GLY B CA 1
ATOM 4036 C C . GLY B 1 255 ? -7.137 23.188 6.242 1 97.56 255 GLY B C 1
ATOM 4037 O O . GLY B 1 255 ? -6.66 24.141 5.621 1 97.56 255 GLY B O 1
ATOM 4038 N N . VAL B 1 256 ? -6.414 22.156 6.672 1 95.69 256 VAL B N 1
ATOM 4039 C CA . VAL B 1 256 ? -4.977 22.172 6.434 1 95.69 256 VAL B CA 1
ATOM 4040 C C . VAL B 1 256 ? -4.699 22.062 4.938 1 95.69 256 VAL B C 1
ATOM 4042 O O . VAL B 1 256 ? -3.605 22.406 4.477 1 95.69 256 VAL B O 1
ATOM 4045 N N . GLU B 1 257 ? -5.691 21.625 4.137 1 95.62 257 GLU B N 1
ATOM 4046 C CA . GLU B 1 257 ? -5.516 21.484 2.693 1 95.62 257 GLU B CA 1
ATOM 4047 C C . GLU B 1 257 ? -6.445 22.422 1.931 1 95.62 257 GLU B C 1
ATOM 4049 O O . GLU B 1 257 ? -6.734 22.203 0.753 1 95.62 257 GLU B O 1
ATOM 4054 N N . VAL B 1 258 ? -6.941 23.391 2.602 1 95.81 258 VAL B N 1
ATOM 4055 C CA . VAL B 1 258 ? -7.859 24.359 2.021 1 95.81 258 VAL B CA 1
ATOM 4056 C C . VAL B 1 258 ? -7.27 25.766 2.145 1 95.81 258 VAL B C 1
ATOM 4058 O O . VAL B 1 258 ? -6.707 26.125 3.184 1 95.81 258 VAL B O 1
ATOM 4061 N N . SER B 1 259 ? -7.383 26.531 1.063 1 95.44 259 SER B N 1
ATOM 4062 C CA . SER B 1 259 ? -6.961 27.938 1.132 1 95.44 259 SER B CA 1
ATOM 4063 C C . SER B 1 259 ? -7.777 28.703 2.166 1 95.44 259 SER B C 1
ATOM 4065 O O . SER B 1 259 ? -8.992 28.531 2.262 1 95.44 259 SER B O 1
ATOM 4067 N N . GLU B 1 260 ? -7.141 29.547 2.904 1 93.88 260 GLU B N 1
ATOM 4068 C CA . GLU B 1 260 ? -7.785 30.312 3.967 1 93.88 260 GLU B CA 1
ATOM 4069 C C . GLU B 1 260 ? -8.953 31.125 3.424 1 93.88 260 GLU B C 1
ATOM 4071 O O . GLU B 1 260 ? -9.93 31.375 4.133 1 93.88 260 GLU B O 1
ATOM 4076 N N . HIS B 1 261 ? -8.836 31.484 2.209 1 93.88 261 HIS B N 1
ATOM 4077 C CA . HIS B 1 261 ? -9.898 32.25 1.571 1 93.88 261 HIS B CA 1
ATOM 4078 C C . HIS B 1 261 ? -11.195 31.469 1.503 1 93.88 261 HIS B C 1
ATOM 4080 O O . HIS B 1 261 ? -12.281 32.062 1.395 1 93.88 261 HIS B O 1
ATOM 4086 N N . ALA B 1 262 ? -11.023 30.156 1.636 1 95.75 262 ALA B N 1
ATOM 4087 C CA . ALA B 1 262 ? -12.195 29.297 1.503 1 95.75 262 ALA B CA 1
ATOM 4088 C C . ALA B 1 262 ? -12.547 28.641 2.834 1 95.75 262 ALA B C 1
ATOM 4090 O O . ALA B 1 262 ? -13.359 27.719 2.883 1 95.75 262 ALA B O 1
ATOM 4091 N N . TRP B 1 263 ? -11.992 29.031 3.926 1 94.31 263 TRP B N 1
ATOM 4092 C CA . TRP B 1 263 ? -12.172 28.391 5.223 1 94.31 263 TRP B CA 1
ATOM 4093 C C . TRP B 1 263 ? -13.625 28.469 5.672 1 94.31 263 TRP B C 1
ATOM 4095 O O . TRP B 1 263 ? -14.172 27.5 6.211 1 94.31 263 TRP B O 1
ATOM 4105 N N . GLU B 1 264 ? -14.297 29.578 5.383 1 95 264 GLU B N 1
ATOM 4106 C CA . GLU B 1 264 ? -15.664 29.766 5.844 1 95 264 GLU B CA 1
ATOM 4107 C C . GLU B 1 264 ? -16.609 28.75 5.211 1 95 264 GLU B C 1
ATOM 4109 O O . GLU B 1 264 ? -17.625 28.391 5.805 1 95 264 GLU B O 1
ATOM 4114 N N . SER B 1 265 ? -16.172 28.234 4.066 1 95 265 SER B N 1
ATOM 4115 C CA . SER B 1 265 ? -17.047 27.297 3.375 1 95 265 SER B CA 1
ATOM 4116 C C . SER B 1 265 ? -16.531 25.875 3.492 1 95 265 SER B C 1
ATOM 4118 O O . SER B 1 265 ? -17.312 24.922 3.535 1 95 265 SER B O 1
ATOM 4120 N N . SER B 1 266 ? -15.234 25.781 3.586 1 95.94 266 SER B N 1
ATOM 4121 C CA . SER B 1 266 ? -14.695 24.453 3.332 1 95.94 266 SER B CA 1
ATOM 4122 C C . SER B 1 266 ? -13.867 23.953 4.512 1 95.94 266 SER B C 1
ATOM 4124 O O . SER B 1 266 ? -13.422 22.812 4.527 1 95.94 266 SER B O 1
ATOM 4126 N N . ALA B 1 267 ? -13.641 24.75 5.547 1 97.75 267 ALA B N 1
ATOM 4127 C CA . ALA B 1 267 ? -12.844 24.375 6.715 1 97.75 267 ALA B CA 1
ATOM 4128 C C . ALA B 1 267 ? -13.555 24.75 8.008 1 97.75 267 ALA B C 1
ATOM 4130 O O . ALA B 1 267 ? -12.938 25.328 8.914 1 97.75 267 ALA B O 1
ATOM 4131 N N . ARG B 1 268 ? -14.859 24.469 8.016 1 97.69 268 ARG B N 1
ATOM 4132 C CA . ARG B 1 268 ? -15.672 24.859 9.164 1 97.69 268 ARG B CA 1
ATOM 4133 C C . ARG B 1 268 ? -15.453 23.906 10.336 1 97.69 268 ARG B C 1
ATOM 4135 O O . ARG B 1 268 ? -15.32 22.688 10.148 1 97.69 268 ARG B O 1
ATOM 4142 N N . VAL B 1 269 ? -15.414 24.531 11.578 1 98.31 269 VAL B N 1
ATOM 4143 C CA . VAL B 1 269 ? -15.336 23.75 12.805 1 98.31 269 VAL B CA 1
ATOM 4144 C C . VAL B 1 269 ? -16.594 23.969 13.641 1 98.31 269 VAL B C 1
ATOM 4146 O O . VAL B 1 269 ? -16.875 25.094 14.078 1 98.31 269 VAL B O 1
ATOM 4149 N N . HIS B 1 270 ? -17.375 22.891 13.719 1 98 270 HIS B N 1
ATOM 4150 C CA . HIS B 1 270 ? -18.594 22.922 14.531 1 98 270 HIS B CA 1
ATOM 4151 C C . HIS B 1 270 ? -18.422 22.078 15.789 1 98 270 HIS B C 1
ATOM 4153 O O . HIS B 1 270 ? -17.984 20.922 15.719 1 98 270 HIS B O 1
ATOM 4159 N N . ALA B 1 271 ? -18.688 22.609 16.953 1 97.75 271 ALA B N 1
ATOM 4160 C CA . ALA B 1 271 ? -18.75 21.922 18.234 1 97.75 271 ALA B CA 1
ATOM 4161 C C . ALA B 1 271 ? -19.672 22.672 19.203 1 97.75 271 ALA B C 1
ATOM 4163 O O . ALA B 1 271 ? -20.172 23.75 18.891 1 97.75 271 ALA B O 1
ATOM 4164 N N . ASN B 1 272 ? -19.984 22.078 20.312 1 96.56 272 ASN B N 1
ATOM 4165 C CA . ASN B 1 272 ? -20.859 22.75 21.281 1 96.56 272 ASN B CA 1
ATOM 4166 C C . ASN B 1 272 ? -20.172 23.969 21.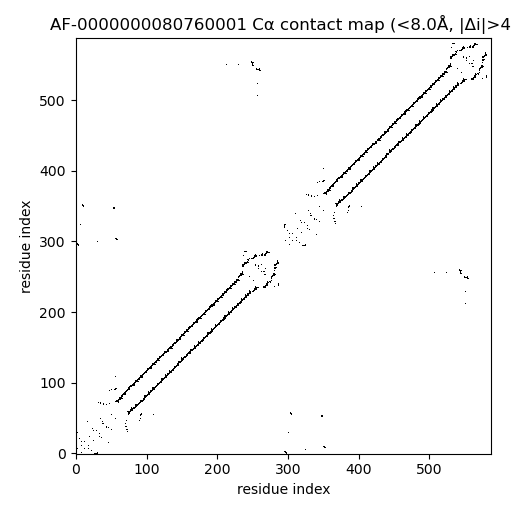906 1 96.56 272 ASN B C 1
ATOM 4168 O O . ASN B 1 272 ? -20.828 24.906 22.328 1 96.56 272 ASN B O 1
ATOM 4172 N N . ARG B 1 273 ? -18.828 23.922 21.938 1 96.25 273 ARG B N 1
ATOM 4173 C CA . ARG B 1 273 ? -17.969 25.047 22.312 1 96.25 273 ARG B CA 1
ATOM 4174 C C . ARG B 1 273 ? -16.703 25.078 21.469 1 96.25 273 ARG B C 1
ATOM 4176 O O . ARG B 1 273 ? -16.281 24.062 20.938 1 96.25 273 ARG B O 1
ATOM 4183 N N . PRO B 1 274 ? -16.141 26.234 21.328 1 95.75 274 PRO B N 1
ATOM 4184 C CA . PRO B 1 274 ? -14.898 26.312 20.562 1 95.75 274 PRO B CA 1
ATOM 4185 C C . PRO B 1 274 ? -13.781 25.469 21.156 1 95.75 274 PRO B C 1
ATOM 4187 O O . PRO B 1 274 ? -13.5 25.578 22.359 1 95.75 274 PRO B O 1
ATOM 4190 N N . PRO B 1 275 ? -13.18 24.641 20.359 1 95.56 275 PRO B N 1
ATOM 4191 C CA . PRO B 1 275 ? -12.039 23.906 20.906 1 95.56 275 PRO B CA 1
ATOM 4192 C C . PRO B 1 275 ? -10.922 24.812 21.406 1 95.56 275 PRO B C 1
ATOM 4194 O O . PRO B 1 275 ? -10.531 25.75 20.703 1 95.56 275 PRO B O 1
ATOM 4197 N N . ARG B 1 276 ? -10.414 24.625 22.531 1 90.81 276 ARG B N 1
ATOM 4198 C CA . ARG B 1 276 ? -9.391 25.469 23.141 1 90.81 276 ARG B CA 1
ATOM 4199 C C . ARG B 1 276 ? -8.109 25.453 22.297 1 90.81 276 ARG B C 1
ATOM 4201 O O . ARG B 1 276 ? -7.398 26.453 22.25 1 90.81 276 ARG B O 1
ATOM 4208 N N . GLU B 1 277 ? -7.883 24.391 21.703 1 91.56 277 GLU B N 1
ATOM 4209 C CA . GLU B 1 277 ? -6.609 24.203 21.016 1 91.56 277 GLU B CA 1
ATOM 4210 C C . GLU B 1 277 ? -6.777 24.328 19.5 1 91.56 277 GLU B C 1
ATOM 4212 O O . GLU B 1 277 ? -6.043 23.703 18.734 1 91.56 277 GLU B O 1
ATOM 4217 N N . LEU B 1 278 ? -7.801 25.078 19.047 1 95.38 278 LEU B N 1
ATOM 4218 C CA . LEU B 1 278 ? -8.016 25.25 17.609 1 95.38 278 LEU B CA 1
ATOM 4219 C C . LEU B 1 278 ? -6.918 26.109 17 1 95.38 278 LEU B C 1
ATOM 4221 O O . LEU B 1 278 ? -6.746 27.266 17.391 1 95.38 278 LEU B O 1
ATOM 4225 N N . ARG B 1 279 ? -6.184 25.609 16.094 1 93.56 279 ARG B N 1
ATOM 4226 C CA . ARG B 1 279 ? -5.047 26.312 15.516 1 93.56 279 ARG B CA 1
ATOM 4227 C C . ARG B 1 279 ? -5.352 26.75 14.086 1 93.56 279 ARG B C 1
ATOM 4229 O O . ARG B 1 279 ? -4.758 27.719 13.594 1 93.56 279 ARG B O 1
ATOM 4236 N N . SER B 1 280 ? -6.188 26.047 13.445 1 94.81 280 SER B N 1
ATOM 4237 C CA . SER B 1 280 ? -6.582 26.422 12.086 1 94.81 280 SER B CA 1
ATOM 4238 C C . SER B 1 280 ? -8.023 26.016 11.805 1 94.81 280 SER B C 1
ATOM 4240 O O . SER B 1 280 ? -8.555 25.094 12.445 1 94.81 280 SER B O 1
ATOM 4242 N N . GLY B 1 281 ? -8.648 26.703 10.828 1 95.81 281 GLY B N 1
ATOM 4243 C CA . GLY B 1 281 ? -10.047 26.484 10.477 1 95.81 281 GLY B CA 1
ATOM 4244 C C . GLY B 1 281 ? -10.953 27.641 10.898 1 95.81 281 GLY B C 1
ATOM 4245 O O . GLY B 1 281 ? -10.516 28.562 11.586 1 95.81 281 GLY B O 1
ATOM 4246 N N . TRP B 1 282 ? -12.156 27.594 10.43 1 96.94 282 TRP B N 1
ATOM 4247 C CA . TRP B 1 282 ? -13.133 28.641 10.711 1 96.94 282 TRP B CA 1
ATOM 4248 C C . TRP B 1 282 ? -14.141 28.188 11.758 1 96.94 282 TRP B C 1
ATOM 4250 O O . TRP B 1 282 ? -14.93 27.281 11.508 1 96.94 282 TRP B O 1
ATOM 4260 N N . TRP B 1 283 ? -14.055 28.812 12.984 1 97.44 283 TRP B N 1
ATOM 4261 C CA . TRP B 1 283 ? -15.055 28.5 14 1 97.44 283 TRP B CA 1
ATOM 4262 C C . TRP B 1 283 ? -16.453 28.938 13.555 1 97.44 283 TRP B C 1
ATOM 4264 O O . TRP B 1 283 ? -16.703 30.141 13.383 1 97.44 283 TRP B O 1
ATOM 4274 N N . ALA B 1 284 ? -17.312 27.922 13.375 1 96.56 284 ALA B N 1
ATOM 4275 C CA . ALA B 1 284 ? -18.609 28.219 12.797 1 96.56 284 ALA B CA 1
ATOM 4276 C C . ALA B 1 284 ? -19.719 28.047 13.828 1 96.56 284 ALA B C 1
ATOM 4278 O O . ALA B 1 284 ? -20.906 28.156 13.5 1 96.56 284 ALA B O 1
ATOM 4279 N N . GLY B 1 285 ? -19.375 27.797 15.023 1 95.69 285 GLY B N 1
ATOM 4280 C CA . GLY B 1 285 ? -20.359 27.641 16.078 1 95.69 285 GLY B CA 1
ATOM 4281 C C . GLY B 1 285 ? -20.984 26.25 16.125 1 95.69 285 GLY B C 1
ATOM 4282 O O . GLY B 1 285 ? -20.562 25.359 15.391 1 95.69 285 GLY B O 1
ATOM 4283 N N . PRO B 1 286 ? -21.906 26.047 17.094 1 94.19 286 PRO B N 1
ATOM 4284 C CA . PRO B 1 286 ? -22.562 24.734 17.203 1 94.19 286 PRO B CA 1
ATOM 4285 C C . PRO B 1 286 ? -23.406 24.406 15.969 1 94.19 286 PRO B C 1
ATOM 4287 O O . PRO B 1 286 ? -23.875 25.297 15.266 1 94.19 286 PRO B O 1
ATOM 4290 N N . LEU B 1 287 ? -23.406 23.156 15.648 1 90.06 287 LEU B N 1
ATOM 4291 C CA . LEU B 1 287 ? -24.266 22.719 14.547 1 90.06 287 LEU B CA 1
ATOM 4292 C C . LEU B 1 287 ? -25.703 23.141 14.789 1 90.06 287 LEU B C 1
ATOM 4294 O O . LEU B 1 287 ? -26.203 23.078 15.914 1 90.06 287 LEU B O 1
ATOM 4298 N N . PRO B 1 288 ? -26.312 23.844 13.859 1 74.06 288 PRO B N 1
ATOM 4299 C CA . PRO B 1 288 ? -27.703 24.25 14.086 1 74.06 288 PRO B CA 1
ATOM 4300 C C . PRO B 1 288 ? -28.594 23.109 14.555 1 74.06 288 PRO B C 1
ATOM 4302 O O . PRO B 1 288 ? -28.438 21.969 14.078 1 74.06 288 PRO B O 1
ATOM 4305 N N . GLY B 1 289 ? -28.688 22.938 15.93 1 53.31 289 GLY B N 1
ATOM 4306 C CA . GLY B 1 289 ? -29.578 21.953 16.5 1 53.31 289 GLY B CA 1
ATOM 4307 C C . GLY B 1 289 ? -30.734 21.578 15.594 1 53.31 289 GLY B C 1
ATOM 4308 O O . GLY B 1 289 ? -31.094 22.344 14.695 1 53.31 289 GLY B O 1
ATOM 4309 N N . LEU B 1 290 ? -30.953 20.281 15.289 1 41.5 290 LEU B N 1
ATOM 4310 C CA . LEU B 1 290 ? -32.375 20.062 15.031 1 41.5 290 LEU B CA 1
ATOM 4311 C C . LEU B 1 290 ? -33.25 20.891 15.977 1 41.5 290 LEU B C 1
ATOM 4313 O O . LEU B 1 290 ? -33.062 20.844 17.188 1 41.5 290 LEU B O 1
ATOM 4317 N N . GLY B 1 291 ? -33.531 22.188 15.875 1 34 291 GLY B N 1
ATOM 4318 C CA . GLY B 1 291 ? -34.594 22.828 16.625 1 34 291 GLY B CA 1
ATOM 4319 C C . GLY B 1 291 ? -35.5 21.844 17.328 1 34 291 GLY B C 1
ATOM 4320 O O . GLY B 1 291 ? -35.969 20.875 16.719 1 34 291 GLY B O 1
ATOM 4321 N N . LEU B 1 292 ? -35.344 21.578 18.672 1 27.92 292 LEU B N 1
ATOM 4322 C CA . LEU B 1 292 ? -36.469 21.062 19.438 1 27.92 292 LEU B CA 1
ATOM 4323 C C . LEU B 1 292 ? -37.75 21.781 19.047 1 27.92 292 LEU B C 1
ATOM 4325 O O . LEU B 1 292 ? -37.844 23 19.172 1 27.92 292 LEU B O 1
ATOM 4329 N N . ALA B 1 293 ? -38.406 21.422 17.953 1 26.23 293 ALA B N 1
ATOM 4330 C CA . ALA B 1 293 ? -39.844 21.609 18.078 1 26.23 293 ALA B CA 1
ATOM 4331 C C . ALA B 1 293 ? -40.312 21.391 19.5 1 26.23 293 ALA B C 1
ATOM 4333 O O . ALA B 1 293 ? -40.406 20.234 19.969 1 26.23 293 ALA B O 1
ATOM 4334 N N . PHE B 1 294 ? -39.531 22.219 20.406 1 21.05 294 PHE B N 1
ATOM 4335 C CA . PHE B 1 294 ? -40.594 22.484 21.375 1 21.05 294 PHE B CA 1
ATOM 4336 C C . PHE B 1 294 ? -41.625 23.422 20.797 1 21.05 294 PHE B C 1
ATOM 4338 O O . PHE B 1 294 ? -41.312 24.312 20.016 1 21.05 294 PHE B O 1
#

Foldseek 3Di:
DQADLVRVVVVPDDPVLSVCCVVPPDPPDDLQNSLVVCVVVVNPVSSVVSCVRPAADQDEAEEAEADEQEDEERHEYHYAAEYEHEAYYEYSAEYYYLAEYEYVAEHEHAAEYEHVAEYEHLAEYYYQEEYEHLAEYEHNEEAEYQEYEYNAEYEAAYEYEHNAEYEHAEEYDAAAEYEAAAEYEHLYEYHALAEYEYAAEYHHNEEYEHAYEYEHAAEYEYQAEYEYLAEYEHCWEYAYLAYYEYRVPHAYYFNPNHDPVCLVPTGEYAHCDDYPRYDYGDDPYHDPPPPPPD/DQADLVRVVVVPDDPVLSVCCVVPPDPPDDLQNVLVVCVVVVNPVSSVVSCVRPAADQDEAEEAEADEQEDEERHEYHYAAEYEHEAYYEYSAEYYYLAEYEYVAEHEHAAEYEHNAEYEHLAEYYYQEEYEHAAEYEHNEEAEYQEYEYNAEYEAAYEYEHNAEYEHAEEYHAAAEYEAAAEYEHLYEYHALAEYEYAAEYHHNEEYEHAYEYEHAAEYEYQAEYEYLAEYEHCWEYAYLAYYEYRVPHAYYFNPNHDPVCLVPTGEYAHCDDYPRYDYGHDPYHDPPPPPPD

Secondary structure (DSSP, 8-state):
--B-HHHHHTT---HHHHHHHHHH--TT--HHHHHHHHHHTT-HHHHHHHHHHH---S-EEEES-EEEEEEEESSEEEESS-EEEEEEEEESS-EEESS-EEESSEEEESS-EEESS-EEESS-EEESSEEEESS-EEESS-EEESEEEESS-EEESS-EEESS-EEESS-EEESS-EEESS-EEESS-EEESS-EEESS-EEESS-EEESS-EEESS-EEESS-EEESS-EEESS-EEESS-EEPPTT--EE--TTS-GGGHHHHSEEE-SS--TTEEESEE--S--------/--B-HHHHHTT---HHHHHHHHHH--TT--HHHHHHHHHHTT-HHHHHHHHHHH---S-EEEES-EEEEEEEESSEEEESS-EEEEEEEEESS-EEESS-EEESSEEEESS-EEESS-EEESS-EEESSEEEESS-EEESS-EEESEEEESS-EEESS-EEESS-EEESS-EEESS-EEESS-EEESS-EEESS-EEESS-EEESS-EEESS-EEESS-EEESS-EEESS-EEESS-EEESS-EEPPTT--EE--TTS-GGGHHHHSEEE-SS--TTEEESEE--S--------

Sequence (588 aa):
MDITKAFIKAKQPCADGFRWYVRNARQESSYQEILDALVADGRINDACWLLDQFGPTDAVLTLDHVDADALIFAGTIHVRGTIEVATMLRAGRDIRAGGGIASGGSVIAGGDIKSGAALRAAEKLRAAGLIQAEWNVHSGSELECESLRAGWDLLSQGPARIAGDCSLGEGLTALQDFYCAKGLRTGGAIDAAQRLQTGHGIECGADLRAGGHLEAGWGIKARGDIHAEGSIRAGESLSAEGQIKAGDGYGVYAGVEVSEHAWESSARVHANRPPRELRSGWWAGPLPGLGLAFMDITKAFIKAKQPCADGFRWYVRNARQESSYQEILDALVADGRINDACWLLDQFGPTDAVLTLDHVDADALIFAGTIHVRGTIEVATMLRAGRDIRAGGGIASGGSVIAGGDIKSGAALRAAEKLRAAGLIQAEWNVHSGSELECESLRAGWDLLSQGPARIAGDCSLGEGLTALQDFYCAKGLRTGGAIDAAQRLQTGHGIECGADLRAGGHLEAGWGIKARGDIHAEGSIRAGESLSAEGQIKAGDGYGVYAGVEVSEHAWESSARVHANRPPRELRSGWWAGPLPGLGLAF

Solvent-accessible surface area (backbone atoms only — not comparable to full-atom values): 25001 Å² total; per-residue (Å²): 62,35,64,28,72,67,47,52,55,34,58,62,59,54,70,68,59,44,52,49,42,67,74,66,59,50,71,73,35,43,63,64,54,50,34,46,50,29,48,73,71,66,35,53,67,59,31,52,50,49,43,69,45,46,41,47,37,72,50,74,48,75,41,61,61,43,80,41,57,56,48,70,43,47,12,29,40,39,26,60,28,38,37,39,25,51,42,33,39,37,23,34,23,29,38,36,26,52,22,34,35,39,21,58,16,28,35,39,23,55,21,32,36,39,23,52,22,35,32,38,13,51,25,36,30,37,22,63,26,41,38,37,22,54,24,36,36,37,22,46,22,43,33,41,27,31,26,39,36,26,46,23,35,38,39,32,53,21,45,32,43,27,66,26,45,36,41,27,49,23,29,39,40,27,60,23,43,37,38,27,50,24,36,40,38,28,48,22,37,36,43,26,53,21,36,36,40,28,48,25,31,36,39,30,51,20,39,35,38,20,51,20,38,32,38,23,46,26,30,39,38,22,60,20,29,38,37,22,53,23,19,35,38,16,19,14,23,35,37,17,60,28,45,48,42,44,11,87,53,20,39,29,35,19,16,62,70,39,40,54,87,44,17,84,78,50,2,32,34,24,13,66,50,84,43,90,42,57,60,40,51,28,84,63,46,48,59,81,61,79,73,70,87,113,61,33,62,30,70,66,48,52,56,35,58,63,58,56,71,68,58,45,53,49,42,68,72,65,58,52,72,73,35,43,63,65,54,51,36,47,51,28,47,75,70,66,35,52,68,58,31,52,49,50,42,69,46,46,40,46,38,72,51,74,49,75,42,60,63,44,80,42,58,57,47,71,44,46,12,29,41,38,26,60,28,39,38,39,26,50,42,34,39,37,24,34,23,30,38,38,26,52,21,33,36,38,21,58,17,29,35,39,22,54,22,34,36,38,23,52,21,36,32,38,16,51,25,37,31,37,22,63,25,40,38,37,21,54,25,36,37,37,21,46,22,44,32,39,28,30,26,40,38,26,45,23,35,39,39,30,54,21,46,33,44,28,65,26,43,35,40,26,48,22,29,40,39,26,60,23,42,35,38,27,50,24,36,39,38,28,48,22,38,36,42,25,52,21,35,36,40,27,48,25,31,37,41,30,51,20,39,36,38,20,51,20,38,31,38,21,46,27,29,41,38,23,60,20,31,38,37,22,55,22,18,35,39,16,20,15,23,36,36,16,60,28,46,48,43,44,11,89,54,19,40,30,36,20,18,61,70,37,42,56,87,43,16,82,79,50,3,31,33,26,14,66,48,82,44,90,43,57,60,40,51,27,84,64,46,49,57,81,61,80,71,71,85,113

pLDDT: mean 95.59, std 9.9, range [21.05, 99.0]

=== Feature glossary ===
A reading guide for the features in this record.

Start from the sequence.

  · Sequence gives the chain of amino acids in standard one-letter code (A=alanine, C=cysteine, …, Y=tyrosine), read N→C. It is the only feature that is directly encoded by the gene; all structural features are derived from the folded form of this sequence.

Fold it, and you get atomic coordinates and the backbone conformation that goes with them.

  · The mmCIF table is the protein's shape written out atom by atom. For each backbone N, Cα, C, and carbonyl O, it records an (x, y, z) coordinate triple in Å plus the residue type, chain letter, and residue number.

  · Backbone dihedral angles. Every residue except chain termini has a φ (preceding-C → N → Cα → C) and a ψ (N → Cα → C → next-N). They are reported in degrees following the IUPAC sign convention. Secondary structure is essentially a statement about which (φ, ψ) basin each residue occupies.

  · DSSP 8-state secondary structure assigns each residue one of H (α-helix), G (3₁₀-helix), I (π-helix), E (extended β-strand), B (isolated β-bridge), T (hydrogen-bonded turn), S (bend), or '-' (coil). The assignment is computed from backbone hydrogen-bond geometry via the Kabsch–Sander algorithm.

  · P-SEA three-state annotation labels each residue as helix, strand, or coil based purely on the geometry of the Cα trace. It serves as a fallback when the full backbone (and thus DSSP) is unavailable.

Summarize the fold with a handful of shape descriptors and a per-residue structural alphabet.

  · Radius of gyration (Rg) is the root-mean-square distance of Cα atoms from their centroid — a single number for overall size and compactness. A globular domain of N residues has Rg ≈ 2.2·N^0.38 Å; an extended or disordered chain has a much larger Rg. The Cα contact count is the number of residue pairs whose Cα atoms are within 8 Å and are more than four positions apart in sequence — a standard proxy for tertiary packing density. The bounding box is the smallest axis-aligned box enclosing all Cα atoms.

  · Foldseek's 3Di representation compresses backbone geometry into a per-residue letter drawn from a learned twenty-state alphabet. It captures the tertiary interaction pattern around each residue — which residues are packed against it in space, regardless of where they are in sequence.

  · Accessible surface area quantifies burial. A residue with SASA near zero is packed into the hydrophobic core; one with SASA >100 Å² sits on the surface. Computed here via the Shrake–Rupley numerical algorithm with a 1.4 Å probe.

Ask how reliable the model is.

  · For AlphaFold models, the B-factor field carries pLDDT — the model's own estimate of local accuracy on a 0–100 scale. Regions with pLDDT<50 should be treated as essentially unmodeled; they often correspond to intrinsically disordered segments.

  · For experimental (PDB) structures, the B-factor (temperature factor) quantifies the positional spread of each atom in the crystal — a combination of thermal vibration and static disorder — in units of Å². High B-factors mark flexible loops or poorly resolved regions; low B-factors mark the rigid, well-ordered core.

  · PAE(i, j) answers: if I align the predicted and true structures on residue i, how far off (in Å) do I expect residue j to be? A block-diagonal PAE matrix with low values on the blocks and high values off-diagonal is the signature of a multi-domain protein with confidently predicted domains but uncertain inter-domain orientation.

Place it in context: what it resembles, what it is annotated as, and how it looks.

  · Structural nearest neighbors (via Foldseek easy-search vs the PDB). Reported per hit: target PDB id, E-value, and alignment TM-score. A TM-score above ~0.5 is the conventional threshold for 'same fold'.

  · Functional annotations link the protein to curated databases. InterPro entries identify conserved domains and families by matching the sequence against member-database signatures (Pfam, PROSITE, CDD, …). Gene Ontology (GO) terms describe molecular function, biological process, and cellular component in a controlled vocabulary. CATH places the structure in a hierarchical fold classification (Class/Architecture/Topology/Homologous-superfamily). The organism is the source species.

  · Plot images: a contact map (which residues are close in 3D, as an N×N binary image), a Ramachandran scatter (backbone torsion angles, revealing secondary-structure composition at a glance), and — for AlphaFold structures — a PAE heatmap (pairwise prediction confidence).

  · Structure images are PyMOL renders from six orthogonal camera directions. Cartoon representation draws helices as coils and strands as arrows; sticks shows the backbone as bonds; surface shows the solvent-excluded envelope. Rainbow coloring maps sequence position to hue (blue→red, N→C); chain coloring assigns a distinct color per polypeptide.